Protein 8RBH (pdb70)

InterPro domains:
  IPR000210 BTB/POZ domain [PF00651] (23-129)
  IPR000210 BTB/POZ domain [PS50097] (33-100)
  IPR000210 BTB/POZ domain [SM00225] (33-130)
  IPR006652 Kelch repeat type 1 [PF01344] (280-314)
  IPR006652 Kelch repeat type 1 [PF01344] (319-366)
  IPR006652 Kelch repeat type 1 [SM00612] (282-329)
  IPR006652 Kelch repeat type 1 [SM00612] (330-379)
  IPR006652 Kelch repeat type 1 [SM00612] (380-426)
  IPR006652 Kelch repeat type 1 [SM00612] (427-473)
  IPR006652 Kelch repeat type 1 [SM00612] (474-520)
  IPR006652 Kelch repeat type 1 [SM00612] (521-567)
  IPR011333 SKP1/BTB/POZ domain superfamily [G3DSA:3.30.710.10] (6-131)
  IPR011333 SKP1/BTB/POZ domain superfamily [SSF54695] (12-128)
  IPR011705 BTB/Kelch-associated [PF07707] (135-236)
  IPR011705 BTB/Kelch-associated [SM00875] (135-237)
  IPR015915 Kelch-type beta-propeller [G3DSA:2.120.10.80] (267-567)
  IPR015915 Kelch-type beta-propeller [SSF117281] (280-482)
  IPR017096 BTB-kelch protein [PIRSF037037] (7-567)

Radius of gyration: 25.67 Å; Cα contacts (8 Å, |Δi|>4): 1923; chains: 4; bounding box: 47×48×82 Å

Structure (mmCIF, N/CA/C/O backbone):
data_8RBH
#
_entry.id   8RBH
#
_cell.length_a   45.001
_cell.length_b   78.390
_cell.length_c   73.784
_cell.angle_alpha   90.000
_cell.angle_beta   99.240
_cell.angle_gamma   90.000
#
_symmetry.space_group_name_H-M   'P 1 21 1'
#
loop_
_entity.id
_entity.type
_entity.pdbx_description
1 polymer 'Kelch-like protein 12'
2 polymer Peflin
3 non-polymer 1,2-ETHANEDIOL
4 non-polymer 'SODIUM ION'
5 water water
#
loop_
_atom_site.group_PDB
_atom_site.id
_atom_site.type_symbol
_atom_site.label_atom_id
_atom_site.label_alt_id
_atom_site.label_comp_id
_atom_site.label_asym_id
_atom_site.label_entity_id
_atom_site.label_seq_id
_atom_site.pdbx_PDB_ins_code
_atom_site.Cartn_x
_atom_site.Cartn_y
_atom_site.Cartn_z
_atom_site.occupancy
_atom_site.B_iso_or_equiv
_atom_site.auth_seq_id
_atom_site.auth_comp_id
_atom_site.auth_asym_id
_atom_site.auth_atom_id
_atom_site.pdbx_PDB_model_num
ATOM 1 N N . ASN A 1 14 ? -30.77300 -9.39200 -26.53700 1.000 47.35000 280 ASN A N 1
ATOM 2 C CA . ASN A 1 14 ? -30.51500 -9.64700 -27.95000 1.000 48.28000 280 ASN A CA 1
ATOM 3 C C . ASN A 1 14 ? -29.42100 -8.74200 -28.51000 1.000 43.79000 280 ASN A C 1
ATOM 4 O O . ASN A 1 14 ? -29.70300 -7.65800 -29.02000 1.000 46.11000 280 ASN A O 1
ATOM 9 N N . GLU A 1 15 ? -28.17500 -9.19800 -28.42300 1.000 35.75000 281 GLU A N 1
ATOM 10 C CA . GLU A 1 15 ? -27.00900 -8.37300 -28.69800 1.000 34.34000 281 GLU A CA 1
ATOM 11 C C . GLU A 1 15 ? -26.44400 -8.72900 -30.06700 1.000 34.39000 281 GLU A C 1
ATOM 12 O O . GLU A 1 15 ? -26.28200 -9.90700 -30.39000 1.000 30.12000 281 GLU A O 1
ATOM 18 N N . VAL A 1 16 ? -26.15600 -7.71300 -30.87400 1.000 25.47000 282 VAL A N 1
ATOM 19 C CA . VAL A 1 16 ? -25.54500 -7.90800 -32.17600 1.000 27.83000 282 VAL A CA 1
ATOM 20 C C . VAL A 1 16 ? -24.25500 -7.10600 -32.23800 1.000 26.11000 282 VAL A C 1
ATOM 21 O O . VAL A 1 16 ? -23.98700 -6.22600 -31.42200 1.000 27.71000 282 VAL A O 1
ATOM 25 N N . LEU A 1 17 ? -23.45600 -7.41600 -33.23300 1.000 25.10000 283 LEU A N 1
ATOM 26 C CA . LEU A 1 17 ? -22.12100 -6.86200 -33.34400 1.000 30.22000 283 LEU A CA 1
ATOM 27 C C . LEU A 1 17 ? -22.09700 -5.84200 -34.47500 1.000 19.74000 283 LEU A C 1
ATOM 28 O O . LEU A 1 17 ? -22.63700 -6.10400 -35.55200 1.000 26.47000 283 LEU A O 1
ATOM 33 N N . LEU A 1 18 ? -21.50000 -4.67600 -34.21700 1.000 19.60000 284 LEU A N 1
ATOM 34 C CA . LEU A 1 18 ? -21.37400 -3.60000 -35.20000 1.000 19.40000 284 LEU A CA 1
ATOM 35 C C . LEU A 1 18 ? -19.91500 -3.39300 -35.58100 1.000 21.62000 284 LEU A C 1
ATOM 36 O O . LEU A 1 18 ? -19.04600 -3.30100 -34.70000 1.000 20.38000 284 LEU A O 1
ATOM 41 N N . VAL A 1 19 ? -19.66000 -3.29600 -36.89700 1.000 23.05000 285 VAL A N 1
ATOM 42 C CA . VAL A 1 19 ? -18.33200 -3.09100 -37.47100 1.000 21.65000 285 VAL A CA 1
ATOM 43 C C . VAL A 1 19 ? -18.39200 -1.92800 -38.47200 1.000 22.34000 285 VAL A C 1
ATOM 44 O O . VAL A 1 19 ? -19.22500 -1.92600 -39.38900 1.000 14.23000 285 VAL A O 1
ATOM 48 N N . VAL A 1 20 ? -17.51700 -0.93700 -38.28500 1.000 18.06000 286 VAL A N 1
ATOM 49 C CA . VAL A 1 20 ? -17.68200 0.38800 -38.88800 1.000 16.18000 286 VAL A CA 1
ATOM 50 C C . VAL A 1 20 ? -16.36200 0.83100 -39.48500 1.000 14.55000 286 VAL A C 1
ATOM 51 O O . VAL A 1 20 ? -15.31800 0.73300 -38.83000 1.000 17.63000 286 VAL A O 1
ATOM 55 N N . GLY A 1 21 ? -16.39200 1.31200 -40.73000 1.000 23.29000 287 GLY A N 1
ATOM 56 C CA . GLY A 1 21 ? -15.19600 1.98600 -41.23500 1.000 19.07000 287 GLY A CA 1
ATOM 57 C C . GLY A 1 21 ? -13.99900 1.05400 -41.34600 1.000 20.48000 287 GLY A C 1
ATOM 58 O O . GLY A 1 21 ? -14.13400 -0.15700 -41.49100 1.000 16.52000 287 GLY A O 1
ATOM 59 N N . GLY A 1 22 ? -12.81200 1.62900 -41.26000 1.000 18.43000 288 GLY A N 1
ATOM 60 C CA . GLY A 1 22 ? -11.57800 0.87200 -41.30100 1.000 15.92000 288 GLY A CA 1
ATOM 61 C C . GLY A 1 22 ? -10.94400 0.87800 -42.67600 1.000 17.77000 288 GLY A C 1
ATOM 62 O O . GLY A 1 22 ? -11.33600 1.62100 -43.57300 1.000 19.77000 288 GLY A O 1
ATOM 63 N N . PHE A 1 23 ? -9.94700 0.01600 -42.83200 1.000 20.41000 289 PHE A N 1
ATOM 64 C CA . PHE A 1 23 ? -9.12800 -0.04800 -44.04100 1.000 18.96000 289 PHE A CA 1
ATOM 65 C C . PHE A 1 23 ? -9.54900 -1.26600 -44.86700 1.000 25.07000 289 PHE A C 1
ATOM 66 O O . PHE A 1 23 ? -9.42700 -2.40900 -44.40200 1.000 22.28000 289 PHE A O 1
ATOM 74 N N . GLY A 1 24 ? -10.04500 -1.02000 -46.09600 1.000 17.78000 290 GLY A N 1
ATOM 75 C CA . GLY A 1 24 ? -10.67800 -2.04600 -46.90400 1.000 21.18000 290 GLY A CA 1
ATOM 76 C C . GLY A 1 24 ? -9.75600 -2.66900 -47.95900 1.000 22.75000 290 GLY A C 1
ATOM 77 O O . GLY A 1 24 ? -8.63600 -2.22700 -48.18400 1.000 21.69000 290 GLY A O 1
ATOM 78 N N . SER A 1 25 ? -10.26300 -3.72200 -48.61100 1.000 23.45000 291 SER A N 1
ATOM 79 C CA . SER A 1 25 ? -9.48300 -4.39000 -49.66200 1.000 23.04000 291 SER A CA 1
ATOM 80 C C . SER A 1 25 ? -9.11000 -3.43900 -50.80200 1.000 30.09000 291 SER A C 1
ATOM 81 O O . SER A 1 25 ? -8.06700 -3.61200 -51.43100 1.000 30.86000 291 SER A O 1
ATOM 84 N N . GLN A 1 26 ? -9.94300 -2.43200 -51.08200 1.000 25.79000 292 GLN A N 1
ATOM 85 C CA . GLN A 1 26 ? -9.60600 -1.36500 -52.02000 1.000 27.26000 292 GLN A CA 1
ATOM 86 C C . GLN A 1 26 ? -8.34100 -0.60000 -51.62100 1.000 31.12000 292 GLN A C 1
ATOM 87 O O . GLN A 1 26 ? -7.91700 0.30100 -52.35400 1.000 25.91000 292 GLN A O 1
ATOM 93 N N . GLN A 1 27 ? -7.75300 -0.90200 -50.46400 1.000 26.34000 293 GLN A N 1
ATOM 94 C CA . GLN A 1 27 ? -6.50400 -0.27800 -50.01800 1.000 23.53000 293 GLN A CA 1
ATOM 95 C C . GLN A 1 27 ? -6.70000 1.19900 -49.70100 1.000 27.89000 293 GLN A C 1
ATOM 96 O O . GLN A 1 27 ? -5.82900 2.02400 -49.97300 1.000 31.50000 293 GLN A O 1
ATOM 102 N N . SER A 1 28 ? -7.84700 1.53000 -49.12700 1.000 20.00000 294 SER A N 1
ATOM 103 C CA . SER A 1 28 ? -8.12600 2.88400 -48.67400 1.000 22.41000 294 SER A CA 1
ATOM 104 C C . SER A 1 28 ? -9.14900 2.80300 -47.55700 1.000 19.88000 294 SER A C 1
ATOM 105 O O . SER A 1 28 ? -9.70200 1.72900 -47.28400 1.000 17.34000 294 SER A O 1
ATOM 108 N N . PRO A 1 29 ? -9.40600 3.91400 -46.87100 1.000 21.95000 295 PRO A N 1
ATOM 109 C CA . PRO A 1 29 ? -10.46300 3.92000 -45.85000 1.000 22.83000 295 PRO A CA 1
ATOM 110 C C . PRO A 1 29 ? -11.82600 3.71200 -46.48200 1.000 18.21000 295 PRO A C 1
ATOM 111 O O . PRO A 1 29 ? -12.07500 4.13200 -47.61000 1.000 20.27000 295 PRO A O 1
ATOM 115 N N . ILE A 1 30 ? -12.72600 3.06600 -45.74300 1.000 14.10000 296 ILE A N 1
ATOM 116 C CA . ILE A 1 30 ? -14.06200 2.78400 -46.24800 1.000 16.38000 296 ILE A CA 1
ATOM 117 C C . ILE A 1 30 ? -15.09800 3.35700 -45.28900 1.000 18.81000 296 ILE A C 1
ATOM 118 O O . ILE A 1 30 ? -14.77100 3.82000 -44.19700 1.000 20.76000 296 ILE A O 1
ATOM 123 N N . ASP A 1 31 ? -16.36700 3.35300 -45.73100 1.000 21.96000 297 ASP A N 1
ATOM 124 C CA . ASP A 1 31 ? -17.47500 3.86000 -44.92300 1.000 23.74000 297 ASP A CA 1
ATOM 125 C C . ASP A 1 31 ? -18.52000 2.78700 -44.60400 1.000 19.70000 297 ASP A C 1
ATOM 126 O O . ASP A 1 31 ? -19.62200 3.11500 -44.14700 1.000 19.39000 297 ASP A O 1
ATOM 131 N N . VAL A 1 32 ? -18.17300 1.51200 -44.79200 1.000 18.18000 298 VAL A N 1
ATOM 132 C CA . VAL A 1 32 ? -19.12100 0.41000 -44.65000 1.000 16.98000 298 VAL A CA 1
ATOM 133 C C . VAL A 1 32 ? -19.49800 0.22300 -43.18600 1.000 16.07000 298 VAL A C 1
ATOM 134 O O . VAL A 1 32 ? -18.63700 0.19300 -42.30000 1.000 15.25000 298 VAL A O 1
ATOM 138 N N . VAL A 1 33 ? -20.78700 0.10500 -42.91900 1.000 18.36000 299 VAL A N 1
ATOM 139 C CA . VAL A 1 33 ? -21.26900 -0.28100 -41.59700 1.000 20.98000 299 VAL A CA 1
ATOM 140 C C . VAL A 1 33 ? -21.98500 -1.60700 -41.73500 1.000 18.99000 299 VAL A C 1
ATOM 141 O O . VAL A 1 33 ? -22.91700 -1.72300 -42.54500 1.000 19.15000 299 VAL A O 1
ATOM 145 N N . GLU A 1 34 ? -21.59700 -2.58200 -40.90100 1.000 15.19000 300 GLU A N 1
ATOM 146 C CA . GLU A 1 34 ? -22.20200 -3.90500 -40.93100 1.000 16.26000 300 GLU A CA 1
ATOM 147 C C . GLU A 1 34 ? -22.64800 -4.32600 -39.53700 1.000 19.55000 300 GLU A C 1
ATOM 148 O O . GLU A 1 34 ? -22.01400 -3.99300 -38.53000 1.000 21.01000 300 GLU A O 1
ATOM 154 N N . LYS A 1 35 ? -23.72100 -5.10800 -39.50200 1.000 18.22000 301 LYS A N 1
ATOM 155 C CA . LYS A 1 35 ? -24.20500 -5.74900 -38.28100 1.000 27.07000 301 LYS A CA 1
ATOM 156 C C . LYS A 1 35 ? -24.11900 -7.26400 -38.43800 1.000 25.43000 301 LYS A C 1
ATOM 157 O O . LYS A 1 35 ? -24.48300 -7.80900 -39.47700 1.000 26.15000 301 LYS A O 1
ATOM 163 N N . TYR A 1 36 ? -23.62000 -7.94100 -37.40600 1.000 29.99000 302 TYR A N 1
ATOM 164 C CA . TYR A 1 36 ? -23.53600 -9.39500 -37.37600 1.000 25.67000 302 TYR A CA 1
ATOM 165 C C . TYR A 1 36 ? -24.32500 -9.91000 -36.18600 1.000 27.89000 302 TYR A C 1
ATOM 166 O O . TYR A 1 36 ? -24.01200 -9.56800 -35.03300 1.000 19.32000 302 TYR A O 1
ATOM 175 N N . ASP A 1 37 ? -25.32000 -10.75400 -36.46400 1.000 20.28000 303 ASP A N 1
ATOM 176 C CA . ASP A 1 37 ? -26.13200 -11.34600 -35.41900 1.000 27.59000 303 ASP A CA 1
ATOM 177 C C . ASP A 1 37 ? -25.57800 -12.71700 -35.08900 1.000 28.34000 303 ASP A C 1
ATOM 178 O O . ASP A 1 37 ? -25.68000 -13.62700 -35.91700 1.000 28.48000 303 ASP A O 1
ATOM 183 N N . PRO A 1 38 ? -25.01200 -12.92100 -33.90300 1.000 27.63000 304 PRO A N 1
ATOM 184 C CA . PRO A 1 38 ? -24.36200 -14.21100 -33.61800 1.000 29.30000 304 PRO A CA 1
ATOM 185 C C . PRO A 1 38 ? -25.32500 -15.37300 -33.47400 1.000 26.65000 304 PRO A C 1
ATOM 186 O O . PRO A 1 38 ? -24.92500 -16.50900 -33.73600 1.000 32.06000 304 PRO A O 1
ATOM 190 N N . LYS A 1 39 ? -26.58100 -15.13700 -33.09900 1.000 25.40000 305 LYS A N 1
ATOM 191 C CA . LYS A 1 39 ? -27.54200 -16.23700 -33.02400 1.000 32.31000 305 LYS A CA 1
ATOM 192 C C . LYS A 1 39 ? -27.82100 -16.81100 -34.40900 1.000 32.15000 305 LYS A C 1
ATOM 193 O O . LYS A 1 39 ? -27.60200 -18.00200 -34.66600 1.000 35.97000 305 LYS A O 1
ATOM 195 N N . THR A 1 40 ? -28.29800 -15.97000 -35.32600 1.000 32.25000 306 THR A N 1
ATOM 196 C CA . THR A 1 40 ? -28.63300 -16.44100 -36.65800 1.000 30.65000 306 THR A CA 1
ATOM 197 C C . THR A 1 40 ? -27.43100 -16.47600 -37.58100 1.000 28.10000 306 THR A C 1
ATOM 198 O O . THR A 1 40 ? -27.51600 -17.06900 -38.65700 1.000 33.20000 306 THR A O 1
ATOM 202 N N . GLN A 1 41 ? -26.32600 -15.85200 -37.18900 1.000 29.89000 307 GLN A N 1
ATOM 203 C CA . GLN A 1 41 ? -25.12200 -15.75500 -38.00500 1.000 30.63000 307 GLN A CA 1
ATOM 204 C C . GLN A 1 41 ? -25.35000 -14.96500 -39.29400 1.000 31.30000 307 GLN A C 1
ATOM 205 O O . GLN A 1 41 ? -24.54700 -15.04700 -40.22900 1.000 30.78000 307 GLN A O 1
ATOM 211 N N . GLU A 1 42 ? -26.41700 -14.16600 -39.32900 1.000 32.56000 308 GLU A N 1
ATOM 212 C CA . GLU A 1 42 ? -26.73900 -13.29700 -40.46100 1.000 32.28000 308 GLU A CA 1
ATOM 213 C C . GLU A 1 42 ? -25.95800 -11.97800 -40.42400 1.000 32.38000 308 GLU A C 1
ATOM 214 O O . GLU A 1 42 ? -25.88000 -11.32200 -39.38000 1.000 26.93000 308 GLU A O 1
ATOM 220 N N . TRP A 1 43 ? -25.40200 -11.57500 -41.56800 1.000 23.99000 309 TRP A N 1
ATOM 221 C CA . TRP A 1 43 ? -24.87700 -10.22300 -41.71000 1.000 27.81000 309 TRP A CA 1
ATOM 222 C C . TRP A 1 43 ? -25.88000 -9.30900 -42.41500 1.000 25.44000 309 TRP A C 1
ATOM 223 O O . TRP A 1 43 ? -26.69800 -9.74200 -43.23100 1.000 23.13000 309 TRP A O 1
ATOM 234 N N . SER A 1 44 ? -25.78400 -8.01900 -42.11800 1.000 23.26000 310 SER A N 1
ATOM 235 C CA . SER A 1 44 ? -26.54800 -7.03700 -42.86800 1.000 21.59000 310 SER A CA 1
ATOM 236 C C . SER A 1 44 ? -25.79800 -5.71500 -42.85400 1.000 21.81000 310 SER A C 1
ATOM 237 O O . SER A 1 44 ? -25.00000 -5.44100 -41.96000 1.000 23.70000 310 SER A O 1
ATOM 240 N N . PHE A 1 45 ? -26.04500 -4.90600 -43.87100 1.000 24.07000 311 PHE A N 1
ATOM 241 C CA . PHE A 1 45 ? -25.47000 -3.57100 -43.95100 1.000 19.36000 311 PHE A CA 1
ATOM 242 C C . PHE A 1 45 ? -26.38500 -2.57000 -43.25600 1.000 20.41000 311 PHE A C 1
ATOM 243 O O . PHE A 1 45 ? -27.60900 -2.64700 -43.39000 1.000 24.06000 311 PHE A O 1
ATOM 251 N N . LEU A 1 46 ? -25.79300 -1.62300 -42.52800 1.000 22.70000 312 LEU A N 1
ATOM 252 C CA . LEU A 1 46 ? -26.48600 -0.41900 -42.07900 1.000 22.35000 312 LEU A CA 1
ATOM 253 C C . LEU A 1 46 ? -26.10100 0.76100 -42.95200 1.000 19.12000 312 LEU A C 1
ATOM 254 O O . LEU A 1 46 ? -25.20700 0.66500 -43.79700 1.000 23.27000 312 LEU A O 1
ATOM 259 N N . PRO A 1 47 ? -26.72900 1.92100 -42.74200 1.000 23.01000 313 PRO A N 1
ATOM 260 C CA . PRO A 1 47 ? -26.31400 3.12900 -43.47000 1.000 22.50000 313 PRO A CA 1
ATOM 261 C C . PRO A 1 47 ? -24.82100 3.38900 -43.29200 1.000 18.27000 313 PRO A C 1
ATOM 262 O O . PRO A 1 47 ? -24.28100 3.27600 -42.18900 1.000 21.28000 313 PRO A O 1
ATOM 266 N N . SER A 1 48 ? -24.14200 3.68600 -44.39700 1.000 19.16000 314 SER A N 1
ATOM 267 C CA A SER A 1 48 ? -22.72300 4.01900 -44.36200 0.570 17.49000 314 SER A CA 1
ATOM 268 C CA B SER A 1 48 ? -22.72400 4.00200 -44.33300 0.430 18.96000 314 SER A CA 1
ATOM 269 C C . SER A 1 48 ? -22.49500 5.34900 -43.64900 1.000 19.75000 314 SER A C 1
ATOM 270 O O . SER A 1 48 ? -23.31100 6.26300 -43.73500 1.000 23.86000 314 SER A O 1
ATOM 275 N N . ILE A 1 49 ? -21.34100 5.46600 -42.98500 1.000 15.52000 315 ILE A N 1
ATOM 276 C CA . ILE A 1 49 ? -20.95000 6.72000 -42.36800 1.000 18.49000 315 ILE A CA 1
ATOM 277 C C . ILE A 1 49 ? -20.60000 7.74400 -43.43900 1.000 22.81000 315 ILE A C 1
ATOM 278 O O . ILE A 1 49 ? -20.22100 7.41400 -44.57100 1.000 17.76000 315 ILE A O 1
ATOM 283 N N . THR A 1 50 ? -20.64900 9.01400 -43.04300 1.000 22.84000 316 THR A N 1
ATOM 284 C CA . THR A 1 50 ? -20.58600 10.09800 -44.01500 1.000 25.47000 316 THR A CA 1
ATOM 285 C C . THR A 1 50 ? -19.17400 10.31900 -44.56400 1.000 29.15000 316 THR A C 1
ATOM 286 O O . THR A 1 50 ? -19.01300 10.63400 -45.75100 1.000 28.89000 316 THR A O 1
ATOM 290 N N . ARG A 1 51 ? -18.15100 10.17700 -43.72600 1.000 21.06000 317 ARG A N 1
ATOM 291 C CA . ARG A 1 51 ? -16.75700 10.26800 -44.13000 1.000 25.54000 317 ARG A CA 1
ATOM 292 C C . ARG A 1 51 ? -16.10900 8.89900 -44.00800 1.000 25.39000 317 ARG A C 1
ATOM 293 O O . ARG A 1 51 ? -16.31700 8.19900 -43.01500 1.000 21.90000 317 ARG A O 1
ATOM 301 N N . LYS A 1 52 ? -15.33300 8.50200 -45.01100 1.000 21.07000 318 LYS A N 1
ATOM 302 C CA . LYS A 1 52 ? -14.57900 7.26200 -44.87000 1.000 23.55000 318 LYS A CA 1
ATOM 303 C C . LYS A 1 52 ? -13.49100 7.45800 -43.82000 1.000 20.23000 318 LYS A C 1
ATOM 304 O O . LYS A 1 52 ? -12.82100 8.49000 -43.79700 1.000 19.12000 318 LYS A O 1
ATOM 310 N N . ARG A 1 53 ? -13.35100 6.47500 -42.92000 1.000 20.79000 319 ARG A N 1
ATOM 311 C CA . ARG A 1 53 ? -12.42800 6.57600 -41.79700 1.000 20.77000 319 ARG A CA 1
ATOM 312 C C . ARG A 1 53 ? -11.81600 5.21500 -41.47500 1.000 22.83000 319 ARG A C 1
ATOM 313 O O . ARG A 1 53 ? -12.53000 4.23700 -41.22500 1.000 17.65000 319 ARG A O 1
ATOM 321 N N . ARG A 1 54 ? -10.49900 5.18000 -41.39600 1.000 25.99000 320 ARG A N 1
ATOM 322 C CA . ARG A 1 54 ? -9.75800 4.03500 -40.89800 1.000 17.32000 320 ARG A CA 1
ATOM 323 C C . ARG A 1 54 ? -9.07300 4.45400 -39.60600 1.000 19.29000 320 ARG A C 1
ATOM 324 O O . ARG A 1 54 ? -9.19000 5.60000 -39.16900 1.000 22.08000 320 ARG A O 1
ATOM 332 N N . TYR A 1 55 ? -8.39700 3.51600 -38.95700 1.000 19.82000 321 TYR A N 1
ATOM 333 C CA . TYR A 1 55 ? -7.81100 3.79200 -37.64400 1.000 19.38000 321 TYR A CA 1
ATOM 334 C C . TYR A 1 55 ? -8.85900 4.36800 -36.69000 1.000 20.80000 321 TYR A C 1
ATOM 335 O O . TYR A 1 55 ? -8.57800 5.25300 -35.87200 1.000 19.95000 321 TYR A O 1
ATOM 344 N N . VAL A 1 56 ? -10.08900 3.89600 -36.82500 1.000 18.27000 322 VAL A N 1
ATOM 345 C CA . VAL A 1 56 ? -11.24800 4.57200 -36.25200 1.000 22.34000 322 VAL A CA 1
ATOM 346 C C . VAL A 1 56 ? -11.77500 3.79000 -35.05100 1.000 20.12000 322 VAL A C 1
ATOM 347 O O . VAL A 1 56 ? -11.57800 2.57100 -34.95100 1.000 20.40000 322 VAL A O 1
ATOM 351 N N . ALA A 1 57 ? -12.44200 4.50300 -34.12600 1.000 18.63000 323 ALA A N 1
ATOM 352 C CA . ALA A 1 57 ? -13.03700 3.89800 -32.93800 1.000 20.48000 323 ALA A CA 1
ATOM 353 C C . ALA A 1 57 ? -14.55200 4.03900 -32.98900 1.000 22.04000 323 ALA A C 1
ATOM 354 O O . ALA A 1 57 ? -15.09200 4.93200 -33.65700 1.000 20.87000 323 ALA A O 1
ATOM 356 N N . SER A 1 58 ? -15.23800 3.12900 -32.29300 1.000 22.14000 324 SER A N 1
ATOM 357 C CA . SER A 1 58 ? -16.69300 3.15900 -32.19400 1.000 16.69000 324 SER A CA 1
ATOM 358 C C . SER A 1 58 ? -17.12700 2.69800 -30.80300 1.000 23.29000 324 SER A C 1
ATOM 359 O O . SER A 1 58 ? -16.47500 1.85700 -30.18600 1.000 18.25000 324 SER A O 1
ATOM 362 N N . VAL A 1 59 ? -18.24200 3.25500 -30.30800 1.000 20.45000 325 VAL A N 1
ATOM 363 C CA . VAL A 1 59 ? -18.88900 2.78000 -29.09000 1.000 20.32000 325 VAL A CA 1
ATOM 364 C C . VAL A 1 59 ? -20.39900 2.88000 -29.27400 1.000 21.31000 325 VAL A C 1
ATOM 365 O O . VAL A 1 59 ? -20.90000 3.58100 -30.16000 1.000 24.82000 325 VAL A O 1
ATOM 369 N N . SER A 1 60 ? -21.12800 2.13400 -28.45000 1.000 24.03000 326 SER A N 1
ATOM 370 C CA . SER A 1 60 ? -22.58100 2.22200 -28.39600 1.000 23.78000 326 SER A CA 1
ATOM 371 C C . SER A 1 60 ? -23.00000 2.76600 -27.03300 1.000 23.48000 326 SER A C 1
ATOM 372 O O . SER A 1 60 ? -22.38500 2.45700 -26.00600 1.000 20.34000 326 SER A O 1
ATOM 375 N N . LEU A 1 61 ? -24.03500 3.59000 -27.02700 1.000 21.12000 327 LEU A N 1
ATOM 376 C CA . LEU A 1 61 ? -24.42300 4.25900 -25.78800 1.000 24.82000 327 LEU A CA 1
ATOM 377 C C . LEU A 1 61 ? -25.86400 4.70900 -25.92000 1.000 25.37000 327 LEU A C 1
ATOM 378 O O . LEU A 1 61 ? -26.18200 5.49900 -26.81600 1.000 26.14000 327 LEU A O 1
ATOM 383 N N . HIS A 1 62 ? -26.73600 4.18800 -25.06700 1.000 25.07000 328 HIS A N 1
ATOM 384 C CA . HIS A 1 62 ? -28.14100 4.57200 -25.07400 1.000 24.89000 328 HIS A CA 1
ATOM 385 C C . HIS A 1 62 ? -28.73400 4.40200 -26.47500 1.000 28.76000 328 HIS A C 1
ATOM 386 O O . HIS A 1 62 ? -29.40500 5.29000 -27.02300 1.000 24.89000 328 HIS A O 1
ATOM 393 N N . ASP A 1 63 ? -28.45000 3.23000 -27.06400 1.000 27.52000 329 ASP A N 1
ATOM 394 C CA . ASP A 1 63 ? -28.98300 2.82300 -28.36700 1.000 28.14000 329 ASP A CA 1
ATOM 395 C C . ASP A 1 63 ? -28.62600 3.81700 -29.48200 1.000 26.60000 329 ASP A C 1
ATOM 396 O O . ASP A 1 63 ? -29.35800 4.01100 -30.45500 1.000 25.15000 329 ASP A O 1
ATOM 401 N N . ARG A 1 64 ? -27.47600 4.44200 -29.35600 1.000 23.08000 330 ARG A N 1
ATOM 402 C CA . ARG A 1 64 ? -26.90500 5.24800 -30.41400 1.000 18.80000 330 ARG A CA 1
ATOM 403 C C . ARG A 1 64 ? -25.51100 4.72600 -30.69400 1.000 20.34000 330 ARG A C 1
ATOM 404 O O . ARG A 1 64 ? -24.80300 4.30300 -29.76800 1.000 23.11000 330 ARG A O 1
ATOM 412 N N . ILE A 1 65 ? -25.13700 4.69700 -31.96900 1.000 18.85000 331 ILE A N 1
ATOM 413 C CA . ILE A 1 65 ? -23.79700 4.26800 -32.35700 1.000 19.80000 331 ILE A CA 1
ATOM 414 C C . ILE A 1 65 ? -22.95400 5.50500 -32.59100 1.000 21.32000 331 ILE A C 1
ATOM 415 O O . ILE A 1 65 ? -23.38400 6.43000 -33.29300 1.000 25.86000 331 ILE A O 1
ATOM 420 N N . TYR A 1 66 ? -21.73700 5.51100 -32.05200 1.000 20.77000 332 TYR A N 1
ATOM 421 C CA . TYR A 1 66 ? -20.82300 6.63400 -32.23000 1.000 25.60000 332 TYR A CA 1
ATOM 422 C C . TYR A 1 66 ? -19.57500 6.16600 -32.96600 1.000 21.45000 332 TYR A C 1
ATOM 423 O O . TYR A 1 66 ? -18.97700 5.13700 -32.61100 1.000 22.42000 332 TYR A O 1
ATOM 432 N N . VAL A 1 67 ? -19.20700 6.91500 -33.99900 1.000 21.16000 333 VAL A N 1
ATOM 433 C CA . VAL A 1 67 ? -17.98200 6.69900 -34.75600 1.000 16.59000 333 VAL A CA 1
ATOM 434 C C . VAL A 1 67 ? -17.07300 7.88500 -34.47300 1.000 16.59000 333 VAL A C 1
ATOM 435 O O . VAL A 1 67 ? -17.47000 9.04200 -34.67700 1.000 22.15000 333 VAL A O 1
ATOM 439 N N . ILE A 1 68 ? -15.85700 7.60000 -34.01000 1.000 15.65000 334 ILE A N 1
ATOM 440 C CA . ILE A 1 68 ? -15.01500 8.56500 -33.30700 1.000 17.89000 334 ILE A CA 1
ATOM 441 C C . ILE A 1 68 ? -13.64700 8.67500 -33.97500 1.000 15.89000 334 ILE A C 1
ATOM 442 O O . ILE A 1 68 ? -12.90700 7.68800 -34.06500 1.000 17.46000 334 ILE A O 1
ATOM 447 N N . GLY A 1 69 ? -13.30700 9.88000 -34.41900 1.000 19.39000 335 GLY A N 1
ATOM 448 C CA . GLY A 1 69 ? -11.97500 10.15900 -34.92200 1.000 18.85000 335 GLY A CA 1
ATOM 449 C C . GLY A 1 69 ? -11.62700 9.33800 -36.14300 1.000 16.73000 335 GLY A C 1
ATOM 450 O O . GLY A 1 69 ? -12.45300 9.09900 -37.02600 1.000 19.25000 335 GLY A O 1
ATOM 451 N N . GLY A 1 70 ? -10.38000 8.89100 -36.19100 1.000 17.73000 336 GLY A N 1
ATOM 452 C CA . GLY A 1 70 ? -9.89100 8.09400 -37.29900 1.000 19.94000 336 GLY A CA 1
ATOM 453 C C . GLY A 1 70 ? -9.09500 8.91600 -38.28600 1.000 20.58000 336 GLY A C 1
ATOM 454 O O . GLY A 1 70 ? -8.58800 10.00300 -37.98900 1.000 21.81000 336 GLY A O 1
ATOM 455 N N . TYR A 1 71 ? -9.00900 8.38600 -39.50400 1.000 20.59000 337 TYR A N 1
ATOM 456 C CA . TYR A 1 71 ? -8.10300 8.92300 -40.51300 1.000 24.87000 337 TYR A CA 1
ATOM 457 C C . TYR A 1 71 ? -8.76100 8.74700 -41.86900 1.000 23.68000 337 TYR A C 1
ATOM 458 O O . TYR A 1 71 ? -9.09700 7.62200 -42.24900 1.000 24.02000 337 TYR A O 1
ATOM 467 N N . ASP A 1 72 ? -8.97200 9.83800 -42.59800 1.000 24.20000 338 ASP A N 1
ATOM 468 C CA . ASP A 1 72 ? -9.69500 9.68800 -43.85400 1.000 23.41000 338 ASP A CA 1
ATOM 469 C C . ASP A 1 72 ? -8.79200 9.52900 -45.06900 1.000 24.50000 338 ASP A C 1
ATOM 470 O O . ASP A 1 72 ? -9.28800 9.59200 -46.19400 1.000 25.05000 338 ASP A O 1
ATOM 475 N N . GLY A 1 73 ? -7.50400 9.26900 -44.88100 1.000 22.21000 339 GLY A N 1
ATOM 476 C CA . GLY A 1 73 ? -6.57100 9.24200 -45.98200 1.000 27.89000 339 GLY A CA 1
ATOM 477 C C . GLY A 1 73 ? -5.87800 10.55400 -46.23800 1.000 30.86000 339 GLY A C 1
ATOM 478 O O . GLY A 1 73 ? -4.92900 10.59700 -47.03000 1.000 29.99000 339 GLY A O 1
ATOM 479 N N . ARG A 1 74 ? -6.33800 11.62600 -45.61000 1.000 26.08000 340 ARG A N 1
ATOM 480 C CA . ARG A 1 74 ? -5.67100 12.91900 -45.62100 1.000 28.01000 340 ARG A CA 1
ATOM 481 C C . ARG A 1 74 ? -5.29600 13.36300 -44.21900 1.000 29.02000 340 ARG A C 1
ATOM 482 O O . ARG A 1 74 ? -4.12000 13.62800 -43.94200 1.000 32.49000 340 ARG A O 1
ATOM 484 N N . SER A 1 75 ? -6.25800 13.39700 -43.31000 1.000 29.19000 341 SER A N 1
ATOM 485 C CA . SER A 1 75 ? -6.04200 13.94300 -41.98100 1.000 30.51000 341 SER A CA 1
ATOM 486 C C . SER A 1 75 ? -6.45100 12.93100 -40.92900 1.000 21.58000 341 SER A C 1
ATOM 487 O O . SER A 1 75 ? -7.35200 12.12100 -41.15500 1.000 21.83000 341 SER A O 1
ATOM 490 N N . ARG A 1 76 ? -5.81300 13.01000 -39.76300 1.000 27.44000 342 ARG A N 1
ATOM 491 C CA . ARG A 1 76 ? -6.44600 12.49600 -38.55500 1.000 23.74000 342 ARG A CA 1
ATOM 492 C C . ARG A 1 76 ? -7.63200 13.38200 -38.20500 1.000 27.03000 342 ARG A C 1
ATOM 493 O O . ARG A 1 76 ? -7.62800 14.59200 -38.46100 1.000 26.59000 342 ARG A O 1
ATOM 501 N N . LEU A 1 77 ? -8.65300 12.77400 -37.61500 1.000 20.96000 343 LEU A N 1
ATOM 502 C CA . LEU A 1 77 ? -9.93900 13.42100 -37.41500 1.000 22.05000 343 LEU A CA 1
ATOM 503 C C . LEU A 1 77 ? -10.21800 13.59600 -35.93600 1.000 22.99000 343 LEU A C 1
ATOM 504 O O . LEU A 1 77 ? -9.94500 12.69300 -35.13800 1.000 19.18000 343 LEU A O 1
ATOM 509 N N . SER A 1 78 ? -10.79900 14.75000 -35.58400 1.000 19.94000 344 SER A N 1
ATOM 510 C CA . SER A 1 78 ? -11.47300 14.89100 -34.29300 1.000 22.53000 344 SER A CA 1
ATOM 511 C C . SER A 1 78 ? -12.99000 14.78700 -34.39600 1.000 20.47000 344 SER A C 1
ATOM 512 O O . SER A 1 78 ? -13.66700 14.72900 -33.36000 1.000 22.58000 344 SER A O 1
ATOM 515 N N . SER A 1 79 ? -13.54800 14.77600 -35.60300 1.000 19.12000 345 SER A N 1
ATOM 516 C CA . SER A 1 79 ? -14.99900 14.74600 -35.73700 1.000 21.32000 345 SER A CA 1
ATOM 517 C C . SER A 1 79 ? -15.58500 13.42200 -35.23600 1.000 18.04000 345 SER A C 1
ATOM 518 O O . SER A 1 79 ? -14.89100 12.40800 -35.12300 1.000 16.51000 345 SER A O 1
ATOM 521 N N . VAL A 1 80 ? -16.89800 13.44600 -34.97800 1.000 20.05000 346 VAL A N 1
ATOM 522 C CA . VAL A 1 80 ? -17.65700 12.32400 -34.41800 1.000 25.86000 346 VAL A CA 1
ATOM 523 C C . VAL A 1 80 ? -18.99900 12.20600 -35.13500 1.000 19.59000 346 VAL A C 1
ATOM 524 O O . VAL A 1 80 ? -19.71000 13.20000 -35.31700 1.000 22.00000 346 VAL A O 1
ATOM 528 N N . GLU A 1 81 ? -19.35300 10.99200 -35.54100 1.000 21.79000 347 GLU A N 1
ATOM 529 C CA . GLU A 1 81 ? -20.66100 10.75800 -36.13100 1.000 22.12000 347 GLU A CA 1
ATOM 530 C C . GLU A 1 81 ? -21.45700 9.84600 -35.23000 1.000 21.34000 347 GLU A C 1
ATOM 531 O O . GLU A 1 81 ? -20.91300 9.04200 -34.47200 1.000 24.06000 347 GLU A O 1
ATOM 537 N N . CYS A 1 82 ? -22.75900 9.96800 -35.35000 1.000 21.77000 348 CYS A N 1
ATOM 538 C CA . CYS A 1 82 ? -23.67100 9.29900 -34.45500 1.000 22.17000 348 CYS A CA 1
ATOM 539 C C . CYS A 1 82 ? -24.84100 8.81100 -35.26900 1.000 18.97000 348 CYS A C 1
ATOM 540 O O . CYS A 1 82 ? -25.28800 9.49100 -36.19900 1.000 21.60000 348 CYS A O 1
ATOM 543 N N . LEU A 1 83 ? -25.29700 7.61300 -34.93300 1.000 21.25000 349 LEU A N 1
ATOM 544 C CA . LEU A 1 83 ? -26.44700 6.99300 -35.57000 1.000 22.81000 349 LEU A CA 1
ATOM 545 C C . LEU A 1 83 ? -27.40900 6.54900 -34.48000 1.000 21.93000 349 LEU A C 1
ATOM 546 O O . LEU A 1 83 ? -27.03400 5.75000 -33.61500 1.000 20.99000 349 LEU A O 1
ATOM 551 N N . ASP A 1 84 ? -28.65000 7.03000 -34.53800 1.000 24.93000 350 ASP A N 1
ATOM 552 C CA . ASP A 1 84 ? -29.68500 6.49000 -33.66900 1.000 24.27000 350 ASP A CA 1
ATOM 553 C C . ASP A 1 84 ? -30.08000 5.10600 -34.17600 1.000 26.45000 350 ASP A C 1
ATOM 554 O O . ASP A 1 84 ? -30.48200 4.95500 -35.33200 1.000 32.69000 350 ASP A O 1
ATOM 559 N N . TYR A 1 85 ? -29.93400 4.08600 -33.33200 1.000 23.83000 351 TYR A N 1
ATOM 560 C CA . TYR A 1 85 ? -30.26100 2.71300 -33.72600 1.000 25.72000 351 TYR A CA 1
ATOM 561 C C . TYR A 1 85 ? -31.72900 2.45500 -33.44100 1.000 29.74000 351 TYR A C 1
ATOM 562 O O . TYR A 1 85 ? -32.10300 1.82600 -32.45300 1.000 31.14000 351 TYR A O 1
ATOM 571 N N . THR A 1 86 ? -32.57000 2.95800 -34.33100 1.000 30.51000 352 THR A N 1
ATOM 572 C CA . THR A 1 86 ? -34.00900 2.86100 -34.16800 1.000 35.59000 352 THR A CA 1
ATOM 573 C C . THR A 1 86 ? -34.51700 1.56100 -34.77800 1.000 39.02000 352 THR A C 1
ATOM 574 O O . THR A 1 86 ? -33.79200 0.83400 -35.45300 1.000 42.49000 352 THR A O 1
ATOM 578 N N . ALA A 1 87 ? -35.77200 1.24300 -34.49800 1.000 45.03000 353 ALA A N 1
ATOM 579 C CA . ALA A 1 87 ? -36.33100 -0.02400 -34.94500 1.000 49.80000 353 ALA A CA 1
ATOM 580 C C . ALA A 1 87 ? -37.00300 0.07800 -36.30600 1.000 48.81000 353 ALA A C 1
ATOM 581 O O . ALA A 1 87 ? -37.44400 -0.94300 -36.84100 1.000 49.75000 353 ALA A O 1
ATOM 583 N N . ASP A 1 88 ? -37.08500 1.27800 -36.87600 1.000 52.24000 354 ASP A N 1
ATOM 584 C CA . ASP A 1 88 ? -37.73100 1.49700 -38.16300 1.000 50.32000 354 ASP A CA 1
ATOM 585 C C . ASP A 1 88 ? -36.74100 1.58800 -39.32100 1.000 51.15000 354 ASP A C 1
ATOM 586 O O . ASP A 1 88 ? -37.15000 1.88700 -40.44800 1.000 59.95000 354 ASP A O 1
ATOM 591 N N . GLU A 1 89 ? -35.45700 1.33700 -39.07700 1.000 50.26000 355 GLU A N 1
ATOM 592 C CA . GLU A 1 89 ? -34.47400 1.29000 -40.15500 1.000 51.49000 355 GLU A CA 1
ATOM 593 C C . GLU A 1 89 ? -34.40700 2.58700 -40.95400 1.000 57.93000 355 GLU A C 1
ATOM 594 O O . GLU A 1 89 ? -35.04400 3.59200 -40.60800 1.000 49.26000 355 GLU A O 1
ATOM 596 N N . ASP A 1 90 ? -33.63000 2.55500 -42.03200 1.000 59.56000 356 ASP A N 1
ATOM 597 C CA . ASP A 1 90 ? -33.38200 3.71900 -42.87400 1.000 57.14000 356 ASP A CA 1
ATOM 598 C C . ASP A 1 90 ? -33.11900 4.95600 -42.01800 1.000 57.63000 356 ASP A C 1
ATOM 599 O O . ASP A 1 90 ? -33.87700 5.92500 -42.01700 1.000 61.32000 356 ASP A O 1
ATOM 601 N N . GLY A 1 91 ? -32.02000 4.89700 -41.26300 1.000 56.18000 357 GLY A N 1
ATOM 602 C CA . GLY A 1 91 ? -31.59400 6.00100 -40.43200 1.000 42.00000 357 GLY A CA 1
ATOM 603 C C . GLY A 1 91 ? -30.46800 6.79000 -41.08000 1.000 40.85000 357 GLY A C 1
ATOM 604 O O . GLY A 1 91 ? -29.94800 6.44700 -42.13900 1.000 51.65000 357 GLY A O 1
ATOM 605 N N . VAL A 1 92 ? -30.08400 7.87400 -40.41800 1.000 41.30000 358 VAL A N 1
ATOM 606 C CA . VAL A 1 92 ? -29.06600 8.77100 -40.95100 1.000 36.74000 358 VAL A CA 1
ATOM 607 C C . VAL A 1 92 ? -28.03900 9.06900 -39.86900 1.000 30.14000 358 VAL A C 1
ATOM 608 O O . VAL A 1 92 ? -28.39800 9.36600 -38.72200 1.000 33.61000 358 VAL A O 1
ATOM 612 N N . TRP A 1 93 ? -26.76800 8.96400 -40.23000 1.000 25.57000 359 TRP A N 1
ATOM 613 C CA . TRP A 1 93 ? -25.71100 9.49600 -39.39000 1.000 22.99000 359 TRP A CA 1
ATOM 614 C C . TRP A 1 93 ? -25.81400 11.01200 -39.32300 1.000 25.56000 359 TRP A C 1
ATOM 615 O O . TRP A 1 93 ? -26.16600 11.67200 -40.30500 1.000 33.54000 359 TRP A O 1
ATOM 626 N N . TYR A 1 94 ? -25.53400 11.56400 -38.14800 1.000 22.81000 360 TYR A N 1
ATOM 627 C CA . TYR A 1 94 ? -25.45800 13.00000 -37.95800 1.000 22.82000 360 TYR A CA 1
ATOM 628 C C . TYR A 1 94 ? -24.20400 13.32900 -37.17000 1.000 19.03000 360 TYR A C 1
ATOM 629 O O . TYR A 1 94 ? -23.70300 12.51500 -36.40200 1.000 22.87000 360 TYR A O 1
ATOM 638 N N . SER A 1 95 ? -23.68700 14.52400 -37.37900 1.000 22.10000 361 SER A N 1
ATOM 639 C CA A SER A 1 95 ? -22.45500 14.95200 -36.73900 0.070 23.76000 361 SER A CA 1
ATOM 640 C CA B SER A 1 95 ? -22.45300 14.95000 -36.74300 0.930 22.68000 361 SER A CA 1
ATOM 641 C C . SER A 1 95 ? -22.76800 15.52900 -35.36800 1.000 19.93000 361 SER A C 1
ATOM 642 O O . SER A 1 95 ? -23.76500 16.23900 -35.19300 1.000 24.55000 361 SER A O 1
ATOM 647 N N . VAL A 1 96 ? -21.91900 15.21300 -34.38900 1.000 22.64000 362 VAL A N 1
ATOM 648 C CA . VAL A 1 96 ? -22.10500 15.72700 -33.03300 1.000 19.51000 362 VAL A CA 1
ATOM 649 C C . VAL A 1 96 ? -20.83100 16.46200 -32.63700 1.000 22.71000 362 VAL A C 1
ATOM 650 O O . VAL A 1 96 ? -19.95800 16.70500 -33.47700 1.000 24.37000 362 VAL A O 1
ATOM 654 N N . ALA A 1 97 ? -20.73900 16.85900 -31.37500 1.000 22.82000 363 ALA A N 1
ATOM 655 C CA . ALA A 1 97 ? -19.59900 17.63500 -30.91600 1.000 26.34000 363 ALA A CA 1
ATOM 656 C C . ALA A 1 97 ? -18.29700 16.89400 -31.21300 1.000 23.92000 363 ALA A C 1
ATOM 657 O O . ALA A 1 97 ? -18.20200 15.68900 -30.96600 1.000 21.02000 363 ALA A O 1
ATOM 659 N N . PRO A 1 98 ? -17.27700 17.57700 -31.72600 1.000 24.40000 364 PRO A N 1
ATOM 660 C CA . PRO A 1 98 ? -16.01200 16.90400 -32.03600 1.000 25.89000 364 PRO A CA 1
ATOM 661 C C . PRO A 1 98 ? -15.11300 16.81500 -30.81000 1.000 25.13000 364 PRO A C 1
ATOM 662 O O . PRO A 1 98 ? -15.24600 17.56900 -29.84700 1.000 19.39000 364 PRO A O 1
ATOM 666 N N . MET A 1 99 ? -14.16100 15.89300 -30.87200 1.000 23.41000 365 MET A N 1
ATOM 667 C CA . MET A 1 99 ? -13.22200 15.77500 -29.77300 1.000 24.65000 365 MET A CA 1
ATOM 668 C C . MET A 1 99 ? -12.35100 17.02400 -29.69900 1.000 22.53000 365 MET A C 1
ATOM 669 O O . MET A 1 99 ? -12.23100 17.78500 -30.65200 1.000 24.10000 365 MET A O 1
ATOM 674 N N . ASN A 1 100 ? -11.70000 17.19700 -28.55200 1.000 24.93000 366 ASN A N 1
ATOM 675 C CA . ASN A 1 100 ? -10.77900 18.30400 -28.35300 1.000 27.50000 366 ASN A CA 1
ATOM 676 C C . ASN A 1 100 ? -9.50700 18.14800 -29.16400 1.000 30.36000 366 ASN A C 1
ATOM 677 O O . ASN A 1 100 ? -8.77800 19.12600 -29.36300 1.000 31.20000 366 ASN A O 1
ATOM 682 N N . VAL A 1 101 ? -9.23300 16.94400 -29.64000 1.000 28.43000 367 VAL A N 1
ATOM 683 C CA . VAL A 1 101 ? -7.94300 16.58400 -30.20300 1.000 24.21000 367 VAL A CA 1
ATOM 684 C C . VAL A 1 101 ? -8.17900 15.53700 -31.28200 1.000 28.37000 367 VAL A C 1
ATOM 685 O O . VAL A 1 101 ? -9.00700 14.64500 -31.10100 1.000 29.35000 367 VAL A O 1
ATOM 689 N N . ARG A 1 102 ? -7.48000 15.66100 -32.41700 1.000 25.67000 368 ARG A N 1
ATOM 690 C CA . ARG A 1 102 ? -7.58300 14.65100 -33.47200 1.000 25.11000 368 ARG A CA 1
ATOM 691 C C . ARG A 1 102 ? -6.92300 13.35400 -33.02200 1.000 22.13000 368 ARG A C 1
ATOM 692 O O . ARG A 1 102 ? -5.78200 13.35200 -32.54300 1.000 18.63000 368 ARG A O 1
ATOM 700 N N . ARG A 1 103 ? -7.62000 12.23900 -33.19600 1.000 19.58000 369 ARG A N 1
ATOM 701 C CA . ARG A 1 103 ? -7.06200 10.96900 -32.74900 1.000 21.20000 369 ARG A CA 1
ATOM 702 C C . ARG A 1 103 ? -7.33200 9.89700 -33.78800 1.000 18.13000 369 ARG A C 1
ATOM 703 O O . ARG A 1 103 ? -8.47800 9.47600 -33.95400 1.000 21.29000 369 ARG A O 1
ATOM 711 N N . GLY A 1 104 ? -6.28700 9.44300 -34.46100 1.000 23.78000 370 GLY A N 1
ATOM 712 C CA . GLY A 1 104 ? -6.32400 8.15000 -35.09300 1.000 24.14000 370 GLY A CA 1
ATOM 713 C C . GLY A 1 104 ? -5.73800 7.11800 -34.14500 1.000 21.10000 370 GLY A C 1
ATOM 714 O O . GLY A 1 104 ? -4.82800 7.40900 -33.36900 1.000 24.05000 370 GLY A O 1
ATOM 715 N N . LEU A 1 105 ? -6.29800 5.90600 -34.18700 1.000 26.30000 371 LEU A N 1
ATOM 716 C CA . LEU A 1 105 ? -5.81600 4.79000 -33.36800 1.000 22.52000 371 LEU A CA 1
ATOM 717 C C . LEU A 1 105 ? -5.90800 5.08200 -31.86900 1.000 19.69000 371 LEU A C 1
ATOM 718 O O . LEU A 1 105 ? -4.97900 4.79100 -31.11000 1.000 25.55000 371 LEU A O 1
ATOM 723 N N . ALA A 1 106 ? -7.03000 5.64800 -31.44300 1.000 18.22000 372 ALA A N 1
ATOM 724 C CA . ALA A 1 106 ? -7.36600 5.82400 -30.03900 1.000 19.73000 372 ALA A CA 1
ATOM 725 C C . ALA A 1 106 ? -8.12000 4.59900 -29.53800 1.000 19.49000 372 ALA A C 1
ATOM 726 O O . ALA A 1 106 ? -8.64300 3.80700 -30.32500 1.000 21.71000 372 ALA A O 1
ATOM 728 N N . GLY A 1 107 ? -8.17800 4.46000 -28.21600 1.000 22.12000 373 GLY A N 1
ATOM 729 C CA . GLY A 1 107 ? -9.08400 3.52200 -27.56300 1.000 22.96000 373 GLY A CA 1
ATOM 730 C C . GLY A 1 107 ? -10.27800 4.27200 -26.99400 1.000 23.48000 373 GLY A C 1
ATOM 731 O O . GLY A 1 107 ? -10.15100 5.41100 -26.54800 1.000 21.18000 373 GLY A O 1
ATOM 732 N N . ALA A 1 108 ? -11.44400 3.63600 -27.04300 1.000 18.41000 374 ALA A N 1
ATOM 733 C CA . ALA A 1 108 ? -12.68100 4.24200 -26.57600 1.000 24.48000 374 ALA A CA 1
ATOM 734 C C . ALA A 1 108 ? -13.50200 3.21000 -25.82000 1.000 28.95000 374 ALA A C 1
ATOM 735 O O . ALA A 1 108 ? -13.43300 2.01500 -26.10100 1.000 23.08000 374 ALA A O 1
ATOM 737 N N . THR A 1 109 ? -14.28300 3.68300 -24.85600 1.000 21.57000 375 THR A N 1
ATOM 738 C CA . THR A 1 109 ? -15.21300 2.82000 -24.14800 1.000 20.32000 375 THR A CA 1
ATOM 739 C C . THR A 1 109 ? -16.30800 3.70700 -23.56800 1.000 29.69000 375 THR A C 1
ATOM 740 O O . THR A 1 109 ? -16.34900 4.91900 -23.81300 1.000 24.08000 375 THR A O 1
ATOM 744 N N . THR A 1 110 ? -17.22700 3.09000 -22.83200 1.000 26.41000 376 THR A N 1
ATOM 745 C CA . THR A 1 110 ? -18.28000 3.83000 -22.15500 1.000 22.16000 376 THR A CA 1
ATOM 746 C C . THR A 1 110 ? -18.33200 3.44800 -20.68400 1.000 23.61000 376 THR A C 1
ATOM 747 O O . THR A 1 110 ? -18.05600 2.31200 -20.29500 1.000 26.21000 376 THR A O 1
ATOM 751 N N . LEU A 1 111 ? -18.71000 4.42200 -19.87200 1.000 26.82000 377 LEU A N 1
ATOM 752 C CA . LEU A 1 111 ? -18.89700 4.24800 -18.43400 1.000 29.23000 377 LEU A CA 1
ATOM 753 C C . LEU A 1 111 ? -20.07100 5.13200 -18.04600 1.000 29.81000 377 LEU A C 1
ATOM 754 O O . LEU A 1 111 ? -19.97400 6.36500 -18.14000 1.000 28.66000 377 LEU A O 1
ATOM 759 N N . GLY A 1 112 ? -21.18200 4.51000 -17.65800 1.000 30.79000 378 GLY A N 1
ATOM 760 C CA . GLY A 1 112 ? -22.37000 5.28500 -17.31200 1.000 32.70000 378 GLY A CA 1
ATOM 761 C C . GLY A 1 112 ? -22.96300 5.95400 -18.54400 1.000 32.63000 378 GLY A C 1
ATOM 762 O O . GLY A 1 112 ? -23.16000 5.32200 -19.58600 1.000 34.27000 378 GLY A O 1
ATOM 763 N N . ASP A 1 113 ? -23.25100 7.25000 -18.43100 1.000 28.74000 379 ASP A N 1
ATOM 764 C CA . ASP A 1 113 ? -23.85000 8.02900 -19.50300 1.000 33.01000 379 ASP A CA 1
ATOM 765 C C . ASP A 1 113 ? -22.81300 8.63300 -20.46700 1.000 28.46000 379 ASP A C 1
ATOM 766 O O . ASP A 1 113 ? -23.15600 9.53400 -21.23600 1.000 29.23000 379 ASP A O 1
ATOM 771 N N . MET A 1 114 ? -21.56900 8.16000 -20.45700 1.000 28.47000 380 MET A N 1
ATOM 772 C CA . MET A 1 114 ? -20.48100 8.91500 -21.05600 1.000 27.50000 380 MET A CA 1
ATOM 773 C C . MET A 1 114 ? -19.51700 8.03000 -21.84500 1.000 22.48000 380 MET A C 1
ATOM 774 O O . MET A 1 114 ? -19.21300 6.90500 -21.45100 1.000 19.81000 380 MET A O 1
ATOM 779 N N . ILE A 1 115 ? -18.99400 8.58600 -22.93500 1.000 18.99000 381 ILE A N 1
ATOM 780 C CA . ILE A 1 115 ? -17.93100 7.97400 -23.72400 1.000 20.55000 381 ILE A CA 1
ATOM 781 C C . ILE A 1 115 ? -16.60300 8.45300 -23.17500 1.000 19.21000 381 ILE A C 1
ATOM 782 O O . ILE A 1 115 ? -16.44900 9.63400 -22.86600 1.000 23.43000 381 ILE A O 1
ATOM 787 N N . TYR A 1 116 ? -15.63600 7.55900 -23.07900 1.000 16.62000 382 TYR A N 1
ATOM 788 C CA . TYR A 1 116 ? -14.25800 7.92300 -22.78300 1.000 20.01000 382 TYR A CA 1
ATOM 789 C C . TYR A 1 116 ? -13.36500 7.52800 -23.95600 1.000 23.49000 382 TYR A C 1
ATOM 790 O O . TYR A 1 116 ? -13.49400 6.43000 -24.50800 1.000 20.44000 382 TYR A O 1
ATOM 799 N N . VAL A 1 117 ? -12.47000 8.43400 -24.34600 1.000 21.03000 383 VAL A N 1
ATOM 800 C CA . VAL A 1 117 ? -11.54800 8.20700 -25.45300 1.000 22.01000 383 VAL A CA 1
ATOM 801 C C . VAL A 1 117 ? -10.15400 8.64400 -25.03100 1.000 23.90000 383 VAL A C 1
ATOM 802 O O . VAL A 1 117 ? -9.95700 9.78800 -24.61000 1.000 26.08000 383 VAL A O 1
ATOM 806 N N . SER A 1 118 ? -9.18300 7.75600 -25.19600 1.000 20.51000 384 SER A N 1
ATOM 807 C CA . SER A 1 118 ? -7.82700 7.94700 -24.71100 1.000 19.19000 384 SER A CA 1
ATOM 808 C C . SER A 1 118 ? -6.81600 7.66800 -25.81500 1.000 22.89000 384 SER A C 1
ATOM 809 O O . SER A 1 118 ? -7.02100 6.78400 -26.65800 1.000 22.37000 384 SER A O 1
ATOM 812 N N . GLY A 1 119 ? -5.70600 8.41500 -25.78100 1.000 21.28000 385 GLY A N 1
ATOM 813 C CA . GLY A 1 119 ? -4.55600 8.16400 -26.63900 1.000 24.40000 385 GLY A CA 1
ATOM 814 C C . GLY A 1 119 ? -4.81300 8.53300 -28.09000 1.000 22.77000 385 GLY A C 1
ATOM 815 O O . GLY A 1 119 ? -5.63700 9.39900 -28.41700 1.000 25.49000 385 GLY A O 1
ATOM 816 N N . GLY A 1 120 ? -4.11100 7.85000 -28.97800 1.000 23.06000 386 GLY A N 1
ATOM 817 C CA . GLY A 1 120 ? -4.23900 8.11800 -30.40100 1.000 21.79000 386 GLY A CA 1
ATOM 818 C C . GLY A 1 120 ? -3.12000 8.98000 -30.94500 1.000 22.88000 386 GLY A C 1
ATOM 819 O O . GLY A 1 120 ? -2.13300 9.28100 -30.27800 1.000 24.36000 386 GLY A O 1
ATOM 820 N N . PHE A 1 121 ? -3.30200 9.39200 -32.19900 1.000 23.89000 387 PHE A N 1
ATOM 821 C CA . PHE A 1 121 ? -2.28400 10.08600 -32.97900 1.000 25.42000 387 PHE A CA 1
ATOM 822 C C . PHE A 1 121 ? -2.96600 11.19700 -33.75500 1.000 24.57000 387 PHE A C 1
ATOM 823 O O . PHE A 1 121 ? -4.02300 10.96100 -34.34300 1.000 23.44000 387 PHE A O 1
ATOM 831 N N . ASP A 1 122 ? -2.39400 12.40200 -33.74400 1.000 21.99000 388 ASP A N 1
ATOM 832 C CA . ASP A 1 122 ? -3.00500 13.52300 -34.45500 1.000 28.50000 388 ASP A CA 1
ATOM 833 C C . ASP A 1 122 ? -2.31100 13.84100 -35.78000 1.000 34.26000 388 ASP A C 1
ATOM 834 O O . ASP A 1 122 ? -2.68300 14.81200 -36.45100 1.000 33.98000 388 ASP A O 1
ATOM 839 N N . GLY A 1 123 ? -1.35100 13.01600 -36.19300 1.000 29.13000 389 GLY A N 1
ATOM 840 C CA . GLY A 1 123 ? -0.49600 13.31000 -37.32000 1.000 37.40000 389 GLY A CA 1
ATOM 841 C C . GLY A 1 123 ? 0.86200 13.86600 -36.94300 1.000 34.05000 389 GLY A C 1
ATOM 842 O O . GLY A 1 123 ? 1.78000 13.82000 -37.76200 1.000 34.06000 389 GLY A O 1
ATOM 843 N N . SER A 1 124 ? 1.00600 14.38900 -35.72800 1.000 34.42000 390 SER A N 1
ATOM 844 C CA . SER A 1 124 ? 2.25600 14.93800 -35.21300 1.000 31.68000 390 SER A CA 1
ATOM 845 C C . SER A 1 124 ? 2.74600 14.17900 -33.99000 1.000 33.33000 390 SER A C 1
ATOM 846 O O . SER A 1 124 ? 3.90900 13.76100 -33.92900 1.000 27.71000 390 SER A O 1
ATOM 849 N N . ARG A 1 125 ? 1.87800 13.99800 -33.00600 1.000 30.24000 391 ARG A N 1
ATOM 850 C CA . ARG A 1 125 ? 2.24900 13.43800 -31.72400 1.000 33.54000 391 ARG A CA 1
ATOM 851 C C . ARG A 1 125 ? 1.24200 12.37000 -31.33400 1.000 29.27000 391 ARG A C 1
ATOM 852 O O . ARG A 1 125 ? 0.08200 12.40200 -31.76200 1.000 28.55000 391 ARG A O 1
ATOM 854 N N . ARG A 1 126 ? 1.70200 11.42000 -30.52600 1.000 27.52000 392 ARG A N 1
ATOM 855 C CA . ARG A 1 126 ? 0.79400 10.53100 -29.82200 1.000 30.08000 392 ARG A CA 1
ATOM 856 C C . ARG A 1 126 ? 0.31500 11.23200 -28.55700 1.000 28.10000 392 ARG A C 1
ATOM 857 O O . ARG A 1 126 ? 1.03200 12.04400 -27.98200 1.000 27.59000 392 ARG A O 1
ATOM 865 N N . HIS A 1 127 ? -0.91100 10.92500 -28.13800 1.000 28.92000 393 HIS A N 1
ATOM 866 C CA . HIS A 1 127 ? -1.55800 11.62100 -27.03100 1.000 27.78000 393 HIS A CA 1
ATOM 867 C C . HIS A 1 127 ? -1.35400 10.88800 -25.71300 1.000 32.28000 393 HIS A C 1
ATOM 868 O O . HIS A 1 127 ? -1.49700 9.65900 -25.64100 1.000 27.24000 393 HIS A O 1
ATOM 875 N N . THR A 1 128 ? -1.06300 11.65700 -24.65900 1.000 32.22000 394 THR A N 1
ATOM 876 C CA . THR A 1 128 ? -1.24400 11.18900 -23.28700 1.000 32.27000 394 THR A CA 1
ATOM 877 C C . THR A 1 128 ? -2.64600 11.43900 -22.76800 1.000 23.71000 394 THR A C 1
ATOM 878 O O . THR A 1 128 ? -3.01100 10.89300 -21.72800 1.000 29.42000 394 THR A O 1
ATOM 882 N N . SER A 1 129 ? -3.42100 12.26500 -23.44700 1.000 26.22000 395 SER A N 1
ATOM 883 C CA . SER A 1 129 ? -4.64100 12.81300 -22.89500 1.000 24.97000 395 SER A CA 1
ATOM 884 C C . SER A 1 129 ? -5.80700 11.86900 -23.12100 1.000 26.00000 395 SER A C 1
ATOM 885 O O . SER A 1 129 ? -5.86600 11.13900 -24.11500 1.000 26.00000 395 SER A O 1
ATOM 888 N N . MET A 1 130 ? -6.73900 11.87700 -22.17300 1.000 26.50000 396 MET A N 1
ATOM 889 C CA . MET A 1 130 ? -8.01900 11.26400 -22.42900 1.000 27.53000 396 MET A CA 1
ATOM 890 C C . MET A 1 130 ? -9.11000 12.27600 -22.13200 1.000 26.63000 396 MET A C 1
ATOM 891 O O . MET A 1 130 ? -8.89400 13.29900 -21.47000 1.000 27.88000 396 MET A O 1
ATOM 896 N N . GLU A 1 131 ? -10.25300 12.04500 -22.75500 1.000 25.53000 397 GLU A N 1
ATOM 897 C CA . GLU A 1 131 ? -11.34600 12.99400 -22.71200 1.000 25.93000 397 GLU A CA 1
ATOM 898 C C . GLU A 1 131 ? -12.63500 12.20000 -22.76100 1.000 25.72000 397 GLU A C 1
ATOM 899 O O . GLU A 1 131 ? -12.64300 11.02500 -23.13300 1.000 27.28000 397 GLU A O 1
ATOM 905 N N . ARG A 1 132 ? -13.72900 12.84400 -22.38800 1.000 22.40000 398 ARG A N 1
ATOM 906 C CA . ARG A 1 132 ? -14.98200 12.12700 -22.24900 1.000 22.60000 398 ARG A CA 1
ATOM 907 C C . ARG A 1 132 ? -16.10900 12.98800 -22.78400 1.000 24.31000 398 ARG A C 1
ATOM 908 O O . ARG A 1 132 ? -16.00400 14.21700 -22.84600 1.000 23.76000 398 ARG A O 1
ATOM 916 N N . TYR A 1 133 ? -17.19600 12.31800 -23.16500 1.000 20.81000 399 TYR A N 1
ATOM 917 C CA . TYR A 1 133 ? -18.30900 12.94600 -23.86400 1.000 27.22000 399 TYR A CA 1
ATOM 918 C C . TYR A 1 133 ? -19.60600 12.58300 -23.16200 1.000 24.69000 399 TYR A C 1
ATOM 919 O O . TYR A 1 133 ? -19.83500 11.41300 -22.84300 1.000 26.31000 399 TYR A O 1
ATOM 928 N N . ASP A 1 134 ? -20.45700 13.57800 -22.94400 1.000 25.94000 400 ASP A N 1
ATOM 929 C CA . ASP A 1 134 ? -21.79000 13.35300 -22.41200 1.000 28.86000 400 ASP A CA 1
ATOM 930 C C . ASP A 1 134 ? -22.80900 13.72600 -23.47200 1.000 26.03000 400 ASP A C 1
ATOM 931 O O . ASP A 1 134 ? -22.87100 14.89100 -23.89100 1.000 30.19000 400 ASP A O 1
ATOM 936 N N . PRO A 1 135 ? -23.63200 12.78200 -23.92100 1.000 26.03000 401 PRO A N 1
ATOM 937 C CA . PRO A 1 135 ? -24.55900 13.07900 -25.02200 1.000 33.64000 401 PRO A CA 1
ATOM 938 C C . PRO A 1 135 ? -25.68200 14.01700 -24.63000 1.000 32.27000 401 PRO A C 1
ATOM 939 O O . PRO A 1 135 ? -26.31600 14.59100 -25.52300 1.000 30.69000 401 PRO A O 1
ATOM 943 N N . ASN A 1 136 ? -25.96000 14.17500 -23.33200 1.000 35.56000 402 ASN A N 1
ATOM 944 C CA . ASN A 1 136 ? -27.01600 15.08900 -22.89200 1.000 30.73000 402 ASN A CA 1
ATOM 945 C C . ASN A 1 136 ? -26.60600 16.54900 -23.00000 1.000 34.45000 402 ASN A C 1
ATOM 946 O O . ASN A 1 136 ? -27.47000 17.42000 -23.14000 1.000 38.30000 402 ASN A O 1
ATOM 951 N N . ILE A 1 137 ? -25.31200 16.83700 -22.93600 1.000 28.50000 403 ILE A N 1
ATOM 952 C CA . ILE A 1 137 ? -24.81300 18.18700 -23.13600 1.000 31.89000 403 ILE A CA 1
ATOM 953 C C . ILE A 1 137 ? -24.09400 18.33100 -24.45900 1.000 29.15000 403 ILE A C 1
ATOM 954 O O . ILE A 1 137 ? -23.77700 19.46500 -24.85500 1.000 30.84000 403 ILE A O 1
ATOM 959 N N . ASP A 1 138 ? -23.81600 17.22400 -25.14600 1.000 30.59000 404 ASP A N 1
ATOM 960 C CA . ASP A 1 138 ? -23.13700 17.22400 -26.43600 1.000 22.65000 404 ASP A CA 1
ATOM 961 C C . ASP A 1 138 ? -21.88500 18.07900 -26.36700 1.000 21.36000 404 ASP A C 1
ATOM 962 O O . ASP A 1 138 ? -21.77400 19.11600 -27.01400 1.000 27.80000 404 ASP A O 1
ATOM 967 N N . GLN A 1 139 ? -20.94300 17.63300 -25.53500 1.000 22.42000 405 GLN A N 1
ATOM 968 C CA . GLN A 1 139 ? -19.68000 18.34300 -25.36000 1.000 28.99000 405 GLN A CA 1
ATOM 969 C C . GLN A 1 139 ? -18.62300 17.36900 -24.86100 1.000 29.15000 405 GLN A C 1
ATOM 970 O O . GLN A 1 139 ? -18.93000 16.46800 -24.07100 1.000 29.69000 405 GLN A O 1
ATOM 972 N N . TRP A 1 140 ? -17.38300 17.56000 -25.32900 1.000 25.65000 406 TRP A N 1
ATOM 973 C CA . TRP A 1 140 ? -16.23300 16.78900 -24.87300 1.000 25.32000 406 TRP A CA 1
ATOM 974 C C . TRP A 1 140 ? -15.41200 17.60100 -23.88500 1.000 28.19000 406 TRP A C 1
ATOM 975 O O . TRP A 1 140 ? -15.21800 18.80400 -24.06900 1.000 37.98000 406 TRP A O 1
ATOM 986 N N . SER A 1 141 ? -14.88700 16.93500 -22.86300 1.000 27.52000 407 SER A N 1
ATOM 987 C CA . SER A 1 141 ? -14.03200 17.60500 -21.90500 1.000 28.86000 407 SER A CA 1
ATOM 988 C C . SER A 1 141 ? -12.82900 16.72500 -21.60400 1.000 23.43000 407 SER A C 1
ATOM 989 O O . SER A 1 141 ? -12.91700 15.49700 -21.63600 1.000 23.22000 407 SER A O 1
ATOM 992 N N . MET A 1 142 ? -11.71800 17.35900 -21.26500 1.000 29.09000 408 MET A N 1
ATOM 993 C CA . MET A 1 142 ? -10.47700 16.64100 -21.03400 1.000 27.46000 408 MET A CA 1
ATOM 994 C C . MET A 1 142 ? -10.36300 16.16400 -19.59500 1.000 30.49000 408 MET A C 1
ATOM 995 O O . MET A 1 142 ? -10.87700 16.79900 -18.66700 1.000 33.95000 408 MET A O 1
ATOM 1000 N N . LEU A 1 143 ? -9.65900 15.03500 -19.42100 1.000 22.92000 409 LEU A N 1
ATOM 1001 C CA . LEU A 1 143 ? -9.33900 14.45400 -18.12200 1.000 25.77000 409 LEU A CA 1
ATOM 1002 C C . LEU A 1 143 ? -7.82700 14.34100 -17.95000 1.000 29.37000 409 LEU A C 1
ATOM 1003 O O . LEU A 1 143 ? -7.06200 14.96300 -18.69500 1.000 37.73000 409 LEU A O 1
ATOM 1008 N N . GLY A 1 144 ? -7.38200 13.54100 -16.98900 1.000 30.31000 410 GLY A N 1
ATOM 1009 C CA . GLY A 1 144 ? -5.95300 13.41900 -16.74800 1.000 34.84000 410 GLY A CA 1
ATOM 1010 C C . GLY A 1 144 ? -5.19700 12.86600 -17.94500 1.000 38.25000 410 GLY A C 1
ATOM 1011 O O . GLY A 1 144 ? -5.71600 12.07400 -18.73400 1.000 34.84000 410 GLY A O 1
ATOM 1012 N N . ASP A 1 145 ? -3.94200 13.29700 -18.07600 1.000 30.17000 411 ASP A N 1
ATOM 1013 C CA . ASP A 1 145 ? -3.02600 12.74900 -19.06600 1.000 29.82000 411 ASP A CA 1
ATOM 1014 C C . ASP A 1 145 ? -2.44400 11.44000 -18.55900 1.000 29.18000 411 ASP A C 1
ATOM 1015 O O . ASP A 1 145 ? -2.10200 11.31900 -17.38200 1.000 28.45000 411 ASP A O 1
ATOM 1020 N N . MET A 1 146 ? -2.31600 10.46500 -19.45300 1.000 27.18000 412 MET A N 1
ATOM 1021 C CA . MET A 1 146 ? -1.61000 9.23900 -19.12500 1.000 25.28000 412 MET A CA 1
ATOM 1022 C C . MET A 1 146 ? -0.11600 9.52100 -18.94800 1.000 29.00000 412 MET A C 1
ATOM 1023 O O . MET A 1 146 ? 0.42100 10.55200 -19.38100 1.000 29.48000 412 MET A O 1
ATOM 1028 N N . GLN A 1 147 ? 0.57000 8.56400 -18.33800 1.000 24.58000 413 GLN A N 1
ATOM 1029 C CA . GLN A 1 147 ? 2.00200 8.72400 -18.13400 1.000 29.25000 413 GLN A CA 1
ATOM 1030 C C . GLN A 1 147 ? 2.78300 8.55100 -19.43400 1.000 28.45000 413 GLN A C 1
ATOM 1031 O O . GLN A 1 147 ? 3.78100 9.24100 -19.65000 1.000 33.35000 413 GLN A O 1
ATOM 1037 N N . THR A 1 148 ? 2.34700 7.64900 -20.31400 1.000 29.07000 414 THR A N 1
ATOM 1038 C CA . THR A 1 148 ? 2.97200 7.44100 -21.61900 1.000 25.50000 414 THR A CA 1
ATOM 1039 C C . THR A 1 148 ? 1.96900 7.73200 -22.72400 1.000 27.70000 414 THR A C 1
ATOM 1040 O O . THR A 1 148 ? 0.84400 7.22200 -22.69400 1.000 29.19000 414 THR A O 1
ATOM 1044 N N . ALA A 1 149 ? 2.38500 8.51300 -23.71800 1.000 30.69000 415 ALA A N 1
ATOM 1045 C CA . ALA A 1 149 ? 1.56400 8.68900 -24.90700 1.000 28.37000 415 ALA A CA 1
ATOM 1046 C C . ALA A 1 149 ? 1.43700 7.36500 -25.65500 1.000 26.01000 415 ALA A C 1
ATOM 1047 O O . ALA A 1 149 ? 2.38700 6.57700 -25.72000 1.000 28.74000 415 ALA A O 1
ATOM 1049 N N . ARG A 1 150 ? 0.24200 7.09400 -26.18700 1.000 25.85000 416 ARG A N 1
ATOM 1050 C CA . ARG A 1 150 ? -0.04200 5.77200 -26.74100 1.000 27.07000 416 ARG A CA 1
ATOM 1051 C C . ARG A 1 150 ? -0.99300 5.88900 -27.91700 1.000 24.58000 416 ARG A C 1
ATOM 1052 O O . ARG A 1 150 ? -2.01700 6.57200 -27.82000 1.000 25.13000 416 ARG A O 1
ATOM 1060 N N . GLU A 1 151 ? -0.66300 5.20900 -29.00800 1.000 22.30000 417 GLU A N 1
ATOM 1061 C CA . GLU A 1 151 ? -1.62900 4.91600 -30.05000 1.000 21.67000 417 GLU A CA 1
ATOM 1062 C C . GLU A 1 151 ? -1.79800 3.40300 -30.10400 1.000 18.79000 417 GLU A C 1
ATOM 1063 O O . GLU A 1 151 ? -0.97600 2.64600 -29.59100 1.000 19.77000 417 GLU A O 1
ATOM 1069 N N . GLY A 1 152 ? -2.88400 2.96200 -30.71500 1.000 19.80000 418 GLY A N 1
ATOM 1070 C CA . GLY A 1 152 ? -3.10500 1.54000 -30.82000 1.000 24.21000 418 GLY A CA 1
ATOM 1071 C C . GLY A 1 152 ? -3.35100 0.84900 -29.50200 1.000 29.76000 418 GLY A C 1
ATOM 1072 O O . GLY A 1 152 ? -3.14300 -0.36700 -29.40700 1.000 25.24000 418 GLY A O 1
ATOM 1073 N N . ALA A 1 153 ? -3.79600 1.59700 -28.48600 1.000 29.75000 419 ALA A N 1
ATOM 1074 C CA . ALA A 1 153 ? -4.01500 1.09700 -27.13300 1.000 26.15000 419 ALA A CA 1
ATOM 1075 C C . ALA A 1 153 ? -5.51000 1.05400 -26.85200 1.000 23.87000 419 ALA A C 1
ATOM 1076 O O . ALA A 1 153 ? -6.16900 2.09500 -26.86700 1.000 28.63000 419 ALA A O 1
ATOM 1078 N N . GLY A 1 154 ? -6.04000 -0.14100 -26.59300 1.000 28.52000 420 GLY A N 1
ATOM 1079 C CA . GLY A 1 154 ? -7.44700 -0.27600 -26.26500 1.000 26.35000 420 GLY A CA 1
ATOM 1080 C C . GLY A 1 154 ? -7.77800 0.26100 -24.88100 1.000 23.68000 420 GLY A C 1
ATOM 1081 O O . GLY A 1 154 ? -6.90700 0.44000 -24.02600 1.000 23.29000 420 GLY A O 1
ATOM 1082 N N . LEU A 1 155 ? -9.06300 0.56700 -24.66800 1.000 18.70000 421 LEU A N 1
ATOM 1083 C CA . LEU A 1 155 ? -9.53500 1.14100 -23.40100 1.000 24.09000 421 LEU A CA 1
ATOM 1084 C C . LEU A 1 155 ? -10.68000 0.29300 -22.86300 1.000 23.51000 421 LEU A C 1
ATOM 1085 O O . LEU A 1 155 ? -11.64300 0.02900 -23.58500 1.000 22.99000 421 LEU A O 1
ATOM 1090 N N . VAL A 1 156 ? -10.58300 -0.14600 -21.60600 1.000 24.55000 422 VAL A N 1
ATOM 1091 C CA . VAL A 1 156 ? -11.62500 -0.96100 -20.98600 1.000 24.32000 422 VAL A CA 1
ATOM 1092 C C . VAL A 1 156 ? -11.93500 -0.41500 -19.60000 1.000 22.10000 422 VAL A C 1
ATOM 1093 O O . VAL A 1 156 ? -11.02300 -0.09900 -18.83600 1.000 26.71000 422 VAL A O 1
ATOM 1097 N N . VAL A 1 157 ? -13.21500 -0.32200 -19.25900 1.000 27.17000 423 VAL A N 1
ATOM 1098 C CA . VAL A 1 157 ? -13.60100 0.09000 -17.91500 1.000 29.16000 423 VAL A CA 1
ATOM 1099 C C . VAL A 1 157 ? -14.00900 -1.16400 -17.13600 1.000 32.09000 423 VAL A C 1
ATOM 1100 O O . VAL A 1 157 ? -14.75700 -2.01800 -17.64000 1.000 29.11000 423 VAL A O 1
ATOM 1104 N N . ALA A 1 158 ? -13.46300 -1.31200 -15.93100 1.000 29.06000 424 ALA A N 1
ATOM 1105 C CA . ALA A 1 158 ? -13.76800 -2.45600 -15.07800 1.000 29.27000 424 ALA A CA 1
ATOM 1106 C C . ALA A 1 158 ? -13.93900 -1.96500 -13.65300 1.000 35.49000 424 ALA A C 1
ATOM 1107 O O . ALA A 1 158 ? -12.99900 -1.41500 -13.06700 1.000 31.30000 424 ALA A O 1
ATOM 1109 N N . SER A 1 159 ? -15.13000 -2.16400 -13.09600 1.000 33.38000 425 SER A N 1
ATOM 1110 C CA . SER A 1 159 ? -15.39000 -1.78400 -11.71500 1.000 32.47000 425 SER A CA 1
ATOM 1111 C C . SER A 1 159 ? -15.03500 -0.31700 -11.49000 1.000 30.82000 425 SER A C 1
ATOM 1112 O O . SER A 1 159 ? -14.33300 0.04000 -10.54600 1.000 32.01000 425 SER A O 1
ATOM 1115 N N . GLY A 1 160 ? -15.50200 0.53600 -12.40100 1.000 35.57000 426 GLY A N 1
ATOM 1116 C CA . GLY A 1 160 ? -15.31200 1.96600 -12.28500 1.000 35.09000 426 GLY A CA 1
ATOM 1117 C C . GLY A 1 160 ? -13.93000 2.48200 -12.60100 1.000 32.20000 426 GLY A C 1
ATOM 1118 O O . GLY A 1 160 ? -13.74300 3.70400 -12.64200 1.000 34.40000 426 GLY A O 1
ATOM 1119 N N . VAL A 1 161 ? -12.95400 1.61400 -12.83200 1.000 30.26000 427 VAL A N 1
ATOM 1120 C CA . VAL A 1 161 ? -11.58500 2.01800 -13.13700 1.000 27.16000 427 VAL A CA 1
ATOM 1121 C C . VAL A 1 161 ? -11.33700 1.78000 -14.61900 1.000 29.57000 427 VAL A C 1
ATOM 1122 O O . VAL A 1 161 ? -11.82800 0.80100 -15.18700 1.000 27.17000 427 VAL A O 1
ATOM 1126 N N . ILE A 1 162 ? -10.60300 2.68700 -15.25300 1.000 23.95000 428 ILE A N 1
ATOM 1127 C CA . ILE A 1 162 ? -10.34800 2.61500 -16.68800 1.000 28.06000 428 ILE A CA 1
ATOM 1128 C C . ILE A 1 162 ? -8.90900 2.18700 -16.92600 1.000 24.79000 428 ILE A C 1
ATOM 1129 O O . ILE A 1 162 ? -7.97800 2.67500 -16.27100 1.000 25.30000 428 ILE A O 1
ATOM 1134 N N . TYR A 1 163 ? -8.73000 1.28700 -17.88600 1.000 26.99000 429 TYR A N 1
ATOM 1135 C CA . TYR A 1 163 ? -7.42600 0.73900 -18.22300 1.000 21.86000 429 TYR A CA 1
ATOM 1136 C C . TYR A 1 163 ? -7.09400 1.05800 -19.67500 1.000 24.11000 429 TYR A C 1
ATOM 1137 O O . TYR A 1 163 ? -7.94700 0.96100 -20.56000 1.000 21.06000 429 TYR A O 1
ATOM 1146 N N . CYS A 1 164 ? -5.85400 1.43800 -19.91300 1.000 21.96000 430 CYS A N 1
ATOM 1147 C CA . CYS A 1 164 ? -5.35900 1.68600 -21.25600 1.000 22.13000 430 CYS A CA 1
ATOM 1148 C C . CYS A 1 164 ? -4.10000 0.85600 -21.41900 1.000 22.44000 430 CYS A C 1
ATOM 1149 O O . CYS A 1 164 ? -3.13400 1.04700 -20.67700 1.000 26.52000 430 CYS A O 1
ATOM 1152 N N . LEU A 1 165 ? -4.11200 -0.04900 -22.39200 1.000 20.88000 431 LEU A N 1
ATOM 1153 C CA . LEU A 1 165 ? -3.23400 -1.20800 -22.41500 1.000 23.53000 431 LEU A CA 1
ATOM 1154 C C . LEU A 1 165 ? -2.32700 -1.16000 -23.63900 1.000 22.31000 431 LEU A C 1
ATOM 1155 O O . LEU A 1 165 ? -2.81500 -1.11200 -24.77500 1.000 23.95000 431 LEU A O 1
ATOM 1160 N N . GLY A 1 166 ? -1.01000 -1.10900 -23.39700 1.000 25.90000 432 GLY A N 1
ATOM 1161 C CA . GLY A 1 166 ? -0.02000 -1.24000 -24.46800 1.000 22.05000 432 GLY A CA 1
ATOM 1162 C C . GLY A 1 166 ? -0.02000 -0.08700 -25.45600 1.000 24.63000 432 GLY A C 1
ATOM 1163 O O . GLY A 1 166 ? -0.17200 1.08700 -25.10000 1.000 25.38000 432 GLY A O 1
ATOM 1164 N N . GLY A 1 167 ? 0.14900 -0.42800 -26.72900 1.000 20.73000 433 GLY A N 1
ATOM 1165 C CA . GLY A 1 167 ? 0.13300 0.56900 -27.77600 1.000 22.40000 433 GLY A CA 1
ATOM 1166 C C . GLY A 1 167 ? 1.51300 0.89400 -28.30200 1.000 23.97000 433 GLY A C 1
ATOM 1167 O O . GLY A 1 167 ? 2.43300 0.06300 -28.25200 1.000 26.10000 433 GLY A O 1
ATOM 1168 N N . TYR A 1 168 ? 1.65800 2.11200 -28.80500 1.000 23.74000 434 TYR A N 1
ATOM 1169 C CA . TYR A 1 168 ? 2.86600 2.55100 -29.49200 1.000 24.60000 434 TYR A CA 1
ATOM 1170 C C . TYR A 1 168 ? 3.07500 4.02100 -29.16300 1.000 24.80000 434 TYR A C 1
ATOM 1171 O O . TYR A 1 168 ? 2.20000 4.84800 -29.42800 1.000 21.37000 434 TYR A O 1
ATOM 1180 N N . ASP A 1 169 ? 4.21800 4.35500 -28.58100 1.000 23.21000 435 ASP A N 1
ATOM 1181 C CA . ASP A 1 169 ? 4.45800 5.73400 -28.21400 1.000 25.66000 435 ASP A CA 1
ATOM 1182 C C . ASP A 1 169 ? 5.13100 6.52200 -29.33300 1.000 30.86000 435 ASP A C 1
ATOM 1183 O O . ASP A 1 169 ? 5.43300 7.70000 -29.14100 1.000 26.90000 435 ASP A O 1
ATOM 1188 N N . GLY A 1 170 ? 5.32900 5.91100 -30.50500 1.000 32.91000 436 GLY A N 1
ATOM 1189 C CA . GLY A 1 170 ? 6.04700 6.52900 -31.59300 1.000 29.14000 436 GLY A CA 1
ATOM 1190 C C . GLY A 1 170 ? 7.47600 6.05900 -31.70300 1.000 31.70000 436 GLY A C 1
ATOM 1191 O O . GLY A 1 170 ? 8.13900 6.34900 -32.70900 1.000 32.60000 436 GLY A O 1
ATOM 1192 N N . LEU A 1 171 ? 7.96000 5.33900 -30.69700 1.000 23.52000 437 LEU A N 1
ATOM 1193 C CA . LEU A 1 171 ? 9.30500 4.78300 -30.69600 1.000 26.05000 437 LEU A CA 1
ATOM 1194 C C . LEU A 1 171 ? 9.25900 3.28800 -30.40300 1.000 32.70000 437 LEU A C 1
ATOM 1195 O O . LEU A 1 171 ? 9.83700 2.48600 -31.15200 1.000 31.18000 437 LEU A O 1
ATOM 1200 N N . ASN A 1 172 ? 8.56900 2.90600 -29.32000 1.000 24.18000 438 ASN A N 1
ATOM 1201 C CA . ASN A 1 172 ? 8.48300 1.52000 -28.87100 1.000 28.66000 438 ASN A CA 1
ATOM 1202 C C . ASN A 1 172 ? 7.04200 1.01100 -28.85500 1.000 27.68000 438 ASN A C 1
ATOM 1203 O O . ASN A 1 172 ? 6.11100 1.74300 -28.50700 1.000 23.95000 438 ASN A O 1
ATOM 1208 N N . ILE A 1 173 ? 6.86300 -0.25400 -29.22900 1.000 28.50000 439 ILE A N 1
ATOM 1209 C CA . ILE A 1 173 ? 5.64200 -0.95500 -28.86500 1.000 32.39000 439 ILE A CA 1
ATOM 1210 C C . ILE A 1 173 ? 5.66100 -1.20200 -27.36300 1.000 26.01000 439 ILE A C 1
ATOM 1211 O O . ILE A 1 173 ? 6.72000 -1.43700 -26.76400 1.000 24.80000 439 ILE A O 1
ATOM 1216 N N . LEU A 1 174 ? 4.50300 -1.10700 -26.73000 1.000 28.83000 440 LEU A N 1
ATOM 1217 C CA . LEU A 1 174 ? 4.44300 -1.04900 -25.27100 1.000 24.75000 440 LEU A CA 1
ATOM 1218 C C . LEU A 1 174 ? 3.81100 -2.30200 -24.68800 1.000 24.81000 440 LEU A C 1
ATOM 1219 O O . LEU A 1 174 ? 2.78200 -2.77000 -25.18100 1.000 23.07000 440 LEU A O 1
ATOM 1224 N N . ASN A 1 175 ? 4.40100 -2.82600 -23.61400 1.000 24.77000 441 ASN A N 1
ATOM 1225 C CA . ASN A 1 175 ? 3.68600 -3.79500 -22.78500 1.000 26.05000 441 ASN A CA 1
ATOM 1226 C C . ASN A 1 175 ? 3.11200 -3.15700 -21.53300 1.000 25.76000 441 ASN A C 1
ATOM 1227 O O . ASN A 1 175 ? 2.36400 -3.81100 -20.79700 1.000 26.01000 441 ASN A O 1
ATOM 1232 N N . SER A 1 176 ? 3.41300 -1.88600 -21.29100 1.000 31.16000 442 SER A N 1
ATOM 1233 C CA . SER A 1 176 ? 2.93900 -1.23200 -20.08200 1.000 29.51000 442 SER A CA 1
ATOM 1234 C C . SER A 1 176 ? 1.42200 -1.03800 -20.14000 1.000 22.72000 442 SER A C 1
ATOM 1235 O O . SER A 1 176 ? 0.83300 -0.89800 -21.21400 1.000 27.05000 442 SER A O 1
ATOM 1238 N N . VAL A 1 177 ? 0.79300 -1.01600 -18.96600 1.000 21.65000 443 VAL A N 1
ATOM 1239 C CA . VAL A 1 177 ? -0.65100 -0.84900 -18.82900 1.000 19.17000 443 VAL A CA 1
ATOM 1240 C C . VAL A 1 177 ? -0.92200 0.22200 -17.77600 1.000 26.24000 443 VAL A C 1
ATOM 1241 O O . VAL A 1 177 ? -0.27100 0.25600 -16.72800 1.000 23.46000 443 VAL A O 1
ATOM 1245 N N . GLU A 1 178 ? -1.85400 1.11400 -18.05700 1.000 24.15000 444 GLU A N 1
ATOM 1246 C CA . GLU A 1 178 ? -2.14800 2.21000 -17.14700 1.000 24.96000 444 GLU A CA 1
ATOM 1247 C C . GLU A 1 178 ? -3.58900 2.13100 -16.68300 1.000 25.22000 444 GLU A C 1
ATOM 1248 O O . GLU A 1 178 ? -4.47700 1.68400 -17.42300 1.000 23.88000 444 GLU A O 1
ATOM 1254 N N . LYS A 1 179 ? -3.81800 2.52400 -15.42800 1.000 25.80000 445 LYS A N 1
ATOM 1255 C CA . LYS A 1 179 ? -5.16600 2.56200 -14.89200 1.000 24.15000 445 LYS A CA 1
ATOM 1256 C C . LYS A 1 179 ? -5.49400 3.96600 -14.39600 1.000 26.13000 445 LYS A C 1
ATOM 1257 O O . LYS A 1 179 ? -4.62100 4.71700 -13.96400 1.000 20.29000 445 LYS A O 1
ATOM 1263 N N . TYR A 1 180 ? -6.76300 4.31800 -14.51400 1.000 20.44000 446 TYR A N 1
ATOM 1264 C CA . TYR A 1 180 ? -7.25700 5.65500 -14.25800 1.000 24.28000 446 TYR A CA 1
ATOM 1265 C C . TYR A 1 180 ? -8.13800 5.59600 -13.01400 1.000 25.07000 446 TYR A C 1
ATOM 1266 O O . TYR A 1 180 ? -9.13800 4.87100 -13.00100 1.000 26.31000 446 TYR A O 1
ATOM 1275 N N . ASP A 1 181 ? -7.74600 6.30700 -11.96200 1.000 22.66000 447 ASP A N 1
ATOM 1276 C CA . ASP A 1 181 ? -8.43300 6.18900 -10.67000 1.000 20.48000 447 ASP A CA 1
ATOM 1277 C C . ASP A 1 181 ? -9.38700 7.35600 -10.49900 1.000 24.90000 447 ASP A C 1
ATOM 1278 O O . ASP A 1 181 ? -8.93400 8.51400 -10.42400 1.000 23.19000 447 ASP A O 1
ATOM 1283 N N . PRO A 1 182 ? -10.70100 7.11800 -10.46600 1.000 26.54000 448 PRO A N 1
ATOM 1284 C CA . PRO A 1 182 ? -11.64600 8.23900 -10.37000 1.000 28.82000 448 PRO A CA 1
ATOM 1285 C C . PRO A 1 182 ? -11.55000 8.98900 -9.06000 1.000 30.73000 448 PRO A C 1
ATOM 1286 O O . PRO A 1 182 ? -12.00600 10.13200 -8.98600 1.000 35.10000 448 PRO A O 1
ATOM 1290 N N . HIS A 1 183 ? -10.97400 8.38800 -8.02600 1.000 29.87000 449 HIS A N 1
ATOM 1291 C CA . HIS A 1 183 ? -10.80000 9.09800 -6.77100 1.000 24.08000 449 HIS A CA 1
ATOM 1292 C C . HIS A 1 183 ? -9.77500 10.20700 -6.90800 1.000 33.59000 449 HIS A C 1
ATOM 1293 O O . HIS A 1 183 ? -9.90100 11.25800 -6.26800 1.000 30.03000 449 HIS A O 1
ATOM 1300 N N . THR A 1 184 ? -8.77200 9.99200 -7.75100 1.000 27.42000 450 THR A N 1
ATOM 1301 C CA . THR A 1 184 ? -7.64000 10.87600 -7.87400 1.000 28.75000 450 THR A CA 1
ATOM 1302 C C . THR A 1 184 ? -7.57700 11.56000 -9.22500 1.000 25.65000 450 THR A C 1
ATOM 1303 O O . THR A 1 184 ? -6.90700 12.58900 -9.34800 1.000 32.54000 450 THR A O 1
ATOM 1307 N N . GLY A 1 185 ? -8.27100 11.02800 -10.22900 1.000 28.75000 451 GLY A N 1
ATOM 1308 C CA . GLY A 1 185 ? -8.16700 11.56100 -11.57100 1.000 28.13000 451 GLY A CA 1
ATOM 1309 C C . GLY A 1 185 ? -6.80300 11.41700 -12.20200 1.000 29.94000 451 GLY A C 1
ATOM 1310 O O . GLY A 1 185 ? -6.51500 12.11200 -13.18200 1.000 28.00000 451 GLY A O 1
ATOM 1311 N N . HIS A 1 186 ? -5.94900 10.56300 -11.65200 1.000 23.66000 452 HIS A N 1
ATOM 1312 C CA . HIS A 1 186 ? -4.60500 10.30000 -12.14500 1.000 25.17000 452 HIS A CA 1
ATOM 1313 C C . HIS A 1 186 ? -4.45500 8.86200 -12.63000 1.000 20.80000 452 HIS A C 1
ATOM 1314 O O . HIS A 1 186 ? -5.13400 7.94100 -12.16400 1.000 27.18000 452 HIS A O 1
ATOM 1321 N N . TRP A 1 187 ? -3.50900 8.68400 -13.53800 1.000 30.08000 453 TRP A N 1
ATOM 1322 C CA . TRP A 1 187 ? -3.15400 7.38600 -14.09300 1.000 23.23000 453 TRP A CA 1
ATOM 1323 C C . TRP A 1 187 ? -1.96300 6.82700 -13.33400 1.000 27.30000 453 TRP A C 1
ATOM 1324 O O . TRP A 1 187 ? -1.03600 7.56200 -12.98800 1.000 28.63000 453 TRP A O 1
ATOM 1335 N N . THR A 1 188 ? -1.96000 5.52400 -13.11300 1.000 26.37000 454 THR A N 1
ATOM 1336 C CA . THR A 1 188 ? -0.75000 4.87800 -12.64900 1.000 24.33000 454 THR A CA 1
ATOM 1337 C C . THR 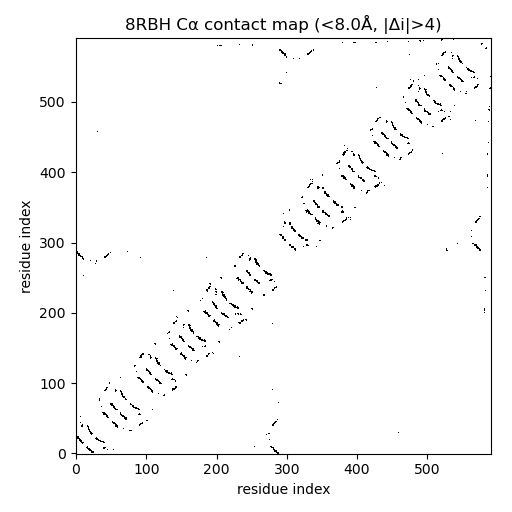A 1 188 ? -0.61000 3.54800 -13.35800 1.000 31.58000 454 THR A C 1
ATOM 1338 O O . THR A 1 188 ? -1.55200 3.04400 -13.98100 1.000 28.81000 454 THR A O 1
ATOM 1342 N N . ASN A 1 189 ? 0.58700 2.98300 -13.26300 1.000 31.41000 455 ASN A N 1
ATOM 1343 C CA . ASN A 1 189 ? 0.84500 1.72600 -13.93400 1.000 30.07000 455 ASN A CA 1
ATOM 1344 C C . ASN A 1 189 ? 0.32500 0.55600 -13.12000 1.000 34.52000 455 ASN A C 1
ATOM 1345 O O . ASN A 1 189 ? 0.22100 0.61300 -11.88800 1.000 36.55000 455 ASN A O 1
ATOM 1350 N N . VAL A 1 190 ? -0.06400 -0.48900 -13.83700 1.000 27.76000 456 VAL A N 1
ATOM 1351 C CA . VAL A 1 190 ? -0.31300 -1.78300 -13.23200 1.000 32.79000 456 VAL A CA 1
ATOM 1352 C C . VAL A 1 190 ? 0.70300 -2.73900 -13.83700 1.000 23.50000 456 VAL A C 1
ATOM 1353 O O . VAL A 1 190 ? 1.57000 -2.33000 -14.61900 1.000 24.83000 456 VAL A O 1
ATOM 1357 N N . THR A 1 191 ? 0.65000 -3.99100 -13.42900 1.000 25.12000 457 THR A N 1
ATOM 1358 C CA . THR A 1 191 ? 1.54600 -4.99200 -13.98600 1.000 28.01000 457 THR A CA 1
ATOM 1359 C C . THR A 1 191 ? 1.44900 -5.00200 -15.51700 1.000 24.98000 457 THR A C 1
ATOM 1360 O O . THR A 1 191 ? 0.33200 -5.03300 -16.06500 1.000 23.52000 457 THR A O 1
ATOM 1364 N N . PRO A 1 192 ? 2.57400 -4.97900 -16.23200 1.000 23.88000 458 PRO A N 1
ATOM 1365 C CA . PRO A 1 192 ? 2.53100 -4.92000 -17.70300 1.000 25.54000 458 PRO A CA 1
ATOM 1366 C C . PRO A 1 192 ? 2.18600 -6.27700 -18.30500 1.000 25.12000 458 PRO A C 1
ATOM 1367 O O . PRO A 1 192 ? 2.19800 -7.30300 -17.64100 1.000 23.28000 458 PRO A O 1
ATOM 1371 N N . MET A 1 193 ? 1.88800 -6.27300 -19.60000 1.000 30.51000 459 MET A N 1
ATOM 1372 C CA . MET A 1 193 ? 1.63300 -7.55300 -20.24000 1.000 22.90000 459 MET A CA 1
ATOM 1373 C C . MET A 1 193 ? 2.94600 -8.30600 -20.48500 1.000 26.12000 459 MET A C 1
ATOM 1374 O O . MET A 1 193 ? 4.04800 -7.74700 -20.40800 1.000 20.75000 459 MET A O 1
ATOM 1379 N N . ALA A 1 194 ? 2.81800 -9.59700 -20.80900 1.000 23.09000 460 ALA A N 1
ATOM 1380 C CA . ALA A 1 194 ? 4.00500 -10.38900 -21.11700 1.000 21.77000 460 ALA A CA 1
ATOM 1381 C C . ALA A 1 194 ? 4.57000 -10.01900 -22.47800 1.000 21.59000 460 ALA A C 1
ATOM 1382 O O . ALA A 1 194 ? 5.79200 -9.92000 -22.63600 1.000 20.93000 460 ALA A O 1
ATOM 1384 N N . THR A 1 195 ? 3.70900 -9.78100 -23.46000 1.000 22.12000 461 THR A N 1
ATOM 1385 C CA . THR A 1 195 ? 4.13300 -9.34300 -24.78900 1.000 23.16000 461 THR A CA 1
ATOM 1386 C C . THR A 1 195 ? 3.77000 -7.88400 -24.99700 1.000 28.39000 461 THR A C 1
ATOM 1387 O O . THR A 1 195 ? 2.72100 -7.42400 -24.53300 1.000 26.85000 461 THR A O 1
ATOM 1391 N N . LYS A 1 196 ? 4.62500 -7.15200 -25.70000 1.000 24.87000 462 LYS A N 1
ATOM 1392 C CA . LYS A 1 196 ? 4.23100 -5.80700 -26.08400 1.000 20.35000 462 LYS A CA 1
ATOM 1393 C C . LYS A 1 196 ? 3.38800 -5.88000 -27.34500 1.000 18.87000 462 LYS A C 1
ATOM 1394 O O . LYS A 1 196 ? 3.69100 -6.62600 -28.28100 1.000 21.81000 462 LYS A O 1
ATOM 1400 N N . ARG A 1 197 ? 2.29700 -5.13300 -27.35300 1.000 21.00000 463 ARG A N 1
ATOM 1401 C CA . ARG A 1 197 ? 1.37000 -5.19000 -28.46900 1.000 23.81000 463 ARG A CA 1
ATOM 1402 C C . ARG A 1 197 ? 0.85800 -3.80400 -28.79500 1.000 24.08000 463 ARG A C 1
ATOM 1403 O O . ARG A 1 197 ? 0.52300 -3.02300 -27.90200 1.000 23.69000 463 ARG A O 1
ATOM 1411 N N . SER A 1 198 ? 0.77100 -3.51600 -30.07600 1.000 16.34000 464 SER A N 1
ATOM 1412 C CA . SER A 1 198 ? -0.03100 -2.40200 -30.53900 1.000 23.39000 464 SER A CA 1
ATOM 1413 C C . SER A 1 198 ? -1.06100 -2.94500 -31.52300 1.000 26.88000 464 SER A C 1
ATOM 1414 O O . SER A 1 198 ? -0.79900 -3.91500 -32.23900 1.000 29.05000 464 SER A O 1
ATOM 1417 N N . GLY A 1 199 ? -2.24400 -2.33400 -31.53400 1.000 27.00000 465 GLY A N 1
ATOM 1418 C CA . GLY A 1 199 ? -3.31400 -2.79600 -32.39800 1.000 24.35000 465 GLY A CA 1
ATOM 1419 C C . GLY A 1 199 ? -3.93700 -4.12100 -32.00500 1.000 25.97000 465 GLY A C 1
ATOM 1420 O O . GLY A 1 199 ? -4.54200 -4.78800 -32.85700 1.000 21.58000 465 GLY A O 1
ATOM 1421 N N . ALA A 1 200 ? -3.80100 -4.52600 -30.74200 1.000 25.38000 466 ALA A N 1
ATOM 1422 C CA . ALA A 1 200 ? -4.49700 -5.69500 -30.22000 1.000 22.33000 466 ALA A CA 1
ATOM 1423 C C . ALA A 1 200 ? -5.92500 -5.34100 -29.83600 1.000 23.25000 466 ALA A C 1
ATOM 1424 O O . ALA A 1 200 ? -6.23600 -4.19000 -29.51600 1.000 25.12000 466 ALA A O 1
ATOM 1426 N N . GLY A 1 201 ? -6.80800 -6.33800 -29.90900 1.000 18.41000 467 GLY A N 1
ATOM 1427 C CA . GLY A 1 201 ? -8.16500 -6.15700 -29.42600 1.000 22.26000 467 GLY A CA 1
ATOM 1428 C C . GLY A 1 201 ? -8.24500 -6.35100 -27.92200 1.000 22.27000 467 GLY A C 1
ATOM 1429 O O . GLY A 1 201 ? -7.52500 -7.15700 -27.34000 1.000 20.11000 467 GLY A O 1
ATOM 1430 N N . VAL A 1 202 ? -9.12100 -5.57700 -27.28000 1.000 19.91000 468 VAL A N 1
ATOM 1431 C CA . VAL A 1 202 ? -9.27200 -5.63500 -25.82700 1.000 22.82000 468 VAL A CA 1
ATOM 1432 C C . VAL A 1 202 ? -10.74500 -5.76100 -25.46500 1.000 25.24000 468 VAL A C 1
ATOM 1433 O O . VAL A 1 202 ? -11.61800 -5.19900 -26.13600 1.000 22.35000 468 VAL A O 1
ATOM 1437 N N . ALA A 1 203 ? -11.02400 -6.50200 -24.39000 1.000 22.71000 469 ALA A N 1
ATOM 1438 C CA . ALA A 1 203 ? -12.39300 -6.55100 -23.89500 1.000 24.67000 469 ALA A CA 1
ATOM 1439 C C . ALA A 1 203 ? -12.42900 -7.18400 -22.51300 1.000 24.56000 469 ALA A C 1
ATOM 1440 O O . ALA A 1 203 ? -11.56600 -8.00300 -22.15100 1.000 21.44000 469 ALA A O 1
ATOM 1442 N N . LEU A 1 204 ? -13.45000 -6.80700 -21.75400 1.000 20.96000 470 LEU A N 1
ATOM 1443 C CA . LEU A 1 204 ? -13.64700 -7.35500 -20.42700 1.000 20.17000 470 LEU A CA 1
ATOM 1444 C C . LEU A 1 204 ? -14.60700 -8.54000 -20.49000 1.000 24.79000 470 LEU A C 1
ATOM 1445 O O . LEU A 1 204 ? -15.69400 -8.45700 -21.08400 1.000 21.91000 470 LEU A O 1
ATOM 1450 N N . LEU A 1 205 ? -14.18700 -9.65000 -19.90600 1.000 22.10000 471 LEU A N 1
ATOM 1451 C CA . LEU A 1 205 ? -15.03800 -10.82900 -19.79500 1.000 22.46000 471 LEU A CA 1
ATOM 1452 C C . LEU A 1 205 ? -14.74800 -11.47400 -18.44600 1.000 24.56000 471 LEU A C 1
ATOM 1453 O O . LEU A 1 205 ? -13.58300 -11.69500 -18.11500 1.000 26.47000 471 LEU A O 1
ATOM 1458 N N . ASN A 1 206 ? -15.78600 -11.70400 -17.64500 1.000 25.80000 472 ASN A N 1
ATOM 1459 C CA . ASN A 1 206 ? -15.65800 -12.36800 -16.33800 1.000 30.40000 472 ASN A CA 1
ATOM 1460 C C . ASN A 1 206 ? -14.48200 -11.82500 -15.52600 1.000 30.89000 472 ASN A C 1
ATOM 1461 O O . ASN A 1 206 ? -13.55600 -12.55700 -15.16700 1.000 34.85000 472 ASN A O 1
ATOM 1466 N N . ASP A 1 207 ? -14.51000 -10.52700 -15.24100 1.000 26.70000 473 ASP A N 1
ATOM 1467 C CA . ASP A 1 207 ? -13.49100 -9.91800 -14.39200 1.000 34.16000 473 ASP A CA 1
ATOM 1468 C C . ASP A 1 207 ? -12.07000 -10.04900 -14.95200 1.000 32.98000 473 ASP A C 1
ATOM 1469 O O . ASP A 1 207 ? -11.09500 -9.79900 -14.22600 1.000 33.88000 473 ASP A O 1
ATOM 1474 N N . HIS A 1 208 ? -11.91000 -10.44300 -16.21700 1.000 26.85000 474 HIS A N 1
ATOM 1475 C CA . HIS A 1 208 ? -10.59900 -10.48700 -16.85200 1.000 27.30000 474 HIS A CA 1
ATOM 1476 C C . HIS A 1 208 ? -10.57500 -9.53000 -18.03300 1.000 26.19000 474 HIS A C 1
ATOM 1477 O O . HIS A 1 208 ? -11.57400 -9.37600 -18.74400 1.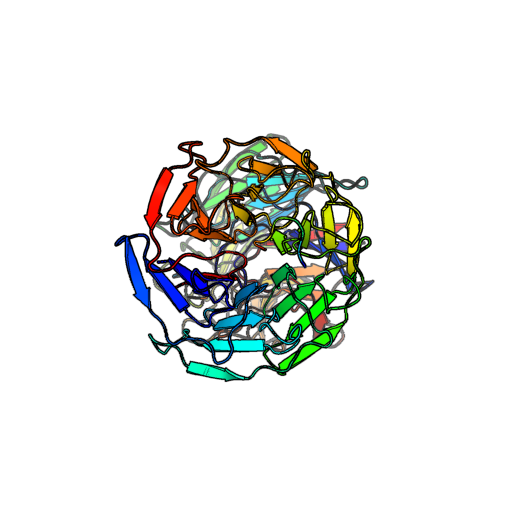000 26.58000 474 HIS A O 1
ATOM 1484 N N . ILE A 1 209 ? -9.43500 -8.89500 -18.25600 1.000 21.28000 475 ILE A N 1
ATOM 1485 C CA . ILE A 1 209 ? -9.23600 -8.09700 -19.45800 1.000 23.34000 475 ILE A CA 1
ATOM 1486 C C . ILE A 1 209 ? -8.45300 -8.95900 -20.44000 1.000 21.59000 475 ILE A C 1
ATOM 1487 O O . ILE A 1 209 ? -7.27800 -9.26900 -20.20900 1.000 23.32000 475 ILE A O 1
ATOM 1492 N N . TYR A 1 210 ? -9.09700 -9.37400 -21.52200 1.000 21.32000 476 TYR A N 1
ATOM 1493 C CA . TYR A 1 210 ? -8.40400 -10.11400 -22.57100 1.000 20.74000 476 TYR A CA 1
ATOM 1494 C C . TYR A 1 210 ? -7.78800 -9.16100 -23.59000 1.000 25.56000 476 TYR A C 1
ATOM 1495 O O . TYR A 1 210 ? -8.40800 -8.17000 -23.99500 1.000 25.38000 476 TYR A O 1
ATOM 1504 N N . VAL A 1 211 ? -6.56200 -9.46200 -24.00200 1.000 22.03000 477 VAL A N 1
ATOM 1505 C CA . VAL A 1 211 ? -5.90400 -8.73800 -25.07400 1.000 27.21000 477 VAL A CA 1
ATOM 1506 C C . VAL A 1 211 ? -5.58700 -9.75100 -26.16500 1.000 22.22000 477 VAL A C 1
ATOM 1507 O O . VAL A 1 211 ? -4.88100 -10.73500 -25.91600 1.000 22.70000 477 VAL A O 1
ATOM 1511 N N . VAL A 1 212 ? -6.11100 -9.52000 -27.36200 1.000 20.59000 478 VAL A N 1
ATOM 1512 C CA . VAL A 1 212 ? -6.03100 -10.50100 -28.44100 1.000 22.07000 478 VAL A CA 1
ATOM 1513 C C . VAL A 1 212 ? -5.19000 -9.92800 -29.58800 1.000 19.75000 478 VAL A C 1
ATOM 1514 O O . VAL A 1 212 ? -5.45300 -8.82600 -30.08200 1.000 22.58000 478 VAL A O 1
ATOM 1518 N N . GLY A 1 213 ? -4.14700 -10.65300 -29.96700 1.000 20.20000 479 GLY A N 1
ATOM 1519 C CA . GLY A 1 213 ? -3.39900 -10.31200 -31.17600 1.000 21.79000 479 GLY A CA 1
ATOM 1520 C C . GLY A 1 213 ? -2.58500 -9.03900 -31.06500 1.000 21.47000 479 GLY A C 1
ATOM 1521 O O . GLY A 1 213 ? -1.98400 -8.74400 -30.02800 1.000 19.79000 479 GLY A O 1
ATOM 1522 N N . GLY A 1 214 ? -2.54500 -8.28700 -32.16000 1.000 17.70000 480 GLY A N 1
ATOM 1523 C CA . GLY A 1 214 ? -1.68700 -7.13000 -32.28000 1.000 23.31000 480 GLY A CA 1
ATOM 1524 C C . GLY A 1 214 ? -0.40200 -7.40400 -33.04700 1.000 21.56000 480 GLY A C 1
ATOM 1525 O O . GLY A 1 214 ? -0.25300 -8.37800 -33.78800 1.000 27.90000 480 GLY A O 1
ATOM 1526 N N . PHE A 1 215 ? 0.54900 -6.50300 -32.84100 1.000 26.76000 481 PHE A N 1
ATOM 1527 C CA . PHE A 1 215 ? 1.85500 -6.51200 -33.47700 1.000 23.57000 481 PHE A CA 1
ATOM 1528 C C . PHE A 1 215 ? 2.87100 -6.14100 -32.41500 1.000 25.47000 481 PHE A C 1
ATOM 1529 O O . PHE A 1 215 ? 2.65000 -5.19400 -31.65500 1.000 22.45000 481 PHE A O 1
ATOM 1537 N N . ASP A 1 216 ? 3.97000 -6.88800 -32.35000 1.000 26.66000 482 ASP A N 1
ATOM 1538 C CA . ASP A 1 216 ? 4.93100 -6.74200 -31.26500 1.000 21.80000 482 ASP A CA 1
ATOM 1539 C C . ASP A 1 216 ? 6.20100 -6.03100 -31.69300 1.000 24.12000 482 ASP A C 1
ATOM 1540 O O . ASP A 1 216 ? 7.17900 -6.02800 -30.94400 1.000 31.55000 482 ASP A O 1
ATOM 1545 N N . GLY A 1 217 ? 6.21000 -5.42700 -32.87000 1.000 25.85000 483 GLY A N 1
ATOM 1546 C CA . GLY A 1 217 ? 7.39200 -4.79600 -33.39300 1.000 31.67000 483 GLY A CA 1
ATOM 1547 C C . GLY A 1 217 ? 8.11900 -5.62700 -34.42400 1.000 28.87000 483 GLY A C 1
ATOM 1548 O O . GLY A 1 217 ? 8.97300 -5.10100 -35.13500 1.000 38.08000 483 GLY A O 1
ATOM 1549 N N . THR A 1 218 ? 7.81300 -6.90000 -34.51600 1.000 29.58000 484 THR A N 1
ATOM 1550 C CA . THR A 1 218 ? 8.32100 -7.70300 -35.62200 1.000 32.91000 484 THR A CA 1
ATOM 1551 C C . THR A 1 218 ? 7.33500 -8.73600 -36.13300 1.000 31.07000 484 THR A C 1
ATOM 1552 O O . THR A 1 218 ? 7.43100 -9.11300 -37.30200 1.000 33.53000 484 THR A O 1
ATOM 1556 N N . ALA A 1 219 ? 6.38700 -9.20000 -35.33200 1.000 29.91000 485 ALA A N 1
ATOM 1557 C CA . ALA A 1 219 ? 5.44800 -10.20500 -35.79800 1.000 28.59000 485 ALA A CA 1
ATOM 1558 C C . ALA A 1 219 ? 4.01600 -9.78200 -35.52400 1.000 28.72000 485 ALA A C 1
ATOM 1559 O O . ALA A 1 219 ? 3.69600 -9.26600 -34.44800 1.000 24.91000 485 ALA A O 1
ATOM 1561 N N . HIS A 1 220 ? 3.15200 -10.03800 -36.49300 1.000 28.91000 486 HIS A N 1
ATOM 1562 C CA . HIS A 1 220 ? 1.72400 -10.05300 -36.22500 1.000 26.35000 486 HIS A CA 1
ATOM 1563 C C . HIS A 1 220 ? 1.36200 -11.24300 -35.34000 1.000 23.08000 486 HIS A C 1
ATOM 1564 O O . HIS A 1 220 ? 1.83300 -12.36300 -35.54800 1.000 26.71000 486 HIS A O 1
ATOM 1571 N N . LEU A 1 221 ? 0.54000 -10.98800 -34.33400 1.000 19.94000 487 LEU A N 1
ATOM 1572 C CA . LEU A 1 221 ? 0.36200 -11.91100 -33.22400 1.000 23.22000 487 LEU A CA 1
ATOM 1573 C C . LEU A 1 221 ? -0.98200 -12.61500 -33.29800 1.000 24.01000 487 LEU A C 1
ATOM 1574 O O . LEU A 1 221 ? -2.01200 -12.00600 -33.61700 1.000 19.72000 487 LEU A O 1
ATOM 1579 N N . SER A 1 222 ? -0.94500 -13.91800 -33.03900 1.000 27.21000 488 SER A N 1
ATOM 1580 C CA . SER A 1 222 ? -2.12400 -14.71100 -32.75400 1.000 22.73000 488 SER A CA 1
ATOM 1581 C C . SER A 1 222 ? -2.32100 -14.90900 -31.26700 1.000 23.84000 488 SER A C 1
ATOM 1582 O O . SER A 1 222 ? -3.36400 -15.41700 -30.85800 1.000 24.11000 488 SER A O 1
ATOM 1585 N N . SER A 1 223 ? -1.34700 -14.52600 -30.45300 1.000 24.35000 489 SER A N 1
ATOM 1586 C CA . SER A 1 223 ? -1.39400 -14.85600 -29.03400 1.000 22.70000 489 SER A CA 1
ATOM 1587 C C . SER A 1 223 ? -2.40000 -13.98700 -28.27300 1.000 22.44000 489 SER A C 1
ATOM 1588 O O . SER A 1 223 ? -2.81900 -12.91800 -28.72000 1.000 29.07000 489 SER A O 1
ATOM 1591 N N . VAL A 1 224 ? -2.79000 -14.47000 -27.10500 1.000 26.06000 490 VAL A N 1
ATOM 1592 C CA . VAL A 1 224 ? -3.80000 -13.83700 -26.26100 1.000 22.76000 490 VAL A CA 1
ATOM 1593 C C . VAL A 1 224 ? -3.34200 -13.94100 -24.81500 1.000 25.87000 490 VAL A C 1
ATOM 1594 O O . VAL A 1 224 ? -2.84800 -14.99200 -24.39300 1.000 26.41000 490 VAL A O 1
ATOM 1598 N N . GLU A 1 225 ? -3.49500 -12.85300 -24.05500 1.000 25.64000 491 GLU A N 1
ATOM 1599 C CA . GLU A 1 225 ? -3.30300 -12.88600 -22.61200 1.000 27.49000 491 GLU A CA 1
ATOM 1600 C C . GLU A 1 225 ? -4.49500 -12.23000 -21.92300 1.000 24.65000 491 GLU A C 1
ATOM 1601 O O . GLU A 1 225 ? -5.24900 -11.45900 -22.52700 1.000 24.36000 491 GLU A O 1
ATOM 1607 N N . ALA A 1 226 ? -4.67400 -12.58000 -20.65000 1.000 26.07000 492 ALA A N 1
ATOM 1608 C CA . ALA A 1 226 ? -5.81100 -12.14000 -19.84500 1.000 24.93000 492 ALA A CA 1
ATOM 1609 C C . ALA A 1 226 ? -5.29800 -11.59300 -18.52300 1.000 25.38000 492 ALA A C 1
ATOM 1610 O O . ALA A 1 226 ? -4.48500 -12.23100 -17.84500 1.000 27.52000 492 ALA A O 1
ATOM 1612 N N . TYR A 1 227 ? -5.76200 -10.41200 -18.17200 1.000 26.17000 493 TYR A N 1
ATOM 1613 C CA . TYR A 1 227 ? -5.34400 -9.74200 -16.95400 1.000 27.62000 493 TYR A CA 1
ATOM 1614 C C . TYR A 1 227 ? -6.39700 -9.99500 -15.87900 1.000 25.43000 493 TYR A C 1
ATOM 1615 O O . TYR A 1 227 ? -7.57700 -9.66400 -16.06000 1.000 22.61000 493 TYR A O 1
ATOM 1624 N N . ASN A 1 228 ? -5.98400 -10.62200 -14.79000 1.000 24.95000 494 ASN A N 1
ATOM 1625 C CA . ASN A 1 228 ? -6.89500 -10.87500 -13.67500 1.000 29.76000 494 ASN A CA 1
ATOM 1626 C C . ASN A 1 228 ? -6.90600 -9.61400 -12.83200 1.000 25.80000 494 ASN A C 1
ATOM 1627 O O . ASN A 1 228 ? -5.88500 -9.24300 -12.24900 1.000 33.57000 494 ASN A O 1
ATOM 1632 N N . ILE A 1 229 ? -8.03800 -8.91400 -12.82600 1.000 29.81000 495 ILE A N 1
ATOM 1633 C CA . ILE A 1 229 ? -8.07800 -7.61800 -12.16200 1.000 32.88000 495 ILE A CA 1
ATOM 1634 C C . ILE A 1 229 ? -8.02500 -7.79200 -10.66100 1.000 31.13000 495 ILE A C 1
ATOM 1635 O O . ILE A 1 229 ? -7.49500 -6.93400 -9.95300 1.000 40.09000 495 ILE A O 1
ATOM 1640 N N . ARG A 1 230 ? -8.54200 -8.91700 -10.15900 1.000 33.80000 496 ARG A N 1
ATOM 1641 C CA . ARG A 1 230 ? -8.55000 -9.21700 -8.73200 1.000 39.20000 496 ARG A CA 1
ATOM 1642 C C . ARG A 1 230 ? -7.17200 -9.59600 -8.18300 1.000 39.30000 496 ARG A C 1
ATOM 1643 O O . ARG A 1 230 ? -6.97800 -9.55900 -6.96000 1.000 39.73000 496 ARG A O 1
ATOM 1651 N N . THR A 1 231 ? -6.20600 -9.94200 -9.04300 1.000 34.28000 497 THR A N 1
ATOM 1652 C CA . THR A 1 231 ? -4.89600 -10.38100 -8.58000 1.000 31.91000 497 THR A CA 1
ATOM 1653 C C . THR A 1 231 ? -3.75900 -9.63500 -9.25100 1.000 35.26000 497 THR A C 1
ATOM 1654 O O . THR A 1 231 ? -2.60000 -10.04100 -9.08500 1.000 36.43000 497 THR A O 1
ATOM 1658 N N . ASP A 1 232 ? -4.07400 -8.59800 -10.03600 1.000 34.78000 498 ASP A N 1
ATOM 1659 C CA . ASP A 1 232 ? -3.10800 -7.77100 -10.76000 1.000 35.23000 498 ASP A CA 1
ATOM 1660 C C . ASP A 1 232 ? -2.06300 -8.61700 -11.48500 1.000 33.92000 498 ASP A C 1
ATOM 1661 O O . ASP A 1 232 ? -0.87500 -8.28900 -11.49900 1.000 32.11000 498 ASP A O 1
ATOM 1666 N N . SER A 1 233 ? -2.50600 -9.70700 -12.10700 1.000 23.93000 499 SER A N 1
ATOM 1667 C CA . SER A 1 233 ? -1.58100 -10.63300 -12.73700 1.000 35.78000 499 SER A CA 1
ATOM 1668 C C . SER A 1 233 ? -2.12000 -11.07100 -14.09500 1.000 29.85000 499 SER A C 1
ATOM 1669 O O . SER A 1 233 ? -3.32800 -11.04200 -14.35100 1.000 27.24000 499 SER A O 1
ATOM 1672 N N . TRP A 1 234 ? -1.19700 -11.46000 -14.97000 1.000 24.67000 500 TRP A N 1
ATOM 1673 C CA . TRP A 1 234 ? -1.49800 -11.85500 -16.34500 1.000 32.34000 500 TRP A CA 1
ATOM 1674 C C . TRP A 1 234 ? -1.23000 -13.34200 -16.56100 1.000 31.88000 500 TRP A C 1
ATOM 1675 O O . TRP A 1 234 ? -0.22000 -13.87200 -16.08300 1.000 34.82000 500 TRP A O 1
ATOM 1686 N N . THR A 1 235 ? -2.09400 -14.01100 -17.32800 1.000 31.38000 501 THR A N 1
ATOM 1687 C CA . THR A 1 235 ? -1.78000 -15.36100 -17.79200 1.000 31.18000 501 THR A CA 1
ATOM 1688 C C . THR A 1 235 ? -2.02700 -15.50300 -19.28900 1.000 29.92000 501 THR A C 1
ATOM 1689 O O . THR A 1 235 ? -2.72800 -14.69900 -19.91500 1.000 25.45000 501 THR A O 1
ATOM 1693 N N . THR A 1 236 ? -1.44500 -16.56700 -19.84600 1.000 26.72000 502 THR A N 1
ATOM 1694 C CA . THR A 1 236 ? -1.58500 -16.89800 -21.25700 1.000 26.97000 502 THR A CA 1
ATOM 1695 C C . THR A 1 236 ? -2.90900 -17.60100 -21.52300 1.000 31.17000 502 THR A C 1
ATOM 1696 O O . THR A 1 236 ? -3.33300 -18.47300 -20.76000 1.000 32.34000 502 THR A O 1
ATOM 1700 N N . VAL A 1 237 ? -3.56800 -17.20200 -22.60400 1.000 25.03000 503 VAL A N 1
ATOM 1701 C CA . VAL A 1 237 ? -4.83100 -17.78700 -23.02700 1.000 25.21000 503 VAL A CA 1
ATOM 1702 C C . VAL A 1 237 ? -4.60000 -18.46200 -24.36600 1.000 27.56000 503 VAL A C 1
ATOM 1703 O O . VAL A 1 237 ? -3.71000 -18.06400 -25.12700 1.000 25.95000 503 VAL A O 1
ATOM 1707 N N . THR A 1 238 ? -5.42100 -19.47500 -24.66200 1.000 23.90000 504 THR A N 1
ATOM 1708 C CA . THR A 1 238 ? -5.35400 -20.14800 -25.95700 1.000 29.28000 504 THR A CA 1
ATOM 1709 C C . THR A 1 238 ? -5.21500 -19.14300 -27.09300 1.000 29.67000 504 THR A C 1
ATOM 1710 O O . THR A 1 238 ? -5.92300 -18.12600 -27.12600 1.000 26.99000 504 THR A O 1
ATOM 1714 N N . SER A 1 239 ? -4.30200 -19.44900 -28.03300 1.000 26.46000 505 SER A N 1
ATOM 1715 C CA . SER A 1 239 ? -4.02200 -18.57500 -29.17300 1.000 22.04000 505 SER A CA 1
ATOM 1716 C C . SER A 1 239 ? -5.16500 -18.56500 -30.17700 1.000 22.58000 505 SER A C 1
ATOM 1717 O O . SER A 1 239 ? -5.94400 -19.51000 -30.28400 1.000 19.68000 505 SER A O 1
ATOM 1720 N N . MET A 1 240 ? -5.24900 -17.47800 -30.93100 1.000 24.82000 506 MET A N 1
ATOM 1721 C CA . MET A 1 240 ? -6.31800 -17.34800 -31.89700 1.000 24.87000 506 MET A CA 1
ATOM 1722 C C . MET A 1 240 ? -6.00200 -18.27900 -33.08000 1.000 26.27000 506 MET A C 1
ATOM 1723 O O . MET A 1 240 ? -4.90100 -18.81800 -33.19100 1.000 24.41000 506 MET A O 1
ATOM 1728 N N . THR A 1 241 ? -6.96600 -18.46600 -33.98500 1.000 23.30000 507 THR A N 1
ATOM 1729 C CA . THR A 1 241 ? -6.72400 -19.35300 -35.12000 1.000 24.95000 507 THR A CA 1
ATOM 1730 C C . THR A 1 241 ? -5.76900 -18.75100 -36.14800 1.000 25.59000 507 THR A C 1
ATOM 1731 O O . THR A 1 241 ? -5.14000 -19.50000 -36.89600 1.000 27.94000 507 THR A O 1
ATOM 1735 N N . THR A 1 242 ? -5.62500 -17.42800 -36.18600 1.000 26.91000 508 THR A N 1
ATOM 1736 C CA . THR A 1 242 ? -4.74800 -16.72100 -37.10900 1.000 23.06000 508 THR A CA 1
ATOM 1737 C C . THR A 1 242 ? -4.24600 -15.46300 -36.42100 1.000 25.00000 508 THR A C 1
ATOM 1738 O O . THR A 1 242 ? -4.91500 -14.95300 -35.51700 1.000 21.54000 508 THR A O 1
ATOM 1742 N N . PRO A 1 243 ? -3.07600 -14.95200 -36.80100 1.000 26.34000 509 PRO A N 1
ATOM 1743 C CA . PRO A 1 243 ? -2.67200 -13.62800 -36.32400 1.000 23.76000 509 PRO A CA 1
ATOM 1744 C C . PRO A 1 243 ? -3.66000 -12.57800 -36.81200 1.000 23.73000 509 PRO A C 1
ATOM 1745 O O . PRO A 1 243 ? -4.18500 -12.66000 -37.92800 1.000 25.18000 509 PRO A O 1
ATOM 1749 N N . ARG A 1 244 ? -3.88900 -11.57200 -35.97400 1.000 21.34000 510 ARG A N 1
ATOM 1750 C CA . ARG A 1 244 ? -4.80900 -10.48600 -36.30900 1.000 22.64000 510 ARG A CA 1
ATOM 1751 C C . ARG A 1 244 ? -4.26900 -9.20400 -35.70600 1.000 21.15000 510 ARG A C 1
ATOM 1752 O O . ARG A 1 244 ? -4.15000 -9.10200 -34.48600 1.000 22.24000 510 ARG A O 1
ATOM 1760 N N . CYS A 1 245 ? -3.92700 -8.23800 -36.55100 1.000 25.83000 511 CYS A N 1
ATOM 1761 C CA . CYS A 1 245 ? -3.47400 -6.93500 -36.09400 1.000 28.07000 511 CYS A CA 1
ATOM 1762 C C . CYS A 1 245 ? -4.51900 -5.90200 -36.48300 1.000 26.26000 511 CYS A C 1
ATOM 1763 O O . CYS A 1 245 ? -5.25300 -6.07700 -37.46000 1.000 21.97000 511 CYS A O 1
ATOM 1766 N N . TYR A 1 246 ? -4.58800 -4.82900 -35.70300 1.000 20.70000 512 TYR A N 1
ATOM 1767 C CA . TYR A 1 246 ? -5.65900 -3.84500 -35.82400 1.000 22.12000 512 TYR A CA 1
ATOM 1768 C C . TYR A 1 246 ? -7.01800 -4.55100 -35.86700 1.000 20.88000 512 TYR A C 1
ATOM 1769 O O . TYR A 1 246 ? -7.84400 -4.38400 -36.77100 1.000 18.65000 512 TYR A O 1
ATOM 1778 N N . VAL A 1 247 ? -7.22700 -5.34300 -34.82100 1.000 17.76000 513 VAL A N 1
ATOM 1779 C CA . VAL A 1 247 ? -8.40200 -6.18400 -34.65300 1.000 24.70000 513 VAL A CA 1
ATOM 1780 C C . VAL A 1 247 ? -9.21700 -5.59200 -33.51500 1.000 19.79000 513 VAL A C 1
ATOM 1781 O O . VAL A 1 247 ? -8.65800 -5.16100 -32.50100 1.000 22.92000 513 VAL A O 1
ATOM 1785 N N . GLY A 1 248 ? -10.51400 -5.46400 -33.72700 1.000 19.50000 514 GLY A N 1
ATOM 1786 C CA . GLY A 1 248 ? -11.40800 -5.08100 -32.66200 1.000 23.62000 514 GLY A CA 1
ATOM 1787 C C . GLY A 1 248 ? -11.87300 -6.31800 -31.91500 1.000 24.50000 514 GLY A C 1
ATOM 1788 O O . GLY A 1 248 ? -11.94300 -7.41700 -32.47300 1.000 20.13000 514 GLY A O 1
ATOM 1789 N N . ALA A 1 249 ? -12.16400 -6.13700 -30.63400 1.000 17.59000 515 ALA A N 1
ATOM 1790 C CA . ALA A 1 249 ? -12.64200 -7.22500 -29.79600 1.000 17.55000 515 ALA A CA 1
ATOM 1791 C C . ALA A 1 249 ? -13.83700 -6.74800 -29.00200 1.000 22.66000 515 ALA A C 1
ATOM 1792 O O . ALA A 1 249 ? -13.81700 -5.64900 -28.44600 1.000 22.53000 515 ALA A O 1
ATOM 1794 N N . THR A 1 250 ? -14.87000 -7.58100 -28.93000 1.000 21.27000 516 THR A N 1
ATOM 1795 C CA . THR A 1 250 ? -15.99900 -7.25100 -28.07600 1.000 24.79000 516 THR A CA 1
ATOM 1796 C C . THR A 1 250 ? -16.58000 -8.52600 -27.46700 1.000 24.25000 516 THR A C 1
ATOM 1797 O O . THR A 1 250 ? -16.34500 -9.63600 -27.95200 1.000 23.31000 516 THR A O 1
ATOM 1801 N N . VAL A 1 251 ? -17.33300 -8.35700 -26.38400 1.000 22.12000 517 VAL A N 1
ATOM 1802 C CA . VAL A 1 251 ? -17.95500 -9.47100 -25.67900 1.000 24.70000 517 VAL A CA 1
ATOM 1803 C C . VAL A 1 251 ? -19.45500 -9.42500 -25.91000 1.000 28.34000 517 VAL A C 1
ATOM 1804 O O . VAL A 1 251 ? -20.06400 -8.35500 -26.01100 1.000 29.84000 517 VAL A O 1
ATOM 1808 N N . LEU A 1 252 ? -20.05400 -10.60300 -25.96800 1.000 31.59000 518 LEU A N 1
ATOM 1809 C CA . LEU A 1 252 ? -21.45500 -10.72100 -26.34100 1.000 31.49000 518 LEU A CA 1
ATOM 1810 C C . LEU A 1 252 ? -21.98900 -12.04000 -25.80500 1.000 30.26000 518 LEU A C 1
ATOM 1811 O O . LEU A 1 252 ? -21.45300 -13.10200 -26.12700 1.000 29.30000 518 LEU A O 1
ATOM 1816 N N . ARG A 1 253 ? -23.02300 -11.96100 -24.96800 1.000 39.70000 519 ARG A N 1
ATOM 1817 C CA . ARG A 1 253 ? -23.58600 -13.10400 -24.24500 1.000 32.81000 519 ARG A CA 1
ATOM 1818 C C . ARG A 1 253 ? -22.50300 -14.06500 -23.77000 1.000 27.74000 519 ARG A C 1
ATOM 1819 O O . ARG A 1 253 ? -22.57500 -15.27100 -23.99400 1.000 27.54000 519 ARG A O 1
ATOM 1821 N N . GLY A 1 254 ? -21.48600 -13.53000 -23.09700 1.000 24.73000 520 GLY A N 1
ATOM 1822 C CA . GLY A 1 254 ? -20.54000 -14.38400 -22.40000 1.000 24.28000 520 GLY A CA 1
ATOM 1823 C C . GLY A 1 254 ? -19.33100 -14.85900 -23.19800 1.000 29.74000 520 GLY A C 1
ATOM 1824 O O . GLY A 1 254 ? -18.42800 -15.47200 -22.60700 1.000 23.86000 520 GLY A O 1
ATOM 1825 N N . ARG A 1 255 ? -19.27500 -14.61800 -24.50900 1.000 23.87000 521 ARG A N 1
ATOM 1826 C CA . ARG A 1 255 ? -18.11700 -15.01100 -25.30600 1.000 23.90000 521 ARG A CA 1
ATOM 1827 C C . ARG A 1 255 ? -17.44400 -13.80300 -25.93500 1.000 24.34000 521 ARG A C 1
ATOM 1828 O O . ARG A 1 255 ? -18.07400 -12.76700 -26.18600 1.000 23.11000 521 ARG A O 1
ATOM 1836 N N . LEU A 1 256 ? -16.15500 -13.97500 -26.18900 1.000 23.16000 522 LEU A N 1
ATOM 1837 C CA . LEU A 1 256 ? -15.26500 -12.94000 -26.68600 1.000 19.67000 522 LEU A CA 1
ATOM 1838 C C . LEU A 1 256 ? -15.09900 -13.11700 -28.18700 1.000 22.37000 522 LEU A C 1
ATOM 1839 O O . LEU A 1 256 ? -14.85300 -14.23200 -28.66200 1.000 22.80000 522 LEU A O 1
ATOM 1844 N N . TYR A 1 257 ? -15.23000 -12.02800 -28.93000 1.000 22.50000 523 TYR A N 1
ATOM 1845 C CA . TYR A 1 257 ? -15.13400 -12.06000 -30.38400 1.000 22.69000 523 TYR A CA 1
ATOM 1846 C C . TYR A 1 257 ? -13.94300 -11.23200 -30.84000 1.000 26.93000 523 TYR A C 1
ATOM 1847 O O . TYR A 1 257 ? -13.78700 -10.07900 -30.41700 1.000 26.06000 523 TYR A O 1
ATOM 1856 N N . ALA A 1 258 ? -13.09500 -11.82200 -31.67900 1.000 20.50000 524 ALA A N 1
ATOM 1857 C CA . ALA A 1 258 ? -12.04600 -11.08700 -32.37400 1.000 24.21000 524 ALA A CA 1
ATOM 1858 C C . ALA A 1 258 ? -12.50500 -10.85400 -33.81200 1.000 21.79000 524 ALA A C 1
ATOM 1859 O O . ALA A 1 258 ? -12.87900 -11.81000 -34.50800 1.000 22.86000 524 ALA A O 1
ATOM 1861 N N . ILE A 1 259 ? -12.48200 -9.59100 -34.25800 1.000 20.69000 525 ILE A N 1
ATOM 1862 C CA . ILE A 1 259 ? -13.23500 -9.16400 -35.44200 1.000 21.70000 525 ILE A CA 1
ATOM 1863 C C . ILE A 1 259 ? -12.27000 -8.72200 -36.55300 1.000 21.01000 525 ILE A C 1
ATOM 1864 O O . ILE A 1 259 ? -11.49500 -7.76900 -36.38800 1.000 16.24000 525 ILE A O 1
ATOM 1869 N N . ALA A 1 260 ? -12.32100 -9.42700 -37.68200 1.000 18.54000 526 ALA A N 1
ATOM 1870 C CA . ALA A 1 260 ? -11.47900 -9.14400 -38.84600 1.000 22.01000 526 ALA A CA 1
ATOM 1871 C C . ALA A 1 260 ? -10.02900 -8.85300 -38.47100 1.000 19.17000 526 ALA A C 1
ATOM 1872 O O . ALA A 1 260 ? -9.43400 -9.55200 -37.64400 1.000 22.94000 526 ALA A O 1
ATOM 1874 N N . GLY A 1 261 ? -9.45900 -7.82000 -39.05900 1.000 19.91000 527 GLY A N 1
ATOM 1875 C CA . GLY A 1 261 ? -8.07400 -7.48900 -38.83600 1.000 22.35000 527 GLY A CA 1
ATOM 1876 C C . GLY A 1 261 ? -7.19000 -7.84100 -40.02100 1.000 18.93000 527 GLY A C 1
ATOM 1877 O O . GLY A 1 261 ? -7.64800 -8.18500 -41.11100 1.000 25.05000 527 GLY A O 1
ATOM 1878 N N . TYR A 1 262 ? -5.89100 -7.72100 -39.77500 1.000 22.52000 528 TYR A N 1
ATOM 1879 C CA . TYR A 1 262 ? -4.82100 -7.92800 -40.73900 1.000 26.00000 528 TYR A CA 1
ATOM 1880 C C . TYR A 1 262 ? -3.90400 -9.00600 -40.19500 1.000 24.30000 528 TYR A C 1
ATOM 1881 O O . TYR A 1 262 ? -3.39800 -8.87900 -39.07200 1.000 23.77000 528 TYR A O 1
ATOM 1890 N N . ASP A 1 263 ? -3.68300 -10.06200 -40.98200 1.000 23.10000 529 ASP A N 1
ATOM 1891 C CA . ASP A 1 263 ? -2.91200 -11.19300 -40.49100 1.000 21.41000 529 ASP A CA 1
ATOM 1892 C C . ASP A 1 263 ? -1.42700 -11.04600 -40.79100 1.000 29.90000 529 ASP A C 1
ATOM 1893 O O . ASP A 1 263 ? -0.65500 -11.97500 -40.53300 1.000 29.12000 529 ASP A O 1
ATOM 1898 N N . GLY A 1 264 ? -1.00600 -9.88000 -41.27400 1.000 22.73000 530 GLY A N 1
ATOM 1899 C CA . GLY A 1 264 ? 0.35000 -9.66200 -41.72800 1.000 34.32000 530 GLY A CA 1
ATOM 1900 C C . GLY A 1 264 ? 0.53200 -9.77800 -43.22700 1.000 27.50000 530 GLY A C 1
ATOM 1901 O O . GLY A 1 264 ? 1.60300 -9.43800 -43.72900 1.000 29.31000 530 GLY A O 1
ATOM 1902 N N . ASN A 1 265 ? -0.48800 -10.24300 -43.94500 1.000 29.54000 531 ASN A N 1
ATOM 1903 C CA . ASN A 1 265 ? -0.40900 -10.53300 -45.36800 1.000 27.91000 531 ASN A CA 1
ATOM 1904 C C . ASN A 1 265 ? -1.72400 -10.18300 -46.04100 1.000 29.61000 531 ASN A C 1
ATOM 1905 O O . ASN A 1 265 ? -1.73700 -9.65100 -47.15300 1.000 27.80000 531 ASN A O 1
ATOM 1910 N N . SER A 1 266 ? -2.83700 -10.46500 -45.36900 1.000 26.28000 532 SER A N 1
ATOM 1911 C CA . SER A 1 266 ? -4.16600 -10.29900 -45.93400 1.000 21.56000 532 SER A CA 1
ATOM 1912 C C . SER A 1 266 ? -5.08900 -9.60000 -44.94100 1.000 20.75000 532 SER A C 1
ATOM 1913 O O . SER A 1 266 ? -4.96300 -9.76800 -43.72100 1.000 20.17000 532 SER A O 1
ATOM 1916 N N . LEU A 1 267 ? -6.03700 -8.83500 -45.46600 1.000 24.15000 533 LEU A N 1
ATOM 1917 C CA . LEU A 1 267 ? -7.15000 -8.37900 -44.63500 1.000 25.29000 533 LEU A CA 1
ATOM 1918 C C . LEU A 1 267 ? -8.11600 -9.54100 -44.44400 1.000 24.43000 533 LEU A C 1
ATOM 1919 O O . LEU A 1 267 ? -8.31800 -10.35700 -45.35100 1.000 25.48000 533 LEU A O 1
ATOM 1924 N N . LEU A 1 268 ? -8.68600 -9.64100 -43.25000 1.000 24.86000 534 LEU A N 1
ATOM 1925 C CA . LEU A 1 268 ? -9.53500 -10.76700 -42.91000 1.000 25.94000 534 LEU A CA 1
ATOM 1926 C C . LEU A 1 268 ? -11.00100 -10.35400 -42.97400 1.000 22.86000 534 LEU A C 1
ATOM 1927 O O . LEU A 1 268 ? -11.35100 -9.22600 -42.62600 1.000 22.49000 534 LEU A O 1
ATOM 1932 N N . SER A 1 269 ? -11.85300 -11.25900 -43.45400 1.000 19.63000 535 SER A N 1
ATOM 1933 C CA . SER A 1 269 ? -13.29800 -11.09300 -43.34100 1.000 26.02000 535 SER A CA 1
ATOM 1934 C C . SER A 1 269 ? -13.92200 -11.91800 -42.21300 1.000 23.13000 535 SER A C 1
ATOM 1935 O O . SER A 1 269 ? -15.15200 -12.05300 -42.16100 1.000 23.92000 535 SER A O 1
ATOM 1938 N N . SER A 1 270 ? -13.13300 -12.52700 -41.34500 1.000 19.68000 536 SER A N 1
ATOM 1939 C CA . SER A 1 270 ? -13.73900 -13.49000 -40.43400 1.000 19.91000 536 SER A CA 1
ATOM 1940 C C . SER A 1 270 ? -13.82100 -12.96300 -39.00300 1.000 21.09000 536 SER A C 1
ATOM 1941 O O . SER A 1 270 ? -13.09900 -12.05000 -38.60300 1.000 19.06000 536 SER A O 1
ATOM 1944 N N . ILE A 1 271 ? -14.67200 -13.62100 -38.23100 1.000 19.90000 537 ILE A N 1
ATOM 1945 C CA . ILE A 1 271 ? -14.80400 -13.35500 -36.77500 1.000 21.14000 537 ILE A CA 1
ATOM 1946 C C . ILE A 1 271 ? -14.60200 -14.69800 -36.06800 1.000 18.82000 537 ILE A C 1
ATOM 1947 O O . ILE A 1 271 ? -15.21800 -15.65900 -36.47000 1.000 16.88000 537 ILE A O 1
ATOM 1952 N N . GLU A 1 272 ? -13.65300 -14.75600 -35.13500 1.000 20.66000 538 GLU A N 1
ATOM 1953 C CA . GLU A 1 272 ? -13.47600 -15.99900 -34.34500 1.000 20.56000 538 GLU A CA 1
ATOM 1954 C C . GLU A 1 272 ? -13.97700 -15.71700 -32.92900 1.000 23.99000 538 GLU A C 1
ATOM 1955 O O . GLU A 1 272 ? -13.83600 -14.57600 -32.45500 1.000 22.29000 538 GLU A O 1
ATOM 1961 N N . CYS A 1 273 ? -14.55900 -16.73000 -32.30300 1.000 21.17000 539 CYS A N 1
ATOM 1962 C CA . CYS A 1 273 ? -15.18400 -16.54200 -30.98800 1.000 22.15000 539 CYS A CA 1
ATOM 1963 C C . CYS A 1 273 ? -14.50700 -17.38100 -29.91100 1.000 22.45000 539 CYS A C 1
ATOM 1964 O O . CYS A 1 273 ? -14.42000 -18.57200 -30.09700 1.000 21.53000 539 CYS A O 1
ATOM 1967 N N . TYR A 1 274 ? -14.06800 -16.73300 -28.83200 1.000 23.27000 540 TYR A N 1
ATOM 1968 C CA . TYR A 1 274 ? -13.47200 -17.43900 -27.68100 1.000 27.06000 540 TYR A CA 1
ATOM 1969 C C . TYR A 1 274 ? -14.56500 -17.75700 -26.66100 1.000 27.98000 540 TYR A C 1
ATOM 1970 O O . TYR A 1 274 ? -15.13200 -16.87000 -26.04500 1.000 26.45000 540 TYR A O 1
ATOM 1979 N N . ASP A 1 275 ? -14.85700 -19.04000 -26.55200 1.000 30.34000 541 ASP A N 1
ATOM 1980 C CA . ASP A 1 275 ? -15.85500 -19.55600 -25.62900 1.000 33.95000 541 ASP A CA 1
ATOM 1981 C C . ASP A 1 275 ? -15.13600 -20.10700 -24.40800 1.000 34.41000 541 ASP A C 1
ATOM 1982 O O . ASP A 1 275 ? -14.45900 -21.14100 -24.52000 1.000 30.30000 541 ASP A O 1
ATOM 1987 N N . PRO A 1 276 ? -15.22900 -19.46100 -23.23700 1.000 29.16000 542 PRO A N 1
ATOM 1988 C CA . PRO A 1 276 ? -14.46300 -19.94800 -22.07800 1.000 36.64000 542 PRO A CA 1
ATOM 1989 C C . PRO A 1 276 ? -14.92200 -21.32100 -21.60100 1.000 36.45000 542 PRO A C 1
ATOM 1990 O O . PRO A 1 276 ? -14.15800 -22.02100 -20.93300 1.000 37.92000 542 PRO A O 1
ATOM 1994 N N . ILE A 1 277 ? -16.14300 -21.73300 -21.94200 1.000 40.97000 543 ILE A N 1
ATOM 1995 C CA . ILE A 1 277 ? -16.58900 -23.09100 -21.65100 1.000 40.89000 543 ILE A CA 1
ATOM 1996 C C . ILE A 1 277 ? -15.68100 -24.10200 -22.34000 1.000 39.02000 543 ILE A C 1
ATOM 1997 O O . ILE A 1 277 ? -15.30400 -25.12500 -21.75500 1.000 39.85000 543 ILE A O 1
ATOM 2002 N N . ILE A 1 278 ? -15.29700 -23.83300 -23.58500 1.000 32.12000 544 ILE A N 1
ATOM 2003 C CA . ILE A 1 278 ? -14.36600 -24.72300 -24.27600 1.000 34.42000 544 ILE A CA 1
ATOM 2004 C C . ILE A 1 278 ? -12.92300 -24.24100 -24.20900 1.000 35.01000 544 ILE A C 1
ATOM 2005 O O . ILE A 1 278 ? -12.01600 -25.00100 -24.58300 1.000 33.79000 544 ILE A O 1
ATOM 2010 N N . ASP A 1 279 ? -12.67700 -23.02900 -23.70300 1.000 37.31000 545 ASP A N 1
ATOM 2011 C CA . ASP A 1 279 ? -11.32800 -22.46200 -23.59500 1.000 31.26000 545 ASP A CA 1
ATOM 2012 C C . ASP A 1 279 ? -10.58200 -22.52900 -24.93100 1.000 32.29000 545 ASP A C 1
ATOM 2013 O O . ASP A 1 279 ? -9.39600 -22.87600 -24.99800 1.000 28.28000 545 ASP A O 1
ATOM 2018 N N . SER A 1 280 ? -11.27100 -22.17100 -26.01100 1.000 23.81000 546 SER A N 1
ATOM 2019 C CA . SER A 1 280 ? -10.62700 -22.19000 -27.31400 1.000 27.70000 546 SER A CA 1
ATOM 2020 C C . SER A 1 280 ? -11.41300 -21.31900 -28.27500 1.000 25.89000 546 SER A C 1
ATOM 2021 O O . SER A 1 280 ? -12.54300 -20.90600 -27.99100 1.000 24.98000 546 SER A O 1
ATOM 2024 N N . TRP A 1 281 ? -10.79400 -21.06600 -29.43000 1.000 23.01000 547 TRP A N 1
ATOM 2025 C CA . TRP A 1 281 ? -11.32200 -20.15600 -30.44400 1.000 25.95000 547 TRP A CA 1
ATOM 2026 C C . TRP A 1 281 ? -11.94400 -20.91400 -31.60700 1.000 27.69000 547 TRP A C 1
ATOM 2027 O O . TRP A 1 281 ? -11.34000 -21.84800 -32.13900 1.000 27.25000 547 TRP A O 1
ATOM 2038 N N . GLU A 1 282 ? -13.12700 -20.47300 -32.02300 1.000 23.38000 548 GLU A N 1
ATOM 2039 C CA . GLU A 1 282 ? -13.83000 -21.02100 -33.17300 1.000 23.55000 548 GLU A CA 1
ATOM 2040 C C . GLU A 1 282 ? -14.11300 -19.89700 -34.15000 1.000 25.92000 548 GLU A C 1
ATOM 2041 O O . GLU A 1 282 ? -14.73100 -18.89900 -33.76600 1.000 20.79000 548 GLU A O 1
ATOM 2047 N N . VAL A 1 283 ? -13.70000 -20.06300 -35.41100 1.000 17.54000 549 VAL A N 1
ATOM 2048 C CA . VAL A 1 283 ? -14.17200 -19.14400 -36.43200 1.000 21.25000 549 VAL A CA 1
ATOM 2049 C C . VAL A 1 283 ? -15.66400 -19.36400 -36.63000 1.000 20.61000 549 VAL A C 1
ATOM 2050 O O . VAL A 1 283 ? -16.12400 -20.48400 -36.86900 1.000 23.66000 549 VAL A O 1
ATOM 2054 N N . VAL A 1 284 ? -16.44400 -18.30500 -36.49100 1.000 22.95000 550 VAL A N 1
ATOM 2055 C CA . VAL A 1 284 ? -17.89100 -18.44700 -36.53000 1.000 20.65000 550 VAL A CA 1
ATOM 2056 C C . VAL A 1 284 ? -18.50800 -17.81400 -37.76700 1.000 26.05000 550 VAL A C 1
ATOM 2057 O O . VAL A 1 284 ? -19.64200 -18.17700 -38.11900 1.000 25.64000 550 VAL A O 1
ATOM 2061 N N . THR A 1 285 ? -17.80700 -16.89800 -38.43800 1.000 21.82000 551 THR A N 1
ATOM 2062 C CA . THR A 1 285 ? -18.25800 -16.35000 -39.70600 1.000 25.47000 551 THR A CA 1
ATOM 2063 C C . THR A 1 285 ? -17.05600 -15.86700 -40.51400 1.000 29.34000 551 THR A C 1
ATOM 2064 O O . THR A 1 285 ? -16.06400 -15.39800 -39.95000 1.000 23.78000 551 THR A O 1
ATOM 2068 N N . SER A 1 286 ? -17.14700 -16.03500 -41.83900 1.000 25.93000 552 SER A N 1
ATOM 2069 C CA . SER A 1 286 ? -16.16900 -15.54300 -42.80200 1.000 29.03000 552 SER A CA 1
ATOM 2070 C C . SER A 1 286 ? -16.75600 -14.50600 -43.75300 1.000 28.00000 552 SER A C 1
ATOM 2071 O O . SER A 1 286 ? -16.07500 -14.10900 -44.70000 1.000 27.21000 552 SER A O 1
ATOM 2074 N N . MET A 1 287 ? -18.00500 -14.08500 -43.55800 1.000 26.71000 553 MET A N 1
ATOM 2075 C CA . MET A 1 287 ? -18.73100 -13.35600 -44.59400 1.000 31.75000 553 MET A CA 1
ATOM 2076 C C . MET A 1 287 ? -18.80200 -11.84800 -44.34900 1.000 32.48000 553 MET A C 1
ATOM 2077 O O . MET A 1 287 ? -19.61000 -11.17400 -44.98600 1.000 33.02000 553 MET A O 1
ATOM 2082 N N . GLY A 1 288 ? -17.98800 -11.30500 -43.45600 1.000 26.71000 554 GLY A N 1
ATOM 2083 C CA . GLY A 1 288 ? -17.90800 -9.86500 -43.33600 1.000 32.22000 554 GLY A CA 1
ATOM 2084 C C . GLY A 1 288 ? -17.11200 -9.22600 -44.46800 1.000 25.27000 554 GLY A C 1
ATOM 2085 O O . GLY A 1 288 ? -16.49500 -9.87700 -45.31100 1.000 24.09000 554 GLY A O 1
ATOM 2086 N N . THR A 1 289 ? -17.13100 -7.90000 -44.48400 1.000 22.96000 555 THR A N 1
ATOM 2087 C CA . THR A 1 289 ? -16.20500 -7.15400 -45.32500 1.000 21.79000 555 THR A CA 1
ATOM 2088 C C . THR A 1 289 ? -14.77000 -7.38400 -44.84500 1.000 22.66000 555 THR A C 1
ATOM 2089 O O . THR A 1 289 ? -14.52000 -7.44100 -43.64500 1.000 22.26000 555 THR A O 1
ATOM 2093 N N . GLN A 1 290 ? -13.81400 -7.52400 -45.77600 1.000 20.68000 556 GLN A N 1
ATOM 2094 C CA . GLN A 1 290 ? -12.40500 -7.62300 -45.38900 1.000 19.32000 556 GLN A CA 1
ATOM 2095 C C . GLN A 1 290 ? -11.88700 -6.26300 -44.92800 1.000 16.90000 556 GLN A C 1
ATOM 2096 O O . GLN A 1 290 ? -11.92600 -5.30100 -45.69800 1.000 22.53000 556 GLN A O 1
ATOM 2102 N N . ARG A 1 291 ? -11.37700 -6.15700 -43.69600 1.000 21.86000 557 ARG A N 1
ATOM 2103 C CA . ARG A 1 291 ? -10.91900 -4.83900 -43.24500 1.000 23.34000 557 ARG A CA 1
ATOM 2104 C C . ARG A 1 291 ? -10.08300 -4.95000 -41.97600 1.000 25.44000 557 ARG A C 1
ATOM 2105 O O . ARG A 1 291 ? -10.10400 -5.97900 -41.29400 1.000 24.46000 557 ARG A O 1
ATOM 2113 N N . CYS A 1 292 ? -9.34100 -3.87000 -41.66600 1.000 19.43000 558 CYS A N 1
ATOM 2114 C CA . CYS A 1 292 ? -8.64100 -3.75000 -40.38700 1.000 24.89000 558 CYS A CA 1
ATOM 2115 C C . CYS A 1 292 ? -8.73100 -2.30800 -39.87400 1.000 21.51000 558 CYS A C 1
ATOM 2116 O O . CYS A 1 292 ? -9.14600 -1.40000 -40.59600 1.000 21.38000 558 CYS A O 1
ATOM 2119 N N . ASP A 1 293 ? -8.27000 -2.10500 -38.63500 1.000 21.83000 559 ASP A N 1
ATOM 2120 C CA . ASP A 1 293 ? -8.50700 -0.88700 -37.82900 1.000 16.84000 559 ASP A CA 1
ATOM 2121 C C . ASP A 1 293 ? -9.90900 -0.32200 -38.05000 1.000 21.56000 559 ASP A C 1
ATOM 2122 O O . ASP A 1 293 ? -10.10400 0.87900 -38.26200 1.000 20.71000 559 ASP A O 1
ATOM 2127 N N . ALA A 1 294 ? -10.91000 -1.20100 -37.96600 1.000 23.18000 560 ALA A N 1
ATOM 2128 C CA . ALA A 1 294 ? -12.29600 -0.74300 -37.92400 1.000 15.23000 560 ALA A CA 1
ATOM 2129 C C . ALA A 1 294 ? -12.76300 -0.57600 -36.47400 1.000 19.86000 560 ALA A C 1
ATOM 2130 O O . ALA A 1 294 ? -12.16200 -1.10000 -35.53800 1.000 22.11000 560 ALA A O 1
ATOM 2132 N N . GLY A 1 295 ? -13.84600 0.17000 -36.29900 1.000 16.77000 561 GLY A N 1
ATOM 2133 C CA . GLY A 1 295 ? -14.48600 0.29200 -35.00000 1.000 17.33000 561 GLY A CA 1
ATOM 2134 C C . GLY A 1 295 ? -15.52900 -0.80100 -34.80800 1.000 16.88000 561 GLY A C 1
ATOM 2135 O O . GLY A 1 295 ? -16.24700 -1.15500 -35.73000 1.000 18.61000 561 GLY A O 1
ATOM 2136 N N . VAL A 1 296 ? -15.59800 -1.33600 -33.59300 1.000 16.66000 562 VAL A N 1
ATOM 2137 C CA . VAL A 1 296 ? -16.56000 -2.38200 -33.27700 1.000 17.17000 562 VAL A CA 1
ATOM 2138 C C . VAL A 1 296 ? -17.27300 -2.00000 -31.98500 1.000 16.48000 562 VAL A C 1
ATOM 2139 O O . VAL A 1 296 ? -16.68600 -1.38300 -31.09500 1.000 19.59000 562 VAL A O 1
ATOM 2143 N N . C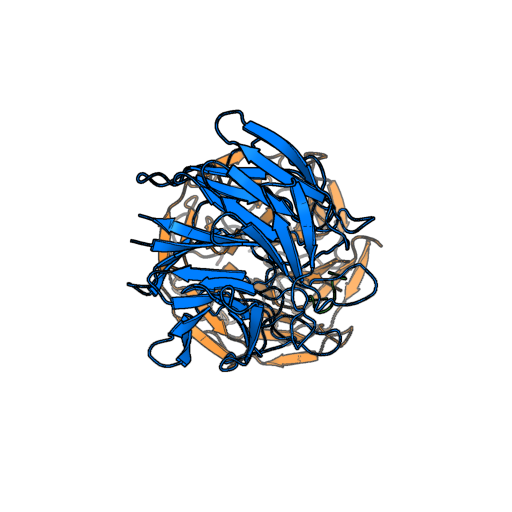YS A 1 297 ? -18.54000 -2.38800 -31.87400 1.000 22.67000 563 CYS A N 1
ATOM 2144 C CA . CYS A 1 297 ? -19.31100 -2.18900 -30.64500 1.000 24.36000 563 CYS A CA 1
ATOM 2145 C C . CYS A 1 297 ? -20.52500 -3.10700 -30.67500 1.000 22.80000 563 CYS A C 1
ATOM 2146 O O . CYS A 1 297 ? -20.78800 -3.78100 -31.67000 1.000 21.85000 563 CYS A O 1
ATOM 2149 N N . VAL A 1 298 ? -21.25900 -3.14600 -29.56200 1.000 22.96000 564 VAL A N 1
ATOM 2150 C CA . VAL A 1 298 ? -22.36300 -4.08100 -29.38700 1.000 20.02000 564 VAL A CA 1
ATOM 2151 C C . VAL A 1 298 ? -23.65700 -3.30500 -29.20300 1.000 26.02000 564 VAL A C 1
ATOM 2152 O O . VAL A 1 298 ? -23.70600 -2.31200 -28.46700 1.000 26.29000 564 VAL A O 1
ATOM 2156 N N . LEU A 1 299 ? -24.70200 -3.75900 -29.87500 1.000 25.25000 565 LEU A N 1
ATOM 2157 C CA . LEU A 1 299 ? -26.01600 -3.14500 -29.79300 1.000 30.37000 565 LEU A CA 1
ATOM 2158 C C . LEU A 1 299 ? -27.01900 -4.18900 -29.33500 1.000 28.06000 565 LEU A C 1
ATOM 2159 O O . LEU A 1 299 ? -26.83800 -5.39100 -29.56200 1.000 33.13000 565 LEU A O 1
ATOM 2164 N N . ARG A 1 300 ? -28.08200 -3.73000 -28.69600 1.000 34.25000 566 ARG A N 1
ATOM 2165 C CA . ARG A 1 300 ? -29.20300 -4.59700 -28.36600 1.000 32.51000 566 ARG A CA 1
ATOM 2166 C C . ARG A 1 300 ? -30.32900 -4.31400 -29.34500 1.000 31.24000 566 ARG A C 1
ATOM 2167 O O . ARG A 1 300 ? -30.52000 -3.17000 -29.76400 1.000 41.93000 566 ARG A O 1
ATOM 2169 N N . GLU A 1 301 ? -31.06600 -5.35400 -29.72000 1.000 40.86000 567 GLU A N 1
ATOM 2170 C CA . GLU A 1 301 ? -32.22800 -5.16700 -30.58700 1.000 40.39000 567 GLU A CA 1
ATOM 2171 C C . GLU A 1 301 ? -33.40000 -6.11200 -30.26400 1.000 47.53000 567 GLU A C 1
ATOM 2172 O O . GLU A 1 301 ? -34.49100 -5.91800 -30.81600 1.000 45.85000 567 GLU A O 1
ATOM 2178 N N . ASN B 1 14 ? -0.45700 7.13700 -57.44700 1.000 58.69000 280 ASN B N 1
ATOM 2179 C CA . ASN B 1 14 ? -0.41300 7.50100 -58.86400 1.000 56.04000 280 ASN B CA 1
ATOM 2180 C C . ASN B 1 14 ? -1.22200 6.49500 -59.67100 1.000 47.93000 280 ASN B C 1
ATOM 2181 O O . ASN B 1 14 ? -0.80400 5.35200 -59.85200 1.000 54.71000 280 ASN B O 1
ATOM 2186 N N . GLU B 1 15 ? -2.38200 6.92500 -60.14600 1.000 42.41000 281 GLU B N 1
ATOM 2187 C CA . GLU B 1 15 ? -3.29000 6.08800 -60.91400 1.000 34.98000 281 GLU B CA 1
ATOM 2188 C C . GLU B 1 15 ? -3.06500 6.27500 -62.41600 1.000 34.01000 281 GLU B C 1
ATOM 2189 O O . GLU B 1 15 ? -2.59200 7.32000 -62.86900 1.000 39.94000 281 GLU B O 1
ATOM 2195 N N . VAL B 1 16 ? -3.38000 5.23500 -63.18600 1.000 31.47000 282 VAL B N 1
ATOM 2196 C CA . VAL B 1 16 ? -3.26900 5.29200 -64.63700 1.000 28.13000 282 VAL B CA 1
ATOM 2197 C C . VAL B 1 16 ? -4.48900 4.64200 -65.27400 1.000 26.98000 282 VAL B C 1
ATOM 2198 O O . VAL B 1 16 ? -5.06800 3.67600 -64.75500 1.000 21.11000 282 VAL B O 1
ATOM 2202 N N . LEU B 1 17 ? -4.86300 5.18200 -66.42200 1.000 27.53000 283 LEU B N 1
ATOM 2203 C CA . LEU B 1 17 ? -6.00900 4.72500 -67.19100 1.000 25.79000 283 LEU B CA 1
ATOM 2204 C C . LEU B 1 17 ? -5.55200 3.73600 -68.25300 1.000 23.31000 283 LEU B C 1
ATOM 2205 O O . LEU B 1 17 ? -4.56900 3.98700 -68.95100 1.000 17.54000 283 LEU B O 1
ATOM 2210 N N . LEU B 1 18 ? -6.24400 2.60100 -68.34700 1.000 22.21000 284 LEU B N 1
ATOM 2211 C CA . LEU B 1 18 ? -6.04700 1.65200 -69.43100 1.000 21.81000 284 LEU B CA 1
ATOM 2212 C C . LEU B 1 18 ? -7.33400 1.56900 -70.23100 1.000 25.69000 284 LEU B C 1
ATOM 2213 O O . LEU B 1 18 ? -8.43400 1.64100 -69.67200 1.000 21.54000 284 LEU B O 1
ATOM 2218 N N . VAL B 1 19 ? -7.19100 1.48300 -71.55000 1.000 24.46000 285 VAL B N 1
ATOM 2219 C CA . VAL B 1 19 ? -8.32800 1.43000 -72.45900 1.000 19.81000 285 VAL B CA 1
ATOM 2220 C C . VAL B 1 19 ? -8.11800 0.18700 -73.31300 1.000 22.22000 285 VAL B C 1
ATOM 2221 O O . VAL B 1 19 ? -7.11300 0.08900 -74.02800 1.000 23.30000 285 VAL B O 1
ATOM 2225 N N . VAL B 1 20 ? -9.02200 -0.78200 -73.19900 1.000 23.35000 286 VAL B N 1
ATOM 2226 C CA . VAL B 1 20 ? -8.77900 -2.13800 -73.69400 1.000 20.14000 286 VAL B CA 1
ATOM 2227 C C . VAL B 1 20 ? -9.79900 -2.47900 -74.77200 1.000 20.40000 286 VAL B C 1
ATOM 2228 O O . VAL B 1 20 ? -11.00600 -2.40900 -74.53300 1.000 23.86000 286 VAL B O 1
ATOM 2232 N N . GLY B 1 21 ? -9.31600 -2.84900 -75.96300 1.000 25.37000 287 GLY B N 1
ATOM 2233 C CA . GLY B 1 21 ? -10.20000 -3.37100 -77.00100 1.000 23.73000 287 GLY B CA 1
ATOM 2234 C C . GLY B 1 21 ? -11.21600 -2.36700 -77.52900 1.000 24.24000 287 GLY B C 1
ATOM 2235 O O . GLY B 1 21 ? -10.97100 -1.16000 -77.62100 1.000 24.32000 287 GLY B O 1
ATOM 2236 N N . GLY B 1 22 ? -12.38200 -2.88500 -77.88500 1.000 22.70000 288 GLY B N 1
ATOM 2237 C CA . GLY B 1 22 ? -13.48400 -2.09300 -78.37400 1.000 21.32000 288 GLY B CA 1
ATOM 2238 C C . GLY B 1 22 ? -13.70700 -2.24900 -79.86500 1.000 26.52000 288 GLY B C 1
ATOM 2239 O O . GLY B 1 22 ? -13.25300 -3.19900 -80.50600 1.000 24.04000 288 GLY B O 1
ATOM 2240 N N . PHE B 1 23 ? -14.46000 -1.30300 -80.41200 1.000 31.15000 289 PHE B N 1
ATOM 2241 C CA . PHE B 1 23 ? -14.74600 -1.20800 -81.83500 1.000 36.03000 289 PHE B CA 1
ATOM 2242 C C . PHE B 1 23 ? -13.94400 -0.03200 -82.36700 1.000 37.34000 289 PHE B C 1
ATOM 2243 O O . PHE B 1 23 ? -14.10900 1.09100 -81.88200 1.000 33.02000 289 PHE B O 1
ATOM 2251 N N . GLY B 1 24 ? -13.06300 -0.29100 -83.33700 1.000 32.81000 290 GLY B N 1
ATOM 2252 C CA . GLY B 1 24 ? -12.10800 0.68800 -83.79600 1.000 32.67000 290 GLY B CA 1
ATOM 2253 C C . GLY B 1 24 ? -12.42600 1.26700 -85.17000 1.000 34.97000 290 GLY B C 1
ATOM 2254 O O . GLY B 1 24 ? -13.36400 0.87000 -85.85600 1.000 33.83000 290 GLY B O 1
ATOM 2255 N N . SER B 1 25 ? -11.58700 2.23000 -85.56400 1.000 35.30000 291 SER B N 1
ATOM 2256 C CA . SER B 1 25 ? -11.79600 2.95500 -86.81800 1.000 42.37000 291 SER B CA 1
ATOM 2257 C C . SER B 1 25 ? -11.74300 2.05400 -88.04400 1.000 35.26000 291 SER B C 1
ATOM 2258 O O . SER B 1 25 ? -12.31700 2.40400 -89.07900 1.000 37.93000 291 SER B O 1
ATOM 2261 N N . GLN B 1 26 ? -11.06500 0.91500 -87.97600 1.000 31.77000 292 GLN B N 1
ATOM 2262 C CA . GLN B 1 26 ? -11.17300 0.01600 -89.11300 1.000 38.55000 292 GLN B CA 1
ATOM 2263 C C . GLN B 1 26 ? -12.49300 -0.72900 -89.12300 1.000 37.53000 292 GLN B C 1
ATOM 2264 O O . GLN B 1 26 ? -12.68400 -1.61500 -89.95700 1.000 36.23000 292 GLN B O 1
ATOM 2270 N N A GLN B 1 27 ? -13.40300 -0.37100 -88.21500 0.390 40.01000 293 GLN B N 1
ATOM 2271 N N B GLN B 1 27 ? -13.40300 -0.40200 -88.20800 0.610 39.98000 293 GLN B N 1
ATOM 2272 C CA A GLN B 1 27 ? -14.72900 -0.97900 -88.12600 0.390 39.06000 293 GLN B CA 1
ATOM 2273 C CA B GLN B 1 27 ? -14.73400 -0.99900 -88.17600 0.610 39.09000 293 GLN B CA 1
ATOM 2274 C C A GLN B 1 27 ? -14.62700 -2.48100 -87.89400 0.390 38.62000 293 GLN B C 1
ATOM 2275 C C B GLN B 1 27 ? -14.65400 -2.49100 -87.86900 0.610 38.66000 293 GLN B C 1
ATOM 2276 O O A GLN B 1 27 ? -15.35100 -3.27900 -88.49100 0.390 38.35000 293 GLN B O 1
ATOM 2277 O O B GLN B 1 27 ? -15.41700 -3.29600 -88.40200 0.610 38.30000 293 GLN B O 1
ATOM 2288 N N . SER B 1 28 ? -13.71500 -2.86400 -87.01700 1.000 37.91000 294 SER B N 1
ATOM 2289 C CA . SER B 1 28 ? -13.55700 -4.23600 -86.57400 1.000 33.64000 294 SER B CA 1
ATOM 2290 C C . SER B 1 28 ? -13.27000 -4.20300 -85.08300 1.000 36.67000 294 SER B C 1
ATOM 2291 O O . SER B 1 28 ? -12.86700 -3.16600 -84.54400 1.000 32.19000 294 SER B O 1
ATOM 2294 N N . PRO B 1 29 ? -13.49200 -5.31000 -84.38400 1.000 40.13000 295 PRO B N 1
ATOM 2295 C CA . PRO B 1 29 ? -13.01200 -5.40800 -83.00300 1.000 35.31000 295 PRO B CA 1
ATOM 2296 C C . PRO B 1 29 ? -11.49400 -5.39100 -82.97500 1.000 36.56000 295 PRO B C 1
ATOM 2297 O O . PRO B 1 29 ? -10.83100 -5.84800 -83.91100 1.000 30.56000 295 PRO B O 1
ATOM 2301 N N . ILE B 1 30 ? -10.94000 -4.82800 -81.89800 1.000 31.38000 296 ILE B N 1
ATOM 2302 C CA . ILE B 1 30 ? -9.50400 -4.60600 -81.79800 1.000 30.41000 296 ILE B CA 1
ATOM 2303 C C . ILE B 1 30 ? -8.99300 -5.24300 -80.51300 1.000 30.75000 296 ILE B C 1
ATOM 2304 O O . ILE B 1 30 ? -9.75800 -5.64700 -79.63400 1.000 30.09000 296 ILE B O 1
ATOM 2309 N N . ASP B 1 31 ? -7.67400 -5.34000 -80.42600 1.000 29.90000 297 ASP B N 1
ATOM 2310 C CA . ASP B 1 31 ? -7.00500 -5.92900 -79.28000 1.000 28.04000 297 ASP B CA 1
ATOM 2311 C C . ASP B 1 31 ? -6.07000 -4.95100 -78.59200 1.000 26.11000 297 ASP B C 1
ATOM 2312 O O . ASP B 1 31 ? -5.27000 -5.36900 -77.74900 1.000 27.59000 297 ASP B O 1
ATOM 2317 N N . VAL B 1 32 ? -6.17300 -3.66500 -78.91600 1.000 22.24000 298 VAL B N 1
ATOM 2318 C CA . VAL B 1 32 ? -5.19600 -2.67000 -78.50700 1.000 27.21000 298 VAL B CA 1
ATOM 2319 C C . VAL B 1 32 ? -5.39100 -2.30800 -77.03700 1.000 23.66000 298 VAL B C 1
ATOM 2320 O O . VAL B 1 32 ? -6.52600 -2.15100 -76.54800 1.000 24.04000 298 VAL B O 1
ATOM 2324 N N . VAL B 1 33 ? -4.27400 -2.16800 -76.33400 1.000 20.68000 299 VAL B N 1
ATOM 2325 C CA . VAL B 1 33 ? -4.24900 -1.64600 -74.97600 1.000 23.18000 299 VAL B CA 1
ATOM 2326 C C . VAL B 1 33 ? -3.41300 -0.37800 -74.98000 1.000 22.26000 299 VAL B C 1
ATOM 2327 O O . VAL B 1 33 ? -2.25900 -0.39200 -75.43300 1.000 28.21000 299 VAL B O 1
ATOM 2331 N N . GLU B 1 34 ? -4.00700 0.70900 -74.48900 1.000 21.04000 300 GLU B N 1
ATOM 2332 C CA . GLU B 1 34 ? -3.34000 1.98700 -74.28400 1.000 21.55000 300 GLU B CA 1
ATOM 2333 C C . GLU B 1 34 ? -3.44900 2.39500 -72.82200 1.000 25.08000 300 GLU B C 1
ATOM 2334 O O . GLU B 1 34 ? -4.42700 2.08100 -72.13600 1.000 23.29000 300 GLU B O 1
ATOM 2340 N N . LYS B 1 35 ? -2.41800 3.08800 -72.36100 1.000 26.96000 301 LYS B N 1
ATOM 2341 C CA . LYS B 1 35 ? -2.27300 3.51200 -70.98200 1.000 24.51000 301 LYS B CA 1
ATOM 2342 C C . LYS B 1 35 ? -2.03600 5.01200 -70.99700 1.000 27.41000 301 LYS B C 1
ATOM 2343 O O . LYS B 1 35 ? -1.30400 5.51900 -71.85700 1.000 29.35000 301 LYS B O 1
ATOM 2349 N N . TYR B 1 36 ? -2.67500 5.71800 -70.06200 1.000 22.42000 302 TYR B N 1
ATOM 2350 C CA . TYR B 1 36 ? -2.60800 7.17100 -69.96500 1.000 25.75000 302 TYR B CA 1
ATOM 2351 C C . TYR B 1 36 ? -2.22900 7.54600 -68.54000 1.000 33.63000 302 TYR B C 1
ATOM 2352 O O . TYR B 1 36 ? -2.91100 7.13400 -67.58900 1.000 26.57000 302 TYR B O 1
ATOM 2361 N N . ASP B 1 37 ? -1.13200 8.30200 -68.39500 1.000 25.49000 303 ASP B N 1
ATOM 2362 C CA . ASP B 1 37 ? -0.71800 8.84200 -67.10600 1.000 32.26000 303 ASP B CA 1
ATOM 2363 C C . ASP B 1 37 ? -1.24100 10.27300 -66.94800 1.000 33.27000 303 ASP B C 1
ATOM 2364 O O . ASP B 1 37 ? -0.79600 11.17200 -67.68200 1.000 30.17000 303 ASP B O 1
ATOM 2369 N N . PRO B 1 38 ? -2.14900 10.54100 -66.00800 1.000 30.74000 304 PRO B N 1
ATOM 2370 C CA . PRO B 1 38 ? -2.76900 11.87600 -65.96700 1.000 34.91000 304 PRO B CA 1
ATOM 2371 C C . PRO B 1 38 ? -1.82200 12.96100 -65.49700 1.000 36.81000 304 PRO B C 1
ATOM 2372 O O . PRO B 1 38 ? -1.97000 14.11700 -65.91300 1.000 37.69000 304 PRO B O 1
ATOM 2376 N N . LYS B 1 39 ? -0.86300 12.63500 -64.63000 1.000 37.43000 305 LYS B N 1
ATOM 2377 C CA . LYS B 1 39 ? 0.15000 13.61500 -64.25500 1.000 41.64000 305 LYS B CA 1
ATOM 2378 C C . LYS B 1 39 ? 0.85000 14.16200 -65.49300 1.000 44.39000 305 LYS B C 1
ATOM 2379 O O . LYS B 1 39 ? 0.79100 15.36200 -65.78100 1.000 42.72000 305 LYS B O 1
ATOM 2382 N N . THR B 1 40 ? 1.50600 13.27900 -66.25100 1.000 33.20000 306 THR B N 1
ATOM 2383 C CA . THR B 1 40 ? 2.29800 13.69300 -67.40300 1.000 37.11000 306 THR B CA 1
ATOM 2384 C C . THR B 1 40 ? 1.47200 13.88000 -68.66900 1.000 37.48000 306 THR B C 1
ATOM 2385 O O . THR B 1 40 ? 1.95600 14.50800 -69.61800 1.000 33.10000 306 THR B O 1
ATOM 2389 N N . GLN B 1 41 ? 0.26000 13.33200 -68.72500 1.000 33.84000 307 GLN B N 1
ATOM 2390 C CA . GLN B 1 41 ? -0.56600 13.35800 -69.92200 1.000 34.81000 307 GLN B CA 1
ATOM 2391 C C . GLN B 1 41 ? 0.06300 12.56200 -71.06400 1.000 33.22000 307 GLN B C 1
ATOM 2392 O O . GLN B 1 41 ? -0.27500 12.78500 -72.23500 1.000 34.41000 307 GLN B O 1
ATOM 2398 N N . GLU B 1 42 ? 0.97600 11.63300 -70.73700 1.000 32.96000 308 GLU B N 1
ATOM 2399 C CA . GLU B 1 42 ? 1.62900 10.77700 -71.72900 1.000 28.88000 308 GLU B CA 1
ATOM 2400 C C . GLU B 1 42 ? 0.77100 9.56600 -72.04800 1.000 26.93000 308 GLU B C 1
ATOM 2401 O O . GLU B 1 42 ? 0.17900 8.94800 -71.15100 1.000 25.73000 308 GLU B O 1
ATOM 2407 N N . TRP B 1 43 ? 0.73500 9.20200 -73.32400 1.000 26.70000 309 TRP B N 1
ATOM 2408 C CA . TRP B 1 43 ? 0.11000 7.95500 -73.75000 1.000 26.84000 309 TRP B CA 1
ATOM 2409 C C . TRP B 1 43 ? 1.16500 6.91300 -74.07300 1.000 26.79000 309 TRP B C 1
ATOM 2410 O O . TRP B 1 43 ? 2.26800 7.22400 -74.54200 1.000 25.34000 309 TRP B O 1
ATOM 2421 N N . SER B 1 44 ? 0.78600 5.66400 -73.86700 1.000 25.00000 310 SER B N 1
ATOM 2422 C CA . SER B 1 44 ? 1.64400 4.52000 -74.10300 1.000 30.61000 310 SER B CA 1
ATOM 2423 C C . SER B 1 44 ? 0.77400 3.38800 -74.63100 1.000 27.38000 310 SER B C 1
ATOM 2424 O O . SER B 1 44 ? -0.42400 3.34100 -74.34300 1.000 28.94000 310 SER B O 1
ATOM 2427 N N . PHE B 1 45 ? 1.36700 2.50200 -75.44000 1.000 23.68000 311 PHE B N 1
ATOM 2428 C CA . PHE B 1 45 ? 0.71800 1.24300 -75.80900 1.000 24.34000 311 PHE B CA 1
ATOM 2429 C C . PHE B 1 45 ? 1.19500 0.15700 -74.85800 1.000 23.61000 311 PHE B C 1
ATOM 2430 O O . PHE B 1 45 ? 2.37500 0.10900 -74.50400 1.000 28.66000 311 PHE B O 1
ATOM 2438 N N . LEU B 1 46 ? 0.28900 -0.71200 -74.44500 1.000 21.77000 312 LEU B N 1
ATOM 2439 C CA . LEU B 1 46 ? 0.66500 -1.94600 -73.78400 1.000 25.06000 312 LEU B CA 1
ATOM 2440 C C . LEU B 1 46 ? 0.44800 -3.12800 -74.70700 1.000 23.11000 312 LEU B C 1
ATOM 2441 O O . LEU B 1 46 ? -0.23500 -3.02000 -75.73000 1.000 24.19000 312 LEU B O 1
ATOM 2446 N N . PRO B 1 47 ? 0.99600 -4.28800 -74.36800 1.000 27.48000 313 PRO B N 1
ATOM 2447 C CA . PRO B 1 47 ? 0.78500 -5.46800 -75.21500 1.000 27.62000 313 PRO B CA 1
ATOM 2448 C C . PRO B 1 47 ? -0.70200 -5.71300 -75.42400 1.000 28.83000 313 PRO B C 1
ATOM 2449 O O . PRO B 1 47 ? -1.50200 -5.61700 -74.49000 1.000 29.94000 313 PRO B O 1
ATOM 2453 N N . SER B 1 48 ? -1.07800 -5.97100 -76.67100 1.000 27.92000 314 SER B N 1
ATOM 2454 C CA . SER B 1 48 ? -2.47300 -6.21600 -77.00000 1.000 26.47000 314 SER B CA 1
ATOM 2455 C C . SER B 1 48 ? -2.95400 -7.48100 -76.31700 1.000 29.45000 314 SER B C 1
ATOM 2456 O O . SER B 1 48 ? -2.16200 -8.34700 -75.93500 1.000 26.90000 314 SER B O 1
ATOM 2459 N N . ILE B 1 49 ? -4.27400 -7.60200 -76.18300 1.000 23.80000 315 ILE B N 1
ATOM 2460 C CA . ILE B 1 49 ? -4.82700 -8.80300 -75.56700 1.000 27.32000 315 ILE B CA 1
ATOM 2461 C C . ILE B 1 49 ? -4.72700 -9.90300 -76.61100 1.000 32.96000 315 ILE B C 1
ATOM 2462 O O . ILE B 1 49 ? -4.39400 -9.63200 -77.77200 1.000 30.46000 315 ILE B O 1
ATOM 2467 N N . THR B 1 50 ? -4.97300 -11.15300 -76.20900 1.000 31.48000 316 THR B N 1
ATOM 2468 C CA . THR B 1 50 ? -4.82200 -12.25900 -77.15100 1.000 30.23000 316 THR B CA 1
ATOM 2469 C C . THR B 1 50 ? -5.99800 -12.40700 -78.11400 1.000 35.44000 316 THR B C 1
ATOM 2470 O O . THR B 1 50 ? -5.95300 -13.28000 -78.98900 1.000 38.35000 316 THR B O 1
ATOM 2474 N N . ARG B 1 51 ? -7.01400 -11.55100 -78.02800 1.000 34.18000 317 ARG B N 1
ATOM 2475 C CA . ARG B 1 51 ? -8.20400 -11.72300 -78.84800 1.000 32.24000 317 ARG B CA 1
ATOM 2476 C C . ARG B 1 51 ? -8.86200 -10.37800 -79.12300 1.000 31.58000 317 ARG B C 1
ATOM 2477 O O . ARG B 1 51 ? -9.04200 -9.57100 -78.20600 1.000 24.34000 317 ARG B O 1
ATOM 2485 N N . LYS B 1 52 ? -9.24500 -10.15900 -80.38300 1.000 24.90000 318 LYS B N 1
ATOM 2486 C CA . LYS B 1 52 ? -10.03700 -8.99500 -80.76600 1.000 30.94000 318 LYS B CA 1
ATOM 2487 C C . LYS B 1 52 ? -11.39300 -8.97500 -80.06300 1.000 31.91000 318 LYS B C 1
ATOM 2488 O O . LYS B 1 52 ? -12.26400 -9.78000 -80.40500 1.000 28.79000 318 LYS B O 1
ATOM 2494 N N . ARG B 1 53 ? -11.61700 -8.04800 -79.12700 1.000 30.20000 319 ARG B N 1
ATOM 2495 C CA . ARG B 1 53 ? -12.87300 -8.00200 -78.37700 1.000 32.53000 319 ARG B CA 1
ATOM 2496 C C . ARG B 1 53 ? -13.47600 -6.60400 -78.44200 1.000 25.56000 319 ARG B C 1
ATOM 2497 O O . ARG B 1 53 ? -12.86800 -5.63700 -77.96600 1.000 26.53000 319 ARG B O 1
ATOM 2505 N N . ARG B 1 54 ? -14.67100 -6.50000 -79.02900 1.000 21.65000 320 ARG B N 1
ATOM 2506 C CA . ARG B 1 54 ? -15.52300 -5.34000 -78.83300 1.000 26.54000 320 ARG B CA 1
ATOM 2507 C C . ARG B 1 54 ? -16.62700 -5.72500 -77.84600 1.000 25.20000 320 ARG B C 1
ATOM 2508 O O . ARG B 1 54 ? -16.62200 -6.81600 -77.27100 1.000 27.07000 320 ARG B O 1
ATOM 2516 N N . TYR B 1 55 ? -17.57900 -4.82700 -77.64200 1.000 23.82000 321 TYR B N 1
ATOM 2517 C CA . TYR B 1 55 ? -18.63500 -5.04000 -76.64900 1.000 30.76000 321 TYR B CA 1
ATOM 2518 C C . TYR B 1 55 ? -18.10500 -5.62700 -75.33900 1.000 29.55000 321 TYR B C 1
ATOM 2519 O O . TYR B 1 55 ? -18.71200 -6.53500 -74.76200 1.000 29.06000 321 TYR B O 1
ATOM 2528 N N . VAL B 1 56 ? -16.99500 -5.08700 -74.84800 1.000 28.59000 322 VAL B N 1
ATOM 2529 C CA . VAL B 1 56 ? -16.15800 -5.74700 -73.85900 1.000 27.27000 322 VAL B CA 1
ATOM 2530 C C . VAL B 1 56 ? -16.09700 -4.92000 -72.57300 1.000 24.18000 322 VAL B C 1
ATOM 2531 O O . VAL B 1 56 ? -16.25300 -3.70100 -72.57100 1.000 26.66000 322 VAL B O 1
ATOM 2535 N N . ALA B 1 57 ? -15.83500 -5.60600 -71.46600 1.000 28.98000 323 ALA B N 1
ATOM 2536 C CA . ALA B 1 57 ? -15.67700 -4.96300 -70.17100 1.000 26.98000 323 ALA B CA 1
ATOM 2537 C C . ALA B 1 57 ? -14.31900 -5.33400 -69.58600 1.000 27.19000 323 ALA B C 1
ATOM 2538 O O . ALA B 1 57 ? -13.76100 -6.39300 -69.89800 1.000 24.77000 323 ALA B O 1
ATOM 2540 N N . SER B 1 58 ? -13.76800 -4.43000 -68.77800 1.000 23.62000 324 SER B N 1
ATOM 2541 C CA . SER B 1 58 ? -12.45900 -4.61200 -68.16400 1.000 26.77000 324 SER B CA 1
ATOM 2542 C C . SER B 1 58 ? -12.47800 -4.11700 -66.72400 1.000 28.65000 324 SER B C 1
ATOM 2543 O O . SER B 1 58 ? -12.90200 -2.98200 -66.46300 1.000 34.05000 324 SER B O 1
ATOM 2546 N N . VAL B 1 59 ? -11.98900 -4.93900 -65.79700 1.000 25.84000 325 VAL B N 1
ATOM 2547 C CA . VAL B 1 59 ? -11.88000 -4.54500 -64.39600 1.000 29.40000 325 VAL B CA 1
ATOM 2548 C C . VAL B 1 59 ? -10.45600 -4.79900 -63.92500 1.000 29.50000 325 VAL B C 1
ATOM 2549 O O . VAL B 1 59 ? -9.81900 -5.77700 -64.33000 1.000 31.09000 325 VAL B O 1
ATOM 2553 N N . SER B 1 60 ? -9.94400 -3.91400 -63.08200 1.000 26.75000 326 SER B N 1
ATOM 2554 C CA . SER B 1 60 ? -8.65400 -4.15000 -62.45200 1.000 33.67000 326 SER B CA 1
ATOM 2555 C C . SER B 1 60 ? -8.89900 -4.60400 -61.01700 1.000 31.99000 326 SER B C 1
ATOM 2556 O O . SER B 1 60 ? -9.76400 -4.07000 -60.32300 1.000 32.37000 326 SER B O 1
ATOM 2559 N N . LEU B 1 61 ? -8.18200 -5.63400 -60.59500 1.000 30.29000 327 LEU B N 1
ATOM 2560 C CA . LEU B 1 61 ? -8.34900 -6.15600 -59.24800 1.000 31.46000 327 LEU B CA 1
ATOM 2561 C C . LEU B 1 61 ? -6.95400 -6.35100 -58.68700 1.000 33.13000 327 LEU B C 1
ATOM 2562 O O . LEU B 1 61 ? -6.24000 -7.26800 -59.10000 1.000 30.76000 327 LEU B O 1
ATOM 2567 N N . HIS B 1 62 ? -6.55100 -5.47400 -57.77300 1.000 33.20000 328 HIS B N 1
ATOM 2568 C CA . HIS B 1 62 ? -5.20200 -5.52300 -57.22400 1.000 32.12000 328 HIS B CA 1
ATOM 2569 C C . HIS B 1 62 ? -4.16700 -5.56100 -58.34800 1.000 38.55000 328 HIS B C 1
ATOM 2570 O O . HIS B 1 62 ? -3.26600 -6.40500 -58.38000 1.000 44.90000 328 HIS B O 1
ATOM 2577 N N . ASP B 1 63 ? -4.31800 -4.62200 -59.28300 1.000 35.38000 329 ASP B N 1
ATOM 2578 C CA . ASP B 1 63 ? -3.40300 -4.41000 -60.40900 1.000 41.83000 329 ASP B CA 1
ATOM 2579 C C . ASP B 1 63 ? -3.29900 -5.61700 -61.32300 1.000 39.97000 329 ASP B C 1
ATOM 2580 O O . ASP B 1 63 ? -2.30700 -5.77800 -62.03400 1.000 41.97000 329 ASP B O 1
ATOM 2585 N N . ARG B 1 64 ? -4.31300 -6.46500 -61.32300 1.000 33.24000 330 ARG B N 1
ATOM 2586 C CA . ARG B 1 64 ? -4.51100 -7.43900 -62.37900 1.000 32.43000 330 ARG B CA 1
ATOM 2587 C C . ARG B 1 64 ? -5.76700 -7.02800 -63.13100 1.000 35.74000 330 ARG B C 1
ATOM 2588 O O . ARG B 1 64 ? -6.80500 -6.77200 -62.51000 1.000 36.01000 330 ARG B O 1
ATOM 2596 N N . ILE B 1 65 ? -5.65800 -6.92400 -64.45500 1.000 33.40000 331 ILE B N 1
ATOM 2597 C CA . ILE B 1 65 ? -6.77600 -6.58300 -65.33100 1.000 31.55000 331 ILE B CA 1
ATOM 2598 C C . ILE B 1 65 ? -7.38400 -7.83200 -65.93900 1.000 28.65000 331 ILE B C 1
ATOM 2599 O O . ILE B 1 65 ? -6.69100 -8.65100 -66.55800 1.000 28.02000 331 ILE B O 1
ATOM 2604 N N . TYR B 1 66 ? -8.69100 -7.94900 -65.77600 1.000 35.30000 332 TYR B N 1
ATOM 2605 C CA . TYR B 1 66 ? -9.50700 -9.01600 -66.33400 1.000 29.99000 332 TYR B CA 1
ATOM 2606 C C . TYR B 1 66 ? -10.33500 -8.42300 -67.47800 1.000 35.48000 332 TYR B C 1
ATOM 2607 O O . TYR B 1 66 ? -11.16500 -7.53100 -67.25600 1.000 34.85000 332 TYR B O 1
ATOM 2616 N N . VAL B 1 67 ? -10.06900 -8.89900 -68.70000 1.000 23.37000 333 VAL B N 1
ATOM 2617 C CA . VAL B 1 67 ? -10.80400 -8.54300 -69.90800 1.000 24.67000 333 VAL B CA 1
ATOM 2618 C C . VAL B 1 67 ? -11.90500 -9.57900 -70.10300 1.000 24.85000 333 VAL B C 1
ATOM 2619 O O . VAL B 1 67 ? -11.63300 -10.78300 -70.13300 1.000 26.31000 333 VAL B O 1
ATOM 2623 N N . ILE B 1 68 ? -13.15300 -9.13400 -70.22100 1.000 23.17000 334 ILE B N 1
ATOM 2624 C CA . ILE B 1 68 ? -14.27700 -10.01700 -69.93600 1.000 28.85000 334 ILE B CA 1
ATOM 2625 C C . ILE B 1 68 ? -15.24000 -10.06600 -71.10800 1.000 23.86000 334 ILE B C 1
ATOM 2626 O O . ILE B 1 68 ? -15.84900 -9.05200 -71.45900 1.000 23.74000 334 ILE B O 1
ATOM 2631 N N . GLY B 1 69 ? -15.41900 -11.25700 -71.67100 1.000 25.29000 335 GLY B N 1
ATOM 2632 C CA . GLY B 1 69 ? -16.44300 -11.43700 -72.68500 1.000 24.56000 335 GLY B CA 1
ATOM 2633 C C . GLY B 1 69 ? -16.21200 -10.57400 -73.90400 1.000 25.27000 335 GLY B C 1
ATOM 2634 O O . GLY B 1 69 ? -15.07800 -10.34000 -74.33300 1.000 24.77000 335 GLY B O 1
ATOM 2635 N N . GLY B 1 70 ? -17.30800 -10.07800 -74.47100 1.000 27.48000 336 GLY B N 1
ATOM 2636 C CA . GLY B 1 70 ? -17.23000 -9.18100 -75.60300 1.000 24.73000 336 GLY B CA 1
ATOM 2637 C C . GLY B 1 70 ? -17.69500 -9.85200 -76.87800 1.000 34.68000 336 GLY B C 1
ATOM 2638 O O . GLY B 1 70 ? -18.55500 -10.73100 -76.84900 1.000 30.70000 336 GLY B O 1
ATOM 2639 N N . TYR B 1 71 ? -17.10700 -9.47200 -78.00500 1.000 33.10000 337 TYR B N 1
ATOM 2640 C CA . TYR B 1 71 ? -17.59000 -9.93300 -79.30200 1.000 32.16000 337 TYR B CA 1
ATOM 2641 C C . TYR B 1 71 ? -16.44000 -9.77400 -80.28200 1.000 30.89000 337 TYR B C 1
ATOM 2642 O O . TYR B 1 71 ? -15.94700 -8.65700 -80.45800 1.000 34.02000 337 TYR B O 1
ATOM 2651 N N . ASP B 1 72 ? -16.01400 -10.86900 -80.92300 1.000 40.85000 338 ASP B N 1
ATOM 2652 C CA . ASP B 1 72 ? -14.85800 -10.83600 -81.81600 1.000 34.64000 338 ASP B CA 1
ATOM 2653 C C . ASP B 1 72 ? -15.22600 -10.57400 -83.26700 1.000 42.27000 338 ASP B C 1
ATOM 2654 O O . ASP B 1 72 ? -14.35700 -10.69000 -84.13800 1.000 44.43000 338 ASP B O 1
ATOM 2659 N N . GLY B 1 73 ? -16.47800 -10.21800 -83.54200 1.000 39.20000 339 GLY B N 1
ATOM 2660 C CA . GLY B 1 73 ? -17.00300 -10.19800 -84.88700 1.000 47.47000 339 GLY B CA 1
ATOM 2661 C C . GLY B 1 73 ? -17.64500 -11.49900 -85.33500 1.000 45.20000 339 GLY B C 1
ATOM 2662 O O . GLY B 1 73 ? -18.51700 -11.47700 -86.21400 1.000 44.87000 339 GLY B O 1
ATOM 2663 N N . ARG B 1 74 ? -17.24900 -12.62700 -84.74700 1.000 42.87000 340 ARG B N 1
ATOM 2664 C CA . ARG B 1 74 ? -17.83100 -13.92700 -85.06300 1.000 44.73000 340 ARG B CA 1
ATOM 2665 C C . ARG B 1 74 ? -18.89600 -14.32300 -84.04700 1.000 46.38000 340 ARG B C 1
ATOM 2666 O O . ARG B 1 74 ? -20.07100 -14.45800 -84.40300 1.000 46.32000 340 ARG B O 1
ATOM 2668 N N . SER B 1 75 ? -18.50900 -14.52100 -82.78400 1.000 33.71000 341 SER B N 1
ATOM 2669 C CA . SER B 1 75 ? -19.46100 -14.87600 -81.74300 1.000 40.43000 341 SER B CA 1
ATOM 2670 C C . SER B 1 75 ? -19.27300 -13.98300 -80.52900 1.000 41.71000 341 SER B C 1
ATOM 2671 O O . SER B 1 75 ? -18.22200 -13.35900 -80.33800 1.000 29.52000 341 SER B O 1
ATOM 2674 N N . ARG B 1 76 ? -20.31700 -13.94200 -79.70400 1.000 39.85000 342 ARG B N 1
ATOM 2675 C CA . ARG B 1 76 ? -20.14000 -13.49400 -78.33400 1.000 34.55000 342 ARG B CA 1
ATOM 2676 C C . ARG B 1 76 ? -19.18300 -14.43100 -77.62100 1.000 33.15000 342 ARG B C 1
ATOM 2677 O O . ARG B 1 76 ? -19.08800 -15.62000 -77.94000 1.000 32.86000 342 ARG B O 1
ATOM 2685 N N . LEU B 1 77 ? -18.48600 -13.88100 -76.63600 1.000 30.69000 343 LEU B N 1
ATOM 2686 C CA . LEU B 1 77 ? -17.40700 -14.54700 -75.93600 1.000 21.80000 343 LEU B CA 1
ATOM 2687 C C . LEU B 1 77 ? -17.78900 -14.75300 -74.47600 1.000 23.95000 343 LEU B C 1
ATOM 2688 O O . LEU B 1 77 ? -18.32900 -13.85200 -73.82800 1.000 27.88000 343 LEU B O 1
ATOM 2693 N N . SER B 1 78 ? -17.49800 -15.94000 -73.96100 1.000 24.57000 344 SER B N 1
ATOM 2694 C CA . SER B 1 78 ? -17.47200 -16.16900 -72.52900 1.000 25.59000 344 SER B CA 1
ATOM 2695 C C . SER B 1 78 ? -16.05400 -16.20000 -71.99100 1.000 24.48000 344 SER B C 1
ATOM 2696 O O . SER B 1 78 ? -15.86800 -16.26500 -70.77700 1.000 25.13000 344 SER B O 1
ATOM 2699 N N . SER B 1 79 ? -15.05700 -16.15500 -72.87100 1.000 24.76000 345 SER B N 1
ATOM 2700 C CA A SER B 1 79 ? -13.67000 -16.24100 -72.44200 0.190 26.77000 345 SER B CA 1
ATOM 2701 C CA B SER B 1 79 ? -13.66500 -16.23800 -72.45600 0.810 27.38000 345 SER B CA 1
ATOM 2702 C C . SER B 1 79 ? -13.22200 -14.96200 -71.74200 1.000 21.63000 345 SER B C 1
ATOM 2703 O O . SER B 1 79 ? -13.72600 -13.87000 -71.99400 1.000 20.33000 345 SER B O 1
ATOM 2708 N N . VAL B 1 80 ? -12.25300 -15.11800 -70.86200 1.000 25.48000 346 VAL B N 1
ATOM 2709 C CA . VAL B 1 80 ? -11.72100 -14.03700 -70.05500 1.000 26.24000 346 VAL B CA 1
ATOM 2710 C C . VAL B 1 80 ? -10.20600 -14.14300 -70.12700 1.000 28.19000 346 VAL B C 1
ATOM 2711 O O . VAL B 1 80 ? -9.66000 -15.25400 -70.11100 1.000 31.61000 346 VAL B O 1
ATOM 2715 N N . GLU B 1 81 ? -9.52500 -12.99900 -70.26100 1.000 23.39000 347 GLU B N 1
ATOM 2716 C CA . GLU B 1 81 ? -8.07500 -12.97000 -70.15200 1.000 29.21000 347 GLU B CA 1
ATOM 2717 C C . GLU B 1 81 ? -7.65500 -12.05500 -69.01200 1.000 29.05000 347 GLU B C 1
ATOM 2718 O O . GLU B 1 81 ? -8.33600 -11.08400 -68.67800 1.000 27.34000 347 GLU B O 1
ATOM 2724 N N . CYS B 1 82 ? -6.51400 -12.36900 -68.43300 1.000 31.95000 348 CYS B N 1
ATOM 2725 C CA . CYS B 1 82 ? -5.98000 -11.62900 -67.30900 1.000 35.58000 348 CYS B CA 1
ATOM 2726 C C . CYS B 1 82 ? -4.63300 -11.05000 -67.70500 1.000 41.34000 348 CYS B C 1
ATOM 2727 O O . CYS B 1 82 ? -3.85700 -11.69100 -68.42400 1.000 35.55000 348 CYS B O 1
ATOM 2730 N N . LEU B 1 83 ? -4.37100 -9.82700 -67.25400 1.000 35.09000 349 LEU B N 1
ATOM 2731 C CA . LEU B 1 83 ? -3.11500 -9.14500 -67.52400 1.000 35.20000 349 LEU B CA 1
ATOM 2732 C C . LEU B 1 83 ? -2.57700 -8.68200 -66.18000 1.000 44.04000 349 LEU B C 1
ATOM 2733 O O . LEU B 1 83 ? -3.21300 -7.86400 -65.51300 1.000 40.64000 349 LEU B O 1
ATOM 2738 N N . ASP B 1 84 ? -1.42800 -9.20700 -65.76900 1.000 64.90000 350 ASP B N 1
ATOM 2739 C CA . ASP B 1 84 ? -0.92400 -8.99700 -64.41300 1.000 67.82000 350 ASP B CA 1
ATOM 2740 C C . ASP B 1 84 ? 0.16600 -7.93100 -64.43900 1.000 64.95000 350 ASP B C 1
ATOM 2741 O O . ASP B 1 84 ? 1.31100 -8.20500 -64.80400 1.000 64.89000 350 ASP B O 1
ATOM 2746 N N . TYR B 1 85 ? -0.19000 -6.71800 -64.01100 1.000 49.78000 351 TYR B N 1
ATOM 2747 C CA . TYR B 1 85 ? 0.76100 -5.61800 -63.89000 1.000 49.15000 351 TYR B CA 1
ATOM 2748 C C . TYR B 1 85 ? 1.14600 -5.32000 -62.44600 1.000 52.48000 351 TYR B C 1
ATOM 2749 O O . TYR B 1 85 ? 1.60400 -4.20900 -62.15500 1.000 47.88000 351 TYR B O 1
ATOM 2758 N N A THR B 1 86 ? 0.95600 -6.27400 -61.53500 0.480 52.37000 352 THR B N 1
ATOM 2759 N N B THR B 1 86 ? 0.94800 -6.27000 -61.52500 0.520 52.37000 352 THR B N 1
ATOM 2760 C CA A THR B 1 86 ? 1.37100 -6.03900 -60.15800 0.480 51.51000 352 THR B CA 1
ATOM 2761 C CA B THR B 1 86 ? 1.36700 -6.02400 -60.15000 0.520 51.51000 352 THR B CA 1
ATOM 2762 C C A THR B 1 86 ? 2.88500 -5.90600 -60.05100 0.480 50.15000 352 THR B C 1
ATOM 2763 C C B THR B 1 86 ? 2.88400 -5.95600 -60.01800 0.520 50.14000 352 THR B C 1
ATOM 2764 O O A THR B 1 86 ? 3.38300 -5.22600 -59.14700 0.480 48.20000 352 THR B O 1
ATOM 2765 O O B THR B 1 86 ? 3.38200 -5.36900 -59.05300 0.520 48.19000 352 THR B O 1
ATOM 2772 N N . ALA B 1 87 ? 3.62900 -6.52300 -60.96700 1.000 44.32000 353 ALA B N 1
ATOM 2773 C CA . ALA B 1 87 ? 5.08200 -6.51900 -60.87500 1.000 45.25000 353 ALA B CA 1
ATOM 2774 C C . ALA B 1 87 ? 5.76000 -6.14100 -62.19100 1.000 44.02000 353 ALA B C 1
ATOM 2775 O O . ALA B 1 87 ? 6.67800 -5.31100 -62.19600 1.000 44.48000 353 ALA B O 1
ATOM 2777 N N . ASP B 1 88 ? 5.32100 -6.73600 -63.30200 1.000 40.35000 354 ASP B N 1
ATOM 2778 C CA . ASP B 1 88 ? 5.92200 -6.49200 -64.61600 1.000 37.92000 354 ASP B CA 1
ATOM 2779 C C . ASP B 1 88 ? 5.33900 -5.22600 -65.25100 1.000 38.75000 354 ASP B C 1
ATOM 2780 O O . ASP B 1 88 ? 4.13500 -5.15800 -65.52300 1.000 37.70000 354 ASP B O 1
ATOM 2785 N N . GLU B 1 89 ? 6.20100 -4.23500 -65.52400 1.000 40.28000 355 GLU B N 1
ATOM 2786 C CA . GLU B 1 89 ? 5.73600 -2.96200 -66.07800 1.000 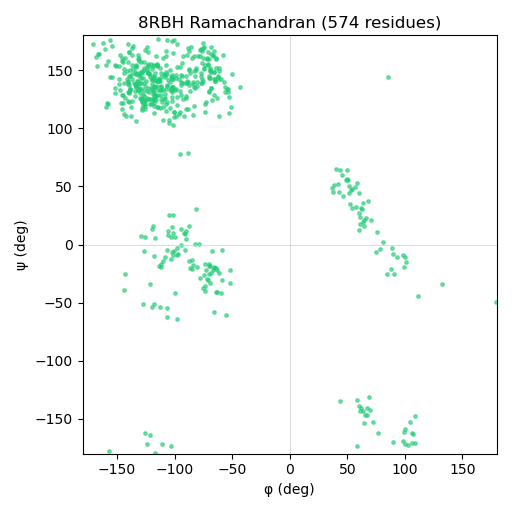42.09000 355 GLU B CA 1
ATOM 2787 C C . GLU B 1 89 ? 4.86400 -3.16900 -67.31200 1.000 42.20000 355 GLU B C 1
ATOM 2788 O O . GLU B 1 89 ? 3.93700 -2.38600 -67.56600 1.000 43.84000 355 GLU B O 1
ATOM 2794 N N . ASP B 1 90 ? 5.16000 -4.20300 -68.09500 1.000 37.73000 356 ASP B N 1
ATOM 2795 C CA . ASP B 1 90 ? 4.42500 -4.52100 -69.31000 1.000 37.59000 356 ASP B CA 1
ATOM 2796 C C . ASP B 1 90 ? 3.38100 -5.60400 -69.09400 1.000 34.87000 356 ASP B C 1
ATOM 2797 O O . ASP B 1 90 ? 2.65300 -5.94500 -70.03100 1.000 32.68000 356 ASP B O 1
ATOM 2802 N N . GLY B 1 91 ? 3.30600 -6.16500 -67.89100 1.000 40.74000 357 GLY B N 1
ATOM 2803 C CA . GLY B 1 91 ? 2.28800 -7.14100 -67.57600 1.000 42.16000 357 GLY B CA 1
ATOM 2804 C C . GLY B 1 91 ? 2.64800 -8.55700 -67.97300 1.000 42.49000 357 GLY B C 1
ATOM 2805 O O . GLY B 1 91 ? 3.30300 -8.79200 -68.99100 1.000 38.26000 357 GLY B O 1
ATOM 2806 N N . VAL B 1 92 ? 2.22400 -9.51200 -67.15300 1.000 38.41000 358 VAL B N 1
ATOM 2807 C CA . VAL B 1 92 ? 2.34800 -10.93100 -67.44000 1.000 36.91000 358 VAL B CA 1
ATOM 2808 C C . VAL B 1 92 ? 0.95100 -11.45500 -67.74600 1.000 39.63000 358 VAL B C 1
ATOM 2809 O O . VAL B 1 92 ? 0.02300 -11.26900 -66.94600 1.000 36.23000 358 VAL B O 1
ATOM 2813 N N . TRP B 1 93 ? 0.79900 -12.10600 -68.89600 1.000 36.16000 359 TRP B N 1
ATOM 2814 C CA . TRP B 1 93 ? -0.51200 -12.56000 -69.33900 1.000 34.18000 359 TRP B CA 1
ATOM 2815 C C . TRP B 1 93 ? -0.88500 -13.90900 -68.71700 1.000 35.80000 359 TRP B C 1
ATOM 2816 O O . TRP B 1 93 ? -0.06100 -14.82700 -68.62700 1.000 35.62000 359 TRP B O 1
ATOM 2827 N N . TYR B 1 94 ? -2.14300 -14.02800 -68.29600 1.000 36.48000 360 TYR B N 1
ATOM 2828 C CA . TYR B 1 94 ? -2.64900 -15.25100 -67.68800 1.000 36.24000 360 TYR B CA 1
ATOM 2829 C C . TYR B 1 94 ? -3.97700 -15.61300 -68.32500 1.000 40.71000 360 TYR B C 1
ATOM 2830 O O . TYR B 1 94 ? -4.78600 -14.73600 -68.64900 1.000 40.60000 360 TYR B O 1
ATOM 2839 N N . SER B 1 95 ? -4.17700 -16.90900 -68.54300 1.000 44.14000 361 SER B N 1
ATOM 2840 C CA . SER B 1 95 ? -5.49300 -17.39900 -68.91200 1.000 39.57000 361 SER B CA 1
ATOM 2841 C C . SER B 1 95 ? -6.39200 -17.43100 -67.68200 1.000 42.03000 361 SER B C 1
ATOM 2842 O O . SER B 1 95 ? -5.93300 -17.50000 -66.53800 1.000 37.41000 361 SER B O 1
ATOM 2845 N N . VAL B 1 96 ? -7.69000 -17.38300 -67.93200 1.000 39.61000 362 VAL B N 1
ATOM 2846 C CA . VAL B 1 96 ? -8.67900 -17.35200 -66.87100 1.000 38.13000 362 VAL B CA 1
ATOM 2847 C C . VAL B 1 96 ? -9.79100 -18.29800 -67.26900 1.000 33.62000 362 VAL B C 1
ATOM 2848 O O . VAL B 1 96 ? -10.13500 -18.39800 -68.45100 1.000 32.79000 362 VAL B O 1
ATOM 2852 N N . ALA B 1 97 ? -10.34200 -19.00100 -66.29300 1.000 34.49000 363 ALA B N 1
ATOM 2853 C CA . ALA B 1 97 ? -11.49100 -19.82600 -66.62200 1.000 31.68000 363 ALA B CA 1
ATOM 2854 C C . ALA B 1 97 ? -12.51600 -18.99200 -67.37900 1.000 31.29000 363 ALA B C 1
ATOM 2855 O O . ALA B 1 97 ? -12.62000 -17.77200 -67.17600 1.000 39.63000 363 ALA B O 1
ATOM 2857 N N . PRO B 1 98 ? -13.23800 -19.60100 -68.30400 1.000 28.98000 364 PRO B N 1
ATOM 2858 C CA . PRO B 1 98 ? -14.32300 -18.90100 -68.98600 1.000 26.77000 364 PRO B CA 1
ATOM 2859 C C . PRO B 1 98 ? -15.57300 -18.80100 -68.12700 1.000 26.94000 364 PRO B C 1
ATOM 2860 O O . PRO B 1 98 ? -15.77300 -19.53300 -67.16100 1.000 26.78000 364 PRO B O 1
ATOM 2864 N N . MET B 1 99 ? -16.42400 -17.87700 -68.54300 1.000 27.04000 365 MET B N 1
ATOM 2865 C CA . MET B 1 99 ? -17.69200 -17.60500 -67.90200 1.000 27.87000 365 MET B CA 1
ATOM 2866 C C . MET B 1 99 ? -18.66900 -18.72300 -68.22900 1.000 30.75000 365 MET B C 1
ATOM 2867 O O . MET B 1 99 ? -18.52900 -19.42400 -69.24200 1.000 29.69000 365 MET B O 1
ATOM 2872 N N . ASN B 1 100 ? -19.65100 -18.90500 -67.34100 1.000 27.36000 366 ASN B N 1
ATOM 2873 C CA . ASN B 1 100 ? -20.72900 -19.84200 -67.61200 1.000 23.53000 366 ASN B CA 1
ATOM 2874 C C . ASN B 1 100 ? -21.53900 -19.41000 -68.80900 1.000 28.49000 366 ASN B C 1
ATOM 2875 O O . ASN B 1 100 ? -22.20400 -20.23700 -69.44300 1.000 24.95000 366 ASN B O 1
ATOM 2880 N N . VAL B 1 101 ? -21.45700 -18.14600 -69.16200 1.000 31.36000 367 VAL B N 1
ATOM 2881 C CA . VAL B 1 101 ? -22.30500 -17.56400 -70.18200 1.000 28.85000 367 VAL B CA 1
ATOM 2882 C C . VAL B 1 101 ? -21.47600 -16.71100 -71.13500 1.000 30.54000 367 VAL B C 1
ATOM 2883 O O . VAL B 1 101 ? -20.57900 -15.97800 -70.70700 1.000 26.82000 367 VAL B O 1
ATOM 2887 N N . ARG B 1 102 ? -21.77300 -16.81400 -72.42900 1.000 30.24000 368 ARG B N 1
ATOM 2888 C CA . ARG B 1 102 ? -21.27400 -15.82500 -73.37400 1.000 30.37000 368 ARG B CA 1
ATOM 2889 C C . ARG B 1 102 ? -21.91700 -14.48300 -73.05800 1.000 27.80000 368 ARG B C 1
ATOM 2890 O O . ARG B 1 102 ? -23.14200 -14.39000 -72.96300 1.000 33.11000 368 ARG B O 1
ATOM 2898 N N . ARG B 1 103 ? -21.10900 -13.43300 -72.91600 1.000 21.83000 369 ARG B N 1
ATOM 2899 C CA . ARG B 1 103 ? -21.65300 -12.10200 -72.65200 1.000 25.25000 369 ARG B CA 1
ATOM 2900 C C . ARG B 1 103 ? -20.95800 -11.03600 -73.48200 1.000 26.60000 369 ARG B C 1
ATOM 2901 O O . ARG B 1 103 ? -19.74200 -10.85200 -73.37300 1.000 27.37000 369 ARG B O 1
ATOM 2909 N N . GLY B 1 104 ? -21.73100 -10.28900 -74.25500 1.000 32.53000 370 GLY B N 1
ATOM 2910 C CA . GLY B 1 104 ? -21.27400 -9.04000 -74.84100 1.000 28.33000 370 GLY B CA 1
ATOM 2911 C C . GLY B 1 104 ? -22.05900 -7.87900 -74.25200 1.000 34.77000 370 GLY B C 1
ATOM 2912 O O . GLY B 1 104 ? -23.27000 -7.99000 -74.03200 1.000 33.01000 370 GLY B O 1
ATOM 2913 N N . LEU B 1 105 ? -21.37400 -6.76700 -73.99700 1.000 24.99000 371 LEU B N 1
ATOM 2914 C CA . LEU B 1 105 ? -22.02800 -5.60800 -73.39700 1.000 27.49000 371 LEU B CA 1
ATOM 2915 C C . LEU B 1 105 ? -22.54400 -5.90600 -71.98300 1.000 29.53000 371 LEU B C 1
ATOM 2916 O O . LEU B 1 105 ? -23.59600 -5.41300 -71.56300 1.000 33.30000 371 LEU B O 1
ATOM 2921 N N . ALA B 1 106 ? -21.80100 -6.70700 -71.23900 1.000 28.82000 372 ALA B N 1
ATOM 2922 C CA . ALA B 1 106 ? -22.17000 -7.00500 -69.86300 1.000 27.29000 372 ALA B CA 1
ATOM 2923 C C . ALA B 1 106 ? -21.63000 -5.92600 -68.92500 1.000 26.78000 372 ALA B C 1
ATOM 2924 O O . ALA B 1 106 ? -20.82200 -5.07300 -69.30600 1.000 28.87000 372 ALA B O 1
ATOM 2926 N N . GLY B 1 107 ? -22.08400 -5.97700 -67.68200 1.000 27.02000 373 GLY B N 1
ATOM 2927 C CA . GLY B 1 107 ? -21.59900 -5.09500 -66.64300 1.000 23.26000 373 GLY B CA 1
ATOM 2928 C C . GLY B 1 107 ? -20.62700 -5.86300 -65.77700 1.000 21.72000 373 GLY B C 1
ATOM 2929 O O . GLY B 1 107 ? -20.77700 -7.05800 -65.57300 1.000 29.81000 373 GLY B O 1
ATOM 2930 N N . ALA B 1 108 ? -19.61200 -5.17200 -65.28000 1.000 23.98000 374 ALA B N 1
ATOM 2931 C CA . ALA B 1 108 ? -18.56000 -5.87500 -64.55900 1.000 27.15000 374 ALA B CA 1
ATOM 2932 C C . ALA B 1 108 ? -17.99300 -4.97100 -63.47900 1.000 27.29000 374 ALA B C 1
ATOM 2933 O O . ALA B 1 108 ? -17.82800 -3.77000 -63.69700 1.000 24.23000 374 ALA B O 1
ATOM 2935 N N . THR B 1 109 ? -17.66300 -5.56300 -62.33300 1.000 24.95000 375 THR B N 1
ATOM 2936 C CA . THR B 1 109 ? -17.02900 -4.82400 -61.25700 1.000 21.77000 375 THR B CA 1
ATOM 2937 C C . THR B 1 109 ? -16.25900 -5.81500 -60.39200 1.000 27.41000 375 THR B C 1
ATOM 2938 O O . THR B 1 109 ? -16.28500 -7.02500 -60.62300 1.000 28.09000 375 THR B O 1
ATOM 2942 N N . THR B 1 110 ? -15.54200 -5.29400 -59.40700 1.000 23.92000 376 THR B N 1
ATOM 2943 C CA . THR B 1 110 ? -14.89100 -6.14000 -58.42500 1.000 26.03000 376 THR B CA 1
ATOM 2944 C C . THR B 1 110 ? -15.47900 -5.83200 -57.05700 1.000 27.33000 376 THR B C 1
ATOM 2945 O O . THR B 1 110 ? -15.86300 -4.69700 -56.77400 1.000 25.83000 376 THR B O 1
ATOM 2949 N N . LEU B 1 111 ? -15.60800 -6.86600 -56.23900 1.000 32.09000 377 LEU B N 1
ATOM 2950 C CA . LEU B 1 111 ? -16.10000 -6.72100 -54.88200 1.000 34.72000 377 LEU B CA 1
ATOM 2951 C C . LEU B 1 111 ? -15.37800 -7.73700 -54.02100 1.000 35.99000 377 LEU B C 1
ATOM 2952 O O . LEU B 1 111 ? -15.35900 -8.92700 -54.35300 1.000 32.21000 377 LEU B O 1
ATOM 2957 N N . GLY B 1 112 ? -14.81600 -7.26400 -52.91100 1.000 43.59000 378 GLY B N 1
ATOM 2958 C CA . GLY B 1 112 ? -13.85600 -8.07600 -52.19100 1.000 45.87000 378 GLY B CA 1
ATOM 2959 C C . GLY B 1 112 ? -12.71200 -8.40800 -53.12700 1.000 44.88000 378 GLY B C 1
ATOM 2960 O O . GLY B 1 112 ? -12.19300 -7.55000 -53.85200 1.000 46.75000 378 GLY B O 1
ATOM 2961 N N . ASP B 1 113 ? -12.32200 -9.67700 -53.12600 1.000 44.41000 379 ASP B N 1
ATOM 2962 C CA . ASP B 1 113 ? -11.29000 -10.20000 -54.00900 1.000 39.70000 379 ASP B CA 1
ATOM 2963 C C . ASP B 1 113 ? -11.88600 -10.95300 -55.19700 1.000 35.35000 379 ASP B C 1
ATOM 2964 O O . ASP B 1 113 ? -11.23700 -11.84200 -55.75300 1.000 34.63000 379 ASP B O 1
ATOM 2969 N N . MET B 1 114 ? -13.11500 -10.62900 -55.59200 1.000 33.30000 380 MET B N 1
ATOM 2970 C CA . MET B 1 114 ? -13.81900 -11.38500 -56.61700 1.000 32.42000 380 MET B CA 1
ATOM 2971 C C . MET B 1 114 ? -14.35700 -10.45200 -57.69100 1.000 33.08000 380 MET B C 1
ATOM 2972 O O . MET B 1 114 ? -14.55800 -9.25600 -57.46600 1.000 33.88000 380 MET B O 1
ATOM 2977 N N . ILE B 1 115 ? -14.57800 -11.01100 -58.87700 1.000 30.09000 381 ILE B N 1
ATOM 2978 C CA . ILE B 1 115 ? -15.10600 -10.24800 -59.99500 1.000 23.73000 381 ILE B CA 1
ATOM 2979 C C . ILE B 1 115 ? -16.57400 -10.59500 -60.17500 1.000 23.14000 381 ILE B C 1
ATOM 2980 O O . ILE B 1 115 ? -16.97800 -11.75700 -60.05900 1.000 30.32000 381 ILE B O 1
ATOM 2985 N N . TYR B 1 116 ? -17.37900 -9.58600 -60.46400 1.000 22.87000 382 TYR B N 1
ATOM 2986 C CA . TYR B 1 116 ? -18.81300 -9.76700 -60.59400 1.000 24.77000 382 TYR B CA 1
ATOM 2987 C C . TYR B 1 116 ? -19.19800 -9.27200 -61.97000 1.000 20.40000 382 TYR B C 1
ATOM 2988 O O . TYR B 1 116 ? -18.79500 -8.17700 -62.37900 1.000 22.72000 382 TYR B O 1
ATOM 2997 N N . VAL B 1 117 ? -19.98100 -10.06500 -62.68400 1.000 22.30000 383 VAL B N 1
ATOM 2998 C CA . VAL B 1 117 ? -20.38700 -9.70000 -64.03000 1.000 25.66000 383 VAL B CA 1
ATOM 2999 C C . VAL B 1 117 ? -21.84200 -10.08900 -64.17500 1.000 22.03000 383 VAL B C 1
ATOM 3000 O O . VAL B 1 117 ? -22.22100 -11.21700 -63.83300 1.000 27.17000 383 VAL B O 1
ATOM 3004 N N . SER B 1 118 ? -22.65900 -9.16900 -64.67600 1.000 19.96000 384 SER B N 1
ATOM 3005 C CA . SER B 1 118 ? -24.04700 -9.51500 -64.92800 1.000 23.27000 384 SER B CA 1
ATOM 3006 C C . SER B 1 118 ? -24.47500 -8.94500 -66.26700 1.000 25.23000 384 SER B C 1
ATOM 3007 O O . SER B 1 118 ? -23.82100 -8.06400 -66.83100 1.000 27.20000 384 SER B O 1
ATOM 3010 N N . GLY B 1 119 ? -25.58800 -9.47000 -66.76800 1.000 22.16000 385 GLY B N 1
ATOM 3011 C CA . GLY B 1 119 ? -26.21800 -8.92800 -67.94600 1.000 27.39000 385 GLY B CA 1
ATOM 3012 C C . GLY B 1 119 ? -25.48000 -9.33000 -69.21000 1.000 22.12000 385 GLY B C 1
ATOM 3013 O O . GLY B 1 119 ? -24.68500 -10.27400 -69.24500 1.000 28.09000 385 GLY B O 1
ATOM 3014 N N . GLY B 1 120 ? -25.75800 -8.59300 -70.25600 1.000 27.26000 386 GLY B N 1
ATOM 3015 C CA . GLY B 1 120 ? -25.11700 -8.81900 -71.53100 1.000 25.96000 386 GLY B CA 1
ATOM 3016 C C . GLY B 1 120 ? -26.01700 -9.55000 -72.50200 1.000 32.98000 386 GLY B C 1
ATOM 3017 O O . GLY B 1 120 ? -27.20100 -9.80700 -72.26300 1.000 34.76000 386 GLY B O 1
ATOM 3018 N N . PHE B 1 121 ? -25.41000 -9.90700 -73.62600 1.000 39.72000 387 PHE B N 1
ATOM 3019 C CA . PHE B 1 121 ? -26.07600 -10.52300 -74.76200 1.000 40.12000 387 PHE B CA 1
ATOM 3020 C C . PHE B 1 121 ? -25.23100 -11.70700 -75.19800 1.000 38.35000 387 PHE B C 1
ATOM 3021 O O . PHE B 1 121 ? -24.00200 -11.60800 -75.23300 1.000 35.16000 387 PHE B O 1
ATOM 3029 N N . ASP B 1 122 ? -25.86300 -12.84300 -75.47500 1.000 33.60000 388 ASP B N 1
ATOM 3030 C CA . ASP B 1 122 ? -25.09100 -13.99700 -75.91800 1.000 40.96000 388 ASP B CA 1
ATOM 3031 C C . ASP B 1 122 ? -25.26200 -14.25700 -77.40000 1.000 40.76000 388 ASP B C 1
ATOM 3032 O O . ASP B 1 122 ? -24.77300 -15.27300 -77.90100 1.000 46.17000 388 ASP B O 1
ATOM 3037 N N . GLY B 1 123 ? -25.92000 -13.35300 -78.11300 1.000 42.67000 389 GLY B N 1
ATOM 3038 C CA . GLY B 1 123 ? -26.28400 -13.61000 -79.49000 1.000 48.32000 389 GLY B CA 1
ATOM 3039 C C . GLY B 1 123 ? -27.78100 -13.75600 -79.65500 1.000 52.50000 389 GLY B C 1
ATOM 3040 O O . GLY B 1 123 ? -28.36900 -13.17300 -80.57100 1.000 58.07000 389 GLY B O 1
ATOM 3041 N N . SER B 1 124 ? -28.41300 -14.50700 -78.75300 1.000 52.32000 390 SER B N 1
ATOM 3042 C CA . SER B 1 124 ? -29.84600 -14.76500 -78.80900 1.000 49.42000 390 SER B CA 1
ATOM 3043 C C . SER B 1 124 ? -30.63600 -14.01400 -77.74800 1.000 49.17000 390 SER B C 1
ATOM 3044 O O . SER B 1 124 ? -31.56900 -13.27300 -78.08300 1.000 46.04000 390 SER B O 1
ATOM 3047 N N . ARG B 1 125 ? -30.28500 -14.16700 -76.47200 1.000 51.02000 391 ARG B N 1
ATOM 3048 C CA . ARG B 1 125 ? -31.03200 -13.56300 -75.37400 1.000 40.44000 391 ARG B CA 1
ATOM 3049 C C . ARG B 1 125 ? -30.13900 -12.64300 -74.55600 1.000 43.50000 391 ARG B C 1
ATOM 3050 O O . ARG B 1 125 ? -28.94700 -12.91700 -74.36800 1.000 38.62000 391 ARG B O 1
ATOM 3052 N N . ARG B 1 126 ? -30.72300 -11.54500 -74.08000 1.000 40.75000 392 ARG B N 1
ATOM 3053 C CA . ARG B 1 126 ? -30.10000 -10.75800 -73.03100 1.000 37.37000 392 ARG B CA 1
ATOM 3054 C C . ARG B 1 126 ? -30.23500 -11.48000 -71.69100 1.000 42.80000 392 ARG B C 1
ATOM 3055 O O . ARG B 1 126 ? -31.19100 -12.22900 -71.45900 1.000 37.84000 392 ARG B O 1
ATOM 3063 N N . HIS B 1 127 ? -29.27500 -11.23800 -70.79900 1.000 33.57000 393 HIS B N 1
ATOM 3064 C CA . HIS B 1 127 ? -29.11500 -12.03000 -69.58900 1.000 33.52000 393 HIS B CA 1
ATOM 3065 C C . HIS B 1 127 ? -29.66800 -11.29700 -68.36600 1.000 33.75000 393 HIS B C 1
ATOM 3066 O O . HIS B 1 127 ? -29.40300 -10.09900 -68.17300 1.000 30.71000 393 HIS B O 1
ATOM 3073 N N . THR B 1 128 ? -30.44500 -12.01800 -67.54500 1.000 35.91000 394 THR B N 1
ATOM 3074 C CA . THR B 1 128 ? -30.69700 -11.57100 -66.18200 1.000 32.37000 394 THR B CA 1
ATOM 3075 C C . THR B 1 128 ? -29.61100 -12.04300 -65.23300 1.000 27.44000 394 THR B C 1
ATOM 3076 O O . THR B 1 128 ? -29.43400 -11.45300 -64.15800 1.000 26.98000 394 THR B O 1
ATOM 3080 N N . SER B 1 129 ? -28.87400 -13.07100 -65.62100 1.000 27.70000 395 SER B N 1
ATOM 3081 C CA . SER B 1 129 ? -28.03300 -13.79200 -64.68400 1.000 30.36000 395 SER B CA 1
ATOM 3082 C C . SER B 1 129 ? -26.80400 -12.97100 -64.34400 1.000 24.28000 395 SER B C 1
ATOM 3083 O O . SER B 1 129 ? -26.36600 -12.11700 -65.11900 1.000 21.62000 395 SER B O 1
ATOM 3086 N N . MET B 1 130 ? -26.29000 -13.21400 -63.14600 1.000 22.02000 396 MET B N 1
ATOM 3087 C CA . MET B 1 130 ? -25.02600 -12.69000 -62.66000 1.000 23.34000 396 MET B CA 1
ATOM 3088 C C . MET B 1 130 ? -24.13900 -13.85700 -62.26000 1.000 22.30000 396 MET B C 1
ATOM 3089 O O . MET B 1 130 ? -24.62100 -14.89700 -61.78700 1.000 24.17000 396 MET B O 1
ATOM 3094 N N . GLU B 1 131 ? -22.83500 -13.67800 -62.42700 1.000 23.33000 397 GLU B N 1
ATOM 3095 C CA . GLU B 1 131 ? -21.91500 -14.70600 -61.97800 1.000 23.76000 397 GLU B CA 1
ATOM 3096 C C . GLU B 1 131 ? -20.65600 -14.03300 -61.47500 1.000 24.31000 397 GLU B C 1
ATOM 3097 O O . GLU B 1 131 ? -20.34000 -12.89800 -61.83700 1.000 22.09000 397 GLU B O 1
ATOM 3103 N N . ARG B 1 132 ? -19.93900 -14.76300 -60.64700 1.000 23.20000 398 ARG B N 1
ATOM 3104 C CA . ARG B 1 132 ? -18.84600 -14.23600 -59.86100 1.000 25.60000 398 ARG B CA 1
ATOM 3105 C C . ARG B 1 132 ? -17.63000 -15.11700 -60.04900 1.000 27.30000 398 ARG B C 1
ATOM 3106 O O . ARG B 1 132 ? -17.75600 -16.34300 -60.16100 1.000 34.04000 398 ARG B O 1
ATOM 3114 N N . TYR B 1 133 ? -16.45700 -14.49200 -60.07600 1.000 23.66000 399 TYR B N 1
ATOM 3115 C CA . TYR B 1 133 ? -15.20800 -15.18600 -60.35000 1.000 26.81000 399 TYR B CA 1
ATOM 3116 C C . TYR B 1 133 ? -14.30100 -15.05700 -59.14200 1.000 31.50000 399 TYR B C 1
ATOM 3117 O O . TYR B 1 133 ? -14.07600 -13.94700 -58.65200 1.000 31.41000 399 TYR B O 1
ATOM 3126 N N . ASP B 1 134 ? -13.79900 -16.19400 -58.66000 1.000 35.72000 400 ASP B N 1
ATOM 3127 C CA . ASP B 1 134 ? -12.83400 -16.23700 -57.56600 1.000 40.50000 400 ASP B CA 1
ATOM 3128 C C . ASP B 1 134 ? -11.46000 -16.55100 -58.13300 1.000 33.36000 400 ASP B C 1
ATOM 3129 O O . ASP B 1 134 ? -11.19300 -17.71100 -58.47800 1.000 34.82000 400 ASP B O 1
ATOM 3134 N N . PRO B 1 135 ? -10.55400 -15.58100 -58.25000 1.000 35.91000 401 PRO B N 1
ATOM 3135 C CA . PRO B 1 135 ? -9.25700 -15.88100 -58.87400 1.000 36.04000 401 PRO B CA 1
ATOM 3136 C C . PRO B 1 135 ? -8.43700 -16.89500 -58.10300 1.000 42.55000 401 PRO B C 1
ATOM 3137 O O . PRO B 1 135 ? -7.56700 -17.54900 -58.69900 1.000 35.85000 401 PRO B O 1
ATOM 3141 N N . ASN B 1 136 ? -8.70100 -17.06700 -56.80600 1.000 32.15000 402 ASN B N 1
ATOM 3142 C CA . ASN B 1 136 ? -7.90000 -17.98700 -56.00600 1.000 41.98000 402 ASN B CA 1
ATOM 3143 C C . ASN B 1 136 ? -8.11600 -19.44100 -56.40700 1.000 43.16000 402 ASN B C 1
ATOM 3144 O O . ASN B 1 136 ? -7.24300 -20.27600 -56.16400 1.000 44.40000 402 ASN B O 1
ATOM 3149 N N . ILE B 1 137 ? -9.26500 -19.77100 -56.99300 1.000 43.50000 403 ILE B N 1
ATOM 3150 C CA . ILE B 1 137 ? -9.52800 -21.11300 -57.48900 1.000 41.59000 403 ILE B CA 1
ATOM 3151 C C . ILE B 1 137 ? -9.93400 -21.10100 -58.95500 1.000 42.83000 403 ILE B C 1
ATOM 3152 O O . ILE B 1 137 ? -10.31700 -22.14000 -59.49500 1.000 45.41000 403 ILE B O 1
ATOM 3157 N N . ASP B 1 138 ? -9.86700 -19.93800 -59.60400 1.000 45.05000 404 ASP B N 1
ATOM 3158 C CA . ASP B 1 138 ? -10.08300 -19.78800 -61.04300 1.000 33.71000 404 ASP B CA 1
ATOM 3159 C C . ASP B 1 138 ? -11.37900 -20.46000 -61.49200 1.000 38.45000 404 ASP B C 1
ATOM 3160 O O . ASP B 1 138 ? -11.40500 -21.27900 -62.41300 1.000 43.33000 404 ASP B O 1
ATOM 3165 N N . GLN B 1 139 ? -12.47700 -20.05700 -60.85500 1.000 37.43000 405 GLN B N 1
ATOM 3166 C CA . GLN B 1 139 ? -13.79300 -20.60600 -61.15300 1.000 38.89000 405 GLN B CA 1
ATOM 3167 C C . GLN B 1 139 ? -14.85600 -19.51900 -61.09800 1.000 36.38000 405 GLN B C 1
ATOM 3168 O O . GLN B 1 139 ? -14.81700 -18.64400 -60.22600 1.000 38.03000 405 GLN B O 1
ATOM 3174 N N . TRP B 1 140 ? -15.81900 -19.60700 -62.01600 1.000 35.60000 406 TRP B N 1
ATOM 3175 C CA . TRP B 1 140 ? -16.99500 -18.74600 -62.04900 1.000 30.84000 406 TRP B CA 1
ATOM 3176 C C . TRP B 1 140 ? -18.18200 -19.46800 -61.41700 1.000 37.03000 406 TRP B C 1
ATOM 3177 O O . TRP B 1 140 ? -18.31300 -20.68600 -61.54700 1.000 40.67000 406 TRP B O 1
ATOM 3188 N N . SER B 1 141 ? -19.04600 -18.71400 -60.73800 1.000 33.33000 407 SER B N 1
ATOM 3189 C CA . SER B 1 141 ? -20.25000 -19.24800 -60.10700 1.000 34.03000 407 SER B CA 1
ATOM 3190 C C . SER B 1 141 ? -21.46000 -18.37500 -60.42400 1.000 31.94000 407 SER B C 1
ATOM 3191 O O . SER B 1 141 ? -21.36600 -17.14300 -60.38900 1.000 30.28000 407 SER B O 1
ATOM 3194 N N . MET B 1 142 ? -22.59000 -19.01900 -60.73900 1.000 29.03000 408 MET B N 1
ATOM 3195 C CA . MET B 1 142 ? -23.86100 -18.32000 -60.89100 1.000 27.18000 408 MET B CA 1
ATOM 3196 C C . MET B 1 142 ? -24.37900 -17.79600 -59.55900 1.000 29.73000 408 MET B C 1
ATOM 3197 O O . MET B 1 142 ? -24.25100 -18.45100 -58.51600 1.000 28.83000 408 MET B O 1
ATOM 3202 N N . LEU B 1 143 ? -24.99700 -16.62100 -59.61700 1.000 28.89000 409 LEU B N 1
ATOM 3203 C CA . LEU B 1 143 ? -25.63800 -15.99700 -58.46400 1.000 23.83000 409 LEU B CA 1
ATOM 3204 C C . LEU B 1 143 ? -27.07900 -15.68200 -58.86000 1.000 22.20000 409 LEU B C 1
ATOM 3205 O O . LEU B 1 143 ? -27.63200 -16.22100 -59.82700 1.000 31.42000 409 LEU B O 1
ATOM 3210 N N . GLY B 1 144 ? -27.72800 -14.79900 -58.11400 1.000 29.22000 410 GLY B N 1
ATOM 3211 C CA . GLY B 1 144 ? -29.14000 -14.53200 -58.36500 1.000 29.24000 410 GLY B CA 1
ATOM 3212 C C . GLY B 1 144 ? -29.36400 -13.67500 -59.60400 1.000 32.99000 410 GLY B C 1
ATOM 3213 O O . GLY B 1 144 ? -28.62500 -12.72500 -59.87400 1.000 35.69000 410 GLY B O 1
ATOM 3214 N N . ASP B 1 145 ? -30.41100 -14.02100 -60.35900 1.000 30.82000 411 ASP B N 1
ATOM 3215 C CA . ASP B 1 145 ? -30.84700 -13.22200 -61.50200 1.000 28.55000 411 ASP B CA 1
ATOM 3216 C C . ASP B 1 145 ? -31.23300 -11.80600 -61.09700 1.000 27.08000 411 ASP B C 1
ATOM 3217 O O . ASP B 1 145 ? -31.85400 -11.59200 -60.04800 1.000 29.95000 411 ASP B O 1
ATOM 3222 N N . MET B 1 146 ? -30.89600 -10.83600 -61.95500 1.000 22.39000 412 MET B N 1
ATOM 3223 C CA . MET B 1 146 ? -31.50800 -9.52400 -61.85600 1.000 26.86000 412 MET B CA 1
ATOM 3224 C C . MET B 1 146 ? -32.99400 -9.63000 -62.17300 1.000 26.74000 412 MET B C 1
ATOM 3225 O O . MET B 1 146 ? -33.46500 -10.61600 -62.73700 1.000 26.34000 412 MET B O 1
ATOM 3230 N N . GLN B 1 147 ? -33.72400 -8.56600 -61.85500 1.000 27.39000 413 GLN B N 1
ATOM 3231 C CA . GLN B 1 147 ? -35.16100 -8.54400 -62.09000 1.000 35.30000 413 GLN B CA 1
ATOM 3232 C C . GLN B 1 147 ? -35.51900 -8.12800 -63.50800 1.000 31.66000 413 GLN B C 1
ATOM 3233 O O . GLN B 1 147 ? -36.64100 -8.39000 -63.95500 1.000 33.92000 413 GLN B O 1
ATOM 3239 N N . THR B 1 148 ? -34.60700 -7.45100 -64.20400 1.000 35.87000 414 THR B N 1
ATOM 3240 C CA . THR B 1 148 ? -34.74500 -7.11300 -65.61500 1.000 31.14000 414 THR B CA 1
ATOM 3241 C C . THR B 1 148 ? -33.51000 -7.62500 -66.33600 1.000 27.93000 414 THR B C 1
ATOM 3242 O O . THR B 1 148 ? -32.39800 -7.50700 -65.81500 1.000 28.68000 414 THR B O 1
ATOM 3246 N N . ALA B 1 149 ? -33.70300 -8.23800 -67.50000 1.000 29.69000 415 ALA B N 1
ATOM 3247 C CA . ALA B 1 149 ? -32.56300 -8.58100 -68.34600 1.000 31.17000 415 ALA B CA 1
ATOM 3248 C C . ALA B 1 149 ? -31.96600 -7.30300 -68.92100 1.000 30.06000 415 ALA B C 1
ATOM 3249 O O . ALA B 1 149 ? -32.68200 -6.33500 -69.19400 1.000 30.26000 415 ALA B O 1
ATOM 3251 N N . ARG B 1 150 ? -30.64100 -7.27600 -69.07100 1.000 30.85000 416 ARG B N 1
ATOM 3252 C CA . ARG B 1 150 ? -29.98700 -6.03900 -69.48000 1.000 28.79000 416 ARG B CA 1
ATOM 3253 C C . ARG B 1 150 ? -28.70700 -6.31600 -70.24500 1.000 29.84000 416 ARG B C 1
ATOM 3254 O O . ARG B 1 150 ? -27.85200 -7.06500 -69.76400 1.000 32.43000 416 ARG B O 1
ATOM 3262 N N . GLU B 1 151 ? -28.55300 -5.68000 -71.40000 1.000 30.90000 417 GLU B N 1
ATOM 3263 C CA . GLU B 1 151 ? -27.23000 -5.46200 -71.96800 1.000 31.23000 417 GLU B CA 1
ATOM 3264 C C . GLU B 1 151 ? -26.87900 -3.97800 -71.90200 1.000 33.25000 417 GLU B C 1
ATOM 3265 O O . GLU B 1 151 ? -27.75400 -3.12000 -71.75700 1.000 29.90000 417 GLU B O 1
ATOM 3271 N N . GLY B 1 152 ? -25.57900 -3.69200 -72.00700 1.000 28.49000 418 GLY B N 1
ATOM 3272 C CA . GLY B 1 152 ? -25.10600 -2.31800 -72.01700 1.000 32.74000 418 GLY B CA 1
ATOM 3273 C C . GLY B 1 152 ? -25.41800 -1.56200 -70.74900 1.000 30.76000 418 GLY B C 1
ATOM 3274 O O . GLY B 1 152 ? -25.62300 -0.34200 -70.78800 1.000 26.59000 418 GLY B O 1
ATOM 3275 N N . ALA B 1 153 ? -25.45700 -2.26000 -69.61800 1.000 29.49000 419 ALA B N 1
ATOM 3276 C CA . ALA B 1 153 ? -25.80500 -1.68000 -68.32700 1.000 27.86000 419 ALA B CA 1
ATOM 3277 C C . ALA B 1 153 ? -24.60800 -1.81500 -67.40100 1.000 24.51000 419 ALA B C 1
ATOM 3278 O O . ALA B 1 153 ? -24.13800 -2.93000 -67.15300 1.000 31.78000 419 ALA B O 1
ATOM 3280 N N . GLY B 1 154 ? -24.11300 -0.69400 -66.89700 1.000 26.52000 420 GLY B N 1
ATOM 3281 C CA . GLY B 1 154 ? -22.91900 -0.74000 -66.07600 1.000 31.03000 420 GLY B CA 1
ATOM 3282 C C . GLY B 1 154 ? -23.17000 -1.34700 -64.70600 1.000 28.81000 420 GLY B C 1
ATOM 3283 O O . GLY B 1 154 ? -24.30000 -1.42900 -64.22200 1.000 20.08000 420 GLY B O 1
ATOM 3284 N N . LEU B 1 155 ? -22.07500 -1.78700 -64.08000 1.000 29.67000 421 LEU B N 1
ATOM 3285 C CA . LEU B 1 155 ? -22.07000 -2.35200 -62.73200 1.000 26.86000 421 LEU B CA 1
ATOM 3286 C C . LEU B 1 155 ? -21.07500 -1.57400 -61.89000 1.000 26.59000 421 LEU B C 1
ATOM 3287 O O . LEU B 1 155 ? -19.89000 -1.50400 -62.23700 1.000 34.44000 421 LEU B O 1
ATOM 3292 N N . VAL B 1 156 ? -21.53500 -1.03200 -60.77100 1.000 26.47000 422 VAL B N 1
ATOM 3293 C CA . VAL B 1 156 ? -20.66500 -0.27400 -59.88600 1.000 28.50000 422 VAL B CA 1
ATOM 3294 C C . VAL B 1 156 ? -20.89200 -0.72100 -58.45100 1.000 26.70000 422 VAL B C 1
ATOM 3295 O O . VAL B 1 156 ? -22.01100 -1.06800 -58.06200 1.000 24.84000 422 VAL B O 1
ATOM 3299 N N . VAL B 1 157 ? -19.81200 -0.69200 -57.65600 1.000 26.09000 423 VAL B N 1
ATOM 3300 C CA . VAL B 1 157 ? -19.86100 -1.03700 -56.23900 1.000 21.65000 423 VAL B CA 1
ATOM 3301 C C . VAL B 1 157 ? -19.84400 0.24400 -55.41700 1.000 28.80000 423 VAL B C 1
ATOM 3302 O O . VAL B 1 157 ? -19.08400 1.17800 -55.70200 1.000 28.16000 423 VAL B O 1
ATOM 3306 N N . ALA B 1 158 ? -20.69700 0.30400 -54.40200 1.000 22.59000 424 ALA B N 1
ATOM 3307 C CA . ALA B 1 158 ? -20.72200 1.45000 -53.50200 1.000 26.07000 424 ALA B CA 1
ATOM 3308 C C . ALA B 1 158 ? -20.97400 0.92600 -52.09300 1.000 22.71000 424 ALA B C 1
ATOM 3309 O O . ALA B 1 158 ? -22.06900 0.43700 -51.81600 1.000 22.77000 424 ALA B O 1
ATOM 3311 N N . SER B 1 159 ? -19.97400 1.00800 -51.21300 1.000 25.37000 425 SER B N 1
ATOM 3312 C CA . SER B 1 159 ? -20.15300 0.58900 -49.81400 1.000 26.26000 425 SER B CA 1
ATOM 3313 C C . SER B 1 159 ? -20.62300 -0.86400 -49.70700 1.000 23.02000 425 SER B C 1
ATOM 3314 O O . SER B 1 159 ? -21.59500 -1.16900 -49.01400 1.000 27.20000 425 SER B O 1
ATOM 3317 N N . GLY B 1 160 ? -19.93600 -1.76400 -50.41400 1.000 23.55000 426 GLY B N 1
ATOM 3318 C CA . GLY B 1 160 ? -20.20500 -3.19100 -50.34700 1.000 24.87000 426 GLY B CA 1
ATOM 3319 C C . GLY B 1 160 ? -21.40000 -3.69800 -51.13700 1.000 25.40000 426 GLY B C 1
ATOM 3320 O O . GLY B 1 160 ? -21.65100 -4.91300 -51.13500 1.000 26.22000 426 GLY B O 1
ATOM 3321 N N . VAL B 1 161 ? -22.16600 -2.82200 -51.77900 1.000 19.62000 427 VAL B N 1
ATOM 3322 C CA . VAL B 1 161 ? -23.35800 -3.22000 -52.51500 1.000 20.88000 427 VAL B CA 1
ATOM 3323 C C . VAL B 1 161 ? -23.15900 -2.88600 -53.99700 1.000 24.84000 427 VAL B C 1
ATOM 3324 O O . VAL B 1 161 ? -22.49500 -1.90200 -54.36200 1.000 26.70000 427 VAL B O 1
ATOM 3328 N N . ILE B 1 162 ? -23.75200 -3.71100 -54.85700 1.000 21.87000 428 ILE B N 1
ATOM 3329 C CA . ILE B 1 162 ? -23.60100 -3.58400 -56.30500 1.000 25.52000 428 ILE B CA 1
ATOM 3330 C C . ILE B 1 162 ? -24.84600 -2.92600 -56.89000 1.000 25.00000 428 ILE B C 1
ATOM 3331 O O . ILE B 1 162 ? -25.97000 -3.29500 -56.54200 1.000 25.12000 428 ILE B O 1
ATOM 3336 N N . TYR B 1 163 ? -24.64700 -1.93300 -57.75900 1.000 24.02000 429 TYR B N 1
ATOM 3337 C CA . TYR B 1 163 ? -25.72000 -1.33200 -58.53900 1.000 22.41000 429 TYR B CA 1
ATOM 3338 C C . TYR B 1 163 ? -25.52200 -1.63700 -60.02000 1.000 25.95000 429 TYR B C 1
ATOM 3339 O O . TYR B 1 163 ? -24.39800 -1.59800 -60.53100 1.000 22.99000 429 TYR B O 1
ATOM 3348 N N . CYS B 1 164 ? -26.62800 -1.87800 -60.71000 1.000 23.18000 430 CYS B N 1
ATOM 3349 C CA . CYS B 1 164 ? -26.65000 -2.11800 -62.14100 1.000 22.78000 430 CYS B CA 1
ATOM 3350 C C . CYS B 1 164 ? -27.68900 -1.17300 -62.70400 1.000 27.08000 430 CYS B C 1
ATOM 3351 O O . CYS B 1 164 ? -28.82900 -1.18700 -62.24000 1.000 23.24000 430 CYS B O 1
ATOM 3354 N N . LEU B 1 165 ? -27.31000 -0.36400 -63.69400 1.000 24.49000 431 LEU B N 1
ATOM 3355 C CA . LEU B 1 165 ? -28.04000 0.86100 -64.00800 1.000 22.61000 431 LEU B CA 1
ATOM 3356 C C . LEU B 1 165 ? -28.41500 0.90000 -65.48300 1.000 26.33000 431 LEU B C 1
ATOM 3357 O O . LEU B 1 165 ? -27.53800 0.82100 -66.35300 1.000 23.08000 431 LEU B O 1
ATOM 3362 N N . GLY B 1 166 ? -29.71500 1.01900 -65.76300 1.000 27.03000 432 GLY B N 1
ATOM 3363 C CA . GLY B 1 166 ? -30.18600 1.15700 -67.13600 1.000 21.55000 432 GLY B CA 1
ATOM 3364 C C . GLY B 1 166 ? -29.89200 -0.05200 -68.00900 1.000 30.68000 432 GLY B C 1
ATOM 3365 O O . GLY B 1 166 ? -29.96800 -1.21300 -67.57800 1.000 27.70000 432 GLY B O 1
ATOM 3366 N N . GLY B 1 167 ? -29.57400 0.21900 -69.26800 1.000 31.21000 433 GLY B N 1
ATOM 3367 C CA . GLY B 1 167 ? -29.27800 -0.82100 -70.22600 1.000 27.86000 433 GLY B CA 1
ATOM 3368 C C . GLY B 1 167 ? -30.39300 -1.02900 -71.23200 1.000 29.18000 433 GLY B C 1
ATOM 3369 O O . GLY B 1 167 ? -31.27800 -0.19000 -71.41700 1.000 33.76000 433 GLY B O 1
ATOM 3370 N N . TYR B 1 168 ? -30.34800 -2.19500 -71.87900 1.000 29.12000 434 TYR B N 1
ATOM 3371 C CA . TYR B 1 168 ? -31.23900 -2.55200 -72.97000 1.000 31.78000 434 TYR B CA 1
ATOM 3372 C C . TYR B 1 168 ? -31.55000 -4.03300 -72.84400 1.000 32.45000 434 TYR B C 1
ATOM 3373 O O . TYR B 1 168 ? -30.66100 -4.83700 -72.53900 1.000 29.30000 434 TYR B O 1
ATOM 3382 N N . ASP B 1 169 ? -32.80800 -4.40400 -73.06800 1.000 38.62000 435 ASP B N 1
ATOM 3383 C CA . ASP B 1 169 ? -33.20200 -5.78500 -72.83900 1.000 39.79000 435 ASP B CA 1
ATOM 3384 C C . ASP B 1 169 ? -33.68800 -6.51100 -74.08400 1.000 43.66000 435 ASP B C 1
ATOM 3385 O O . ASP B 1 169 ? -33.85400 -7.73600 -74.03200 1.000 36.33000 435 ASP B O 1
ATOM 3390 N N . GLY B 1 170 ? -33.90400 -5.81400 -75.19700 1.000 43.79000 436 GLY B N 1
ATOM 3391 C CA . GLY B 1 170 ? -34.49800 -6.47700 -76.33800 1.000 42.95000 436 GLY B CA 1
ATOM 3392 C C . GLY B 1 170 ? -35.64800 -5.71800 -76.96700 1.000 50.26000 436 GLY B C 1
ATOM 3393 O O . GLY B 1 170 ? -35.82500 -5.80200 -78.18700 1.000 56.23000 436 GLY B O 1
ATOM 3394 N N . LEU B 1 171 ? -36.44800 -4.99600 -76.17200 1.000 47.00000 437 LEU B N 1
ATOM 3395 C CA . LEU B 1 171 ? -37.38500 -4.01500 -76.71700 1.000 45.80000 437 LEU B CA 1
ATOM 3396 C C . LEU B 1 171 ? -37.03000 -2.58700 -76.35000 1.000 40.38000 437 LEU B C 1
ATOM 3397 O O . LEU B 1 171 ? -36.94100 -1.73500 -77.23600 1.000 50.10000 437 LEU B O 1
ATOM 3402 N N . ASN B 1 172 ? -36.85000 -2.29400 -75.06600 1.000 39.63000 438 ASN B N 1
ATOM 3403 C CA . ASN B 1 172 ? -36.75900 -0.92000 -74.59800 1.000 34.65000 438 ASN B CA 1
ATOM 3404 C C . ASN B 1 172 ? -35.40200 -0.63200 -73.97500 1.000 37.65000 438 ASN B C 1
ATOM 3405 O O . ASN B 1 172 ? -34.81300 -1.49600 -73.31500 1.000 37.01000 438 ASN B O 1
ATOM 3410 N N . ILE B 1 173 ? -34.90000 0.58100 -74.23200 1.000 30.51000 439 ILE B N 1
ATOM 3411 C CA . ILE B 1 173 ? -33.89900 1.16900 -73.35500 1.000 38.03000 439 ILE B CA 1
ATOM 3412 C C . ILE B 1 173 ? -34.51500 1.34300 -71.97000 1.000 38.24000 439 ILE B C 1
ATOM 3413 O O . ILE B 1 173 ? -35.71500 1.62700 -71.82900 1.000 32.34000 439 ILE B O 1
ATOM 3418 N N . LEU B 1 174 ? -33.70000 1.15400 -70.93600 1.000 35.53000 440 LEU B N 1
ATOM 3419 C CA . LEU B 1 174 ? -34.18200 1.06800 -69.56500 1.000 34.96000 440 LEU B CA 1
ATOM 3420 C C . LEU B 1 174 ? -33.69500 2.25800 -68.75200 1.000 35.67000 440 LEU B C 1
ATOM 3421 O O . LEU B 1 174 ? -32.55400 2.69900 -68.90100 1.000 32.89000 440 LEU B O 1
ATOM 3426 N N . ASN B 1 175 ? -34.55700 2.77500 -67.88400 1.000 28.62000 441 ASN B N 1
ATOM 3427 C CA . ASN B 1 175 ? -34.11400 3.69700 -66.85200 1.000 33.24000 441 ASN B CA 1
ATOM 3428 C C . ASN B 1 175 ? -34.09700 3.07600 -65.45200 1.000 30.53000 441 ASN B C 1
ATOM 3429 O O . ASN B 1 175 ? -33.64900 3.73500 -64.51300 1.000 30.45000 441 ASN B O 1
ATOM 3434 N N . SER B 1 176 ? -34.55400 1.83600 -65.28400 1.000 27.90000 442 SER B N 1
ATOM 3435 C CA . SER B 1 176 ? -34.57900 1.24100 -63.94700 1.000 29.89000 442 SER B CA 1
ATOM 3436 C C . SER B 1 176 ? -33.16300 0.96800 -63.43500 1.000 28.74000 442 SER B C 1
ATOM 3437 O O . SER B 1 176 ? -32.24100 0.70400 -64.21500 1.000 28.01000 442 SER B O 1
ATOM 3440 N N . VAL B 1 177 ? -33.00100 1.02600 -62.10400 1.000 28.77000 443 VAL B N 1
ATOM 3441 C CA . VAL B 1 177 ? -31.75200 0.70900 -61.40700 1.000 24.80000 443 VAL B CA 1
ATOM 3442 C C . VAL B 1 177 ? -32.03700 -0.31800 -60.31000 1.000 27.58000 443 VAL B C 1
ATOM 3443 O O . VAL B 1 177 ? -32.92400 -0.11400 -59.46700 1.000 28.46000 443 VAL B O 1
ATOM 3447 N N . GLU B 1 178 ? -31.26300 -1.39800 -60.28900 1.000 23.38000 444 GLU B N 1
ATOM 3448 C CA . GLU B 1 178 ? -31.40300 -2.40100 -59.25100 1.000 23.67000 444 GLU B CA 1
ATOM 3449 C C . GLU B 1 178 ? -30.09200 -2.52300 -58.51000 1.000 25.45000 444 GLU B C 1
ATOM 3450 O O . GLU B 1 178 ? -29.02600 -2.25900 -59.07200 1.000 24.76000 444 GLU B O 1
ATOM 3456 N N . LYS B 1 179 ? -30.18400 -2.98900 -57.25900 1.000 20.86000 445 LYS B N 1
ATOM 3457 C CA . LYS B 1 179 ? -29.02200 -3.15600 -56.41100 1.000 22.16000 445 LYS B CA 1
ATOM 3458 C C . LYS B 1 179 ? -29.06200 -4.53600 -55.78800 1.000 26.81000 445 LYS B C 1
ATOM 3459 O O . LYS B 1 179 ? -30.12500 -5.03800 -55.39800 1.000 27.45000 445 LYS B O 1
ATOM 3465 N N . TYR B 1 180 ? -27.88600 -5.13500 -55.71600 1.000 21.29000 446 TYR B N 1
ATOM 3466 C CA . TYR B 1 180 ? -27.68900 -6.47700 -55.22200 1.000 21.33000 446 TYR B CA 1
ATOM 3467 C C . TYR B 1 180 ? -26.98800 -6.36200 -53.89700 1.000 19.27000 446 TYR B C 1
ATOM 3468 O O . TYR B 1 180 ? -25.90900 -5.77000 -53.82500 1.000 22.69000 446 TYR B O 1
ATOM 3477 N N . ASP B 1 181 ? -27.57800 -6.95900 -52.87500 1.000 21.95000 447 ASP B N 1
ATOM 3478 C CA . ASP B 1 181 ? -27.01400 -6.95600 -51.54300 1.000 22.35000 447 ASP B CA 1
ATOM 3479 C C . ASP B 1 181 ? -26.34000 -8.30000 -51.32400 1.000 23.84000 447 ASP B C 1
ATOM 3480 O O . ASP B 1 181 ? -27.03000 -9.32400 -51.30800 1.000 24.89000 447 ASP B O 1
ATOM 3485 N N . PRO B 1 182 ? -25.01700 -8.36000 -51.17200 1.000 23.61000 448 PRO B N 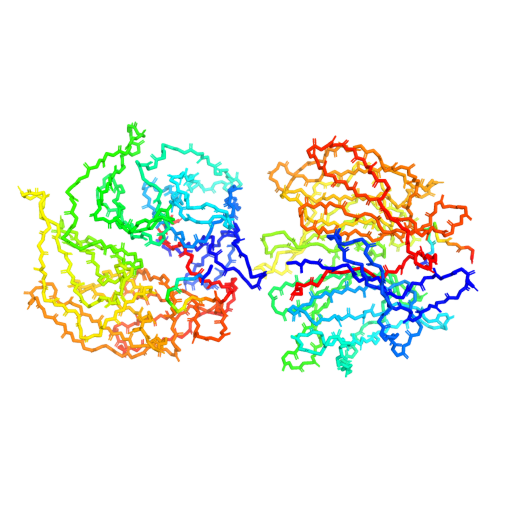1
ATOM 3486 C CA . PRO B 1 182 ? -24.36000 -9.66600 -50.99200 1.000 22.12000 448 PRO B CA 1
ATOM 3487 C C . PRO B 1 182 ? -24.68500 -10.31400 -49.65600 1.000 27.87000 448 PRO B C 1
ATOM 3488 O O . PRO B 1 182 ? -24.49800 -11.53700 -49.50300 1.000 22.97000 448 PRO B O 1
ATOM 3492 N N . HIS B 1 183 ? -25.16000 -9.53900 -48.67900 1.000 21.24000 449 HIS B N 1
ATOM 3493 C CA . HIS B 1 183 ? -25.56900 -10.13800 -47.42000 1.000 20.09000 449 HIS B CA 1
ATOM 3494 C C . HIS B 1 183 ? -26.95900 -10.74800 -47.51300 1.000 26.31000 449 HIS B C 1
ATOM 3495 O O . HIS B 1 183 ? -27.29400 -11.60600 -46.70000 1.000 25.92000 449 HIS B O 1
ATOM 3502 N N . THR B 1 184 ? -27.76600 -10.36300 -48.49800 1.000 21.94000 450 THR B N 1
ATOM 3503 C CA . THR B 1 184 ? -29.03400 -11.04900 -48.71300 1.000 24.16000 450 THR B CA 1
ATOM 3504 C C . THR B 1 184 ? -29.05800 -11.89200 -49.98300 1.000 28.00000 450 THR B C 1
ATOM 3505 O O . THR B 1 184 ? -29.97200 -12.70600 -50.14000 1.000 32.57000 450 THR B O 1
ATOM 3509 N N . GLY B 1 185 ? -28.09800 -11.71300 -50.89100 1.000 21.85000 451 GLY B N 1
ATOM 3510 C CA . GLY B 1 185 ? -28.14000 -12.38000 -52.18600 1.000 17.36000 451 GLY B CA 1
ATOM 3511 C C . GLY B 1 185 ? -29.35100 -12.03800 -53.02600 1.000 25.91000 451 GLY B C 1
ATOM 3512 O O . GLY B 1 185 ? -29.73800 -12.83500 -53.88300 1.000 30.17000 451 GLY B O 1
ATOM 3513 N N . HIS B 1 186 ? -29.94100 -10.85700 -52.84000 1.000 21.88000 452 HIS B N 1
ATOM 3514 C CA . HIS B 1 186 ? -31.11900 -10.46700 -53.59800 1.000 23.19000 452 HIS B CA 1
ATOM 3515 C C . HIS B 1 186 ? -30.87900 -9.15700 -54.34600 1.000 23.64000 452 HIS B C 1
ATOM 3516 O O . HIS B 1 186 ? -30.06200 -8.32400 -53.94100 1.000 24.71000 452 HIS B O 1
ATOM 3523 N N . TRP B 1 187 ? -31.63000 -8.97900 -55.42600 1.000 22.48000 453 TRP B N 1
ATOM 3524 C CA . TRP B 1 187 ? -31.71200 -7.71000 -56.14400 1.000 26.23000 453 TRP B CA 1
ATOM 3525 C C . TRP B 1 187 ? -32.96500 -6.94800 -55.73500 1.000 26.30000 453 TRP B C 1
ATOM 3526 O O . TRP B 1 187 ? -34.02500 -7.53800 -55.52400 1.000 32.27000 453 TRP B O 1
ATOM 3537 N N . THR B 1 188 ? -32.84900 -5.63000 -55.65900 1.000 26.75000 454 THR B N 1
ATOM 3538 C CA . THR B 1 188 ? -34.01100 -4.79000 -55.44200 1.000 33.09000 454 THR B CA 1
ATOM 3539 C C . THR B 1 188 ? -33.86800 -3.53100 -56.28000 1.000 22.76000 454 THR B C 1
ATOM 3540 O O . THR B 1 188 ? -32.76400 -3.05400 -56.52600 1.000 26.54000 454 THR B O 1
ATOM 3544 N N . ASN B 1 189 ? -35.00500 -3.00100 -56.70000 1.000 21.16000 455 ASN B N 1
ATOM 3545 C CA . ASN B 1 189 ? -35.04900 -1.75500 -57.44700 1.000 30.62000 455 ASN B CA 1
ATOM 3546 C C . ASN B 1 189 ? -34.84800 -0.54900 -56.53400 1.000 27.07000 455 ASN B C 1
ATOM 3547 O O . ASN B 1 189 ? -35.36200 -0.50300 -55.41100 1.000 32.88000 455 ASN B O 1
ATOM 3552 N N . VAL B 1 190 ? -34.07700 0.42200 -57.01100 1.000 25.86000 456 VAL B N 1
ATOM 3553 C CA . VAL B 1 190 ? -33.97200 1.72300 -56.36200 1.000 23.11000 456 VAL B CA 1
ATOM 3554 C C . VAL B 1 190 ? -34.63700 2.74700 -57.26500 1.000 27.12000 456 VAL B C 1
ATOM 3555 O O . VAL B 1 190 ? -35.27200 2.37800 -58.25600 1.000 32.87000 456 VAL B O 1
ATOM 3559 N N . THR B 1 191 ? -34.50500 4.03200 -56.93300 1.000 31.21000 457 THR B N 1
ATOM 3560 C CA . THR B 1 191 ? -35.00000 5.08500 -57.81200 1.000 28.77000 457 THR B CA 1
ATOM 3561 C C . THR B 1 191 ? -34.38600 4.95200 -59.20100 1.000 34.42000 457 THR B C 1
ATOM 3562 O O . THR B 1 191 ? -33.15700 4.83000 -59.32300 1.000 30.74000 457 THR B O 1
ATOM 3566 N N . PRO B 1 192 ? -35.18600 4.99600 -60.26100 1.000 32.94000 458 PRO B N 1
ATOM 3567 C CA . PRO B 1 192 ? -34.64500 4.90000 -61.62100 1.000 33.68000 458 PRO B CA 1
ATOM 3568 C C . PRO B 1 192 ? -34.02600 6.22100 -62.07400 1.000 38.27000 458 PRO B C 1
ATOM 3569 O O . PRO B 1 192 ? -34.20300 7.27500 -61.45700 1.000 35.34000 458 PRO B O 1
ATOM 3573 N N . MET B 1 193 ? -33.28500 6.14500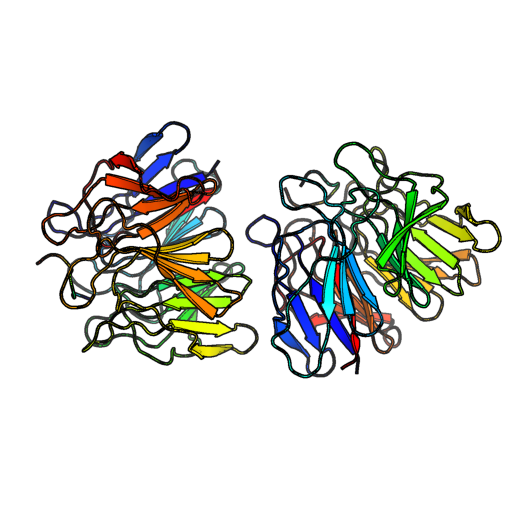 -63.18300 1.000 33.72000 459 MET B N 1
ATOM 3574 C CA . MET B 1 193 ? -32.72700 7.35600 -63.77300 1.000 35.88000 459 MET B CA 1
ATOM 3575 C C . MET B 1 193 ? -33.83400 8.19600 -64.39700 1.000 32.31000 459 MET B C 1
ATOM 3576 O O . MET B 1 193 ? -34.88700 7.68500 -64.79400 1.000 31.50000 459 MET B O 1
ATOM 3581 N N . ALA B 1 194 ? -33.58700 9.50300 -64.49200 1.000 33.61000 460 ALA B N 1
ATOM 3582 C CA . ALA B 1 194 ? -34.50500 10.34700 -65.24700 1.000 35.52000 460 ALA B CA 1
ATOM 3583 C C . ALA B 1 194 ? -34.52300 9.95600 -66.72100 1.000 34.58000 460 ALA B C 1
ATOM 3584 O O . ALA B 1 194 ? -35.59200 9.90800 -67.34400 1.000 30.56000 460 ALA B O 1
ATOM 3586 N N . THR B 1 195 ? -33.36300 9.64700 -67.29500 1.000 30.41000 461 THR B N 1
ATOM 3587 C CA . THR B 1 195 ? -33.27500 9.36100 -68.72200 1.000 30.59000 461 THR B CA 1
ATOM 3588 C C . THR B 1 195 ? -33.02200 7.87900 -68.95800 1.000 30.65000 461 THR B C 1
ATOM 3589 O O . THR B 1 195 ? -32.08900 7.31700 -68.38300 1.000 34.45000 461 THR B O 1
ATOM 3593 N N . LYS B 1 196 ? -33.82400 7.25400 -69.82400 1.000 29.56000 462 LYS B N 1
ATOM 3594 C CA . LYS B 1 196 ? -33.52200 5.88800 -70.23800 1.000 29.48000 462 LYS B CA 1
ATOM 3595 C C . LYS B 1 196 ? -32.18200 5.85200 -70.97400 1.000 36.61000 462 LYS B C 1
ATOM 3596 O O . LYS B 1 196 ? -31.97900 6.57900 -71.95100 1.000 28.64000 462 LYS B O 1
ATOM 3600 N N . ARG B 1 197 ? -31.26500 4.99700 -70.51800 1.000 30.80000 463 ARG B N 1
ATOM 3601 C CA . ARG B 1 197 ? -29.90700 5.03400 -71.03700 1.000 31.97000 463 ARG B CA 1
ATOM 3602 C C . ARG B 1 197 ? -29.35200 3.63800 -71.21900 1.000 32.63000 463 ARG B C 1
ATOM 3603 O O . ARG B 1 197 ? -29.41900 2.82100 -70.29600 1.000 32.26000 463 ARG B O 1
ATOM 3611 N N . SER B 1 198 ? -28.77000 3.38300 -72.39500 1.000 32.71000 464 SER B N 1
ATOM 3612 C CA . SER B 1 198 ? -27.94600 2.20700 -72.61500 1.000 30.23000 464 SER B CA 1
ATOM 3613 C C . SER B 1 198 ? -26.59000 2.62900 -73.16600 1.000 38.19000 464 SER B C 1
ATOM 3614 O O . SER B 1 198 ? -26.46600 3.64000 -73.87500 1.000 33.49000 464 SER B O 1
ATOM 3617 N N . GLY B 1 199 ? -25.57400 1.83300 -72.83800 1.000 37.23000 465 GLY B N 1
ATOM 3618 C CA . GLY B 1 199 ? -24.21500 2.14800 -73.25200 1.000 37.69000 465 GLY B CA 1
ATOM 3619 C C . GLY B 1 199 ? -23.66200 3.44300 -72.69500 1.000 29.34000 465 GLY B C 1
ATOM 3620 O O . GLY B 1 199 ? -22.85100 4.08900 -73.35500 1.000 29.41000 465 GLY B O 1
ATOM 3621 N N . ALA B 1 200 ? -24.07900 3.84400 -71.50100 1.000 27.14000 466 ALA B N 1
ATOM 3622 C CA . ALA B 1 200 ? -23.50900 4.99500 -70.81600 1.000 30.36000 466 ALA B CA 1
ATOM 3623 C C . ALA B 1 200 ? -22.29100 4.57200 -69.99400 1.000 25.34000 466 ALA B C 1
ATOM 3624 O O . ALA B 1 200 ? -22.02800 3.38700 -69.78700 1.000 32.89000 466 ALA B O 1
ATOM 3626 N N . GLY B 1 201 ? -21.52400 5.55300 -69.54300 1.000 25.20000 467 GLY B N 1
ATOM 3627 C CA . GLY B 1 201 ? -20.46900 5.29500 -68.57900 1.000 25.67000 467 GLY B CA 1
ATOM 3628 C C . GLY B 1 201 ? -20.99800 5.43200 -67.16000 1.000 26.12000 467 GLY B C 1
ATOM 3629 O O . GLY B 1 201 ? -21.87900 6.24400 -66.89100 1.000 30.81000 467 GLY B O 1
ATOM 3630 N N . VAL B 1 202 ? -20.47200 4.59900 -66.25200 1.000 33.38000 468 VAL B N 1
ATOM 3631 C CA . VAL B 1 202 ? -20.81200 4.66200 -64.83000 1.000 27.61000 468 VAL B CA 1
ATOM 3632 C C . VAL B 1 202 ? -19.54200 4.54500 -63.99900 1.000 26.77000 468 VAL B C 1
ATOM 3633 O O . VAL B 1 202 ? -18.65000 3.74500 -64.30600 1.000 22.45000 468 VAL B O 1
ATOM 3637 N N . ALA B 1 203 ? -19.47500 5.34500 -62.93700 1.000 22.10000 469 ALA B N 1
ATOM 3638 C CA . ALA B 1 203 ? -18.37700 5.32000 -61.98600 1.000 24.36000 469 ALA B CA 1
ATOM 3639 C C . ALA B 1 203 ? -18.87200 5.90900 -60.67700 1.000 27.92000 469 ALA B C 1
ATOM 3640 O O . ALA B 1 203 ? -19.85600 6.64700 -60.63900 1.000 28.35000 469 ALA B O 1
ATOM 3642 N N . LEU B 1 204 ? -18.18500 5.56200 -59.60500 1.000 27.96000 470 LEU B N 1
ATOM 3643 C CA . LEU B 1 204 ? -18.48500 6.08200 -58.28100 1.000 28.39000 470 LEU B CA 1
ATOM 3644 C C . LEU B 1 204 ? -17.46000 7.16300 -57.95100 1.000 29.92000 470 LEU B C 1
ATOM 3645 O O . LEU B 1 204 ? -16.25000 6.90800 -58.00700 1.000 30.17000 470 LEU B O 1
ATOM 3650 N N . LEU B 1 205 ? -17.94500 8.36600 -57.64100 1.000 25.61000 471 LEU B N 1
ATOM 3651 C CA . LEU B 1 205 ? -17.10500 9.47900 -57.20700 1.000 32.20000 471 LEU B CA 1
ATOM 3652 C C . LEU B 1 205 ? -17.79800 10.22900 -56.07200 1.000 32.33000 471 LEU B C 1
ATOM 3653 O O . LEU B 1 205 ? -18.90400 10.74500 -56.25600 1.000 33.15000 471 LEU B O 1
ATOM 3658 N N . ASN B 1 206 ? -17.13400 10.32600 -54.92500 1.000 33.26000 472 ASN B N 1
ATOM 3659 C CA . ASN B 1 206 ? -17.66100 10.99200 -53.71600 1.000 41.27000 472 ASN B CA 1
ATOM 3660 C C . ASN B 1 206 ? -19.15000 10.70300 -53.49900 1.000 41.95000 472 ASN B C 1
ATOM 3661 O O . ASN B 1 206 ? -20.00000 11.59500 -53.54700 1.000 41.30000 472 ASN B O 1
ATOM 3666 N N . ASP B 1 207 ? -19.46000 9.43400 -53.25100 1.000 35.38000 473 ASP B N 1
ATOM 3667 C CA . ASP B 1 207 ? -20.78900 9.03200 -52.79100 1.000 41.28000 473 ASP B CA 1
ATOM 3668 C C . ASP B 1 207 ? -21.90100 9.37700 -53.78500 1.000 40.17000 473 ASP B C 1
ATOM 3669 O O . ASP B 1 207 ? -23.08500 9.40300 -53.41300 1.000 44.24000 473 ASP B O 1
ATOM 3671 N N . HIS B 1 208 ? -21.55100 9.64000 -55.04100 1.000 34.08000 474 HIS B N 1
ATOM 3672 C CA . HIS B 1 208 ? -22.52000 9.76000 -56.12700 1.000 35.60000 474 HIS B CA 1
ATOM 3673 C C . HIS B 1 208 ? -22.12800 8.82100 -57.26600 1.000 37.57000 474 HIS B C 1
ATOM 3674 O O . HIS B 1 208 ? -20.96100 8.79400 -57.68600 1.000 32.01000 474 HIS B O 1
ATOM 3681 N N . ILE B 1 209 ? -23.09600 8.06500 -57.77700 1.000 31.10000 475 ILE B N 1
ATOM 3682 C CA . ILE B 1 209 ? -22.87200 7.27500 -58.98000 1.000 29.31000 475 ILE B CA 1
ATOM 3683 C C . ILE B 1 209 ? -23.24300 8.13500 -60.17800 1.000 37.73000 475 ILE B C 1
ATOM 3684 O O . ILE B 1 209 ? -24.40600 8.52300 -60.34600 1.000 31.02000 475 ILE B O 1
ATOM 3689 N N . TYR B 1 210 ? -22.26000 8.42800 -61.01400 1.000 34.44000 476 TYR B N 1
ATOM 3690 C CA . TYR B 1 210 ? -22.50800 9.21700 -62.20500 1.000 30.87000 476 TYR B CA 1
ATOM 3691 C C . TYR B 1 210 ? -22.78000 8.27400 -63.36300 1.000 24.46000 476 TYR B C 1
ATOM 3692 O O . TYR B 1 210 ? -22.16400 7.20900 -63.46500 1.000 25.20000 476 TYR B O 1
ATOM 3701 N N . VAL B 1 211 ? -23.75400 8.63700 -64.19400 1.000 21.81000 477 VAL B N 1
ATOM 3702 C CA . VAL B 1 211 ? -23.99000 7.98500 -65.47200 1.000 28.99000 477 VAL B CA 1
ATOM 3703 C C . VAL B 1 211 ? -23.82200 9.04300 -66.56500 1.000 33.32000 477 VAL B C 1
ATOM 3704 O O . VAL B 1 211 ? -24.36900 10.14800 -66.45500 1.000 34.53000 477 VAL B O 1
ATOM 3708 N N . VAL B 1 212 ? -23.08400 8.70300 -67.62100 1.000 31.82000 478 VAL B N 1
ATOM 3709 C CA . VAL B 1 212 ? -22.66500 9.68200 -68.62000 1.000 23.96000 478 VAL B CA 1
ATOM 3710 C C . VAL B 1 212 ? -23.02100 9.17300 -70.01300 1.000 31.49000 478 VAL B C 1
ATOM 3711 O O . VAL B 1 212 ? -22.65000 8.05300 -70.39400 1.000 27.25000 478 VAL B O 1
ATOM 3715 N N . GLY B 1 213 ? -23.76100 9.98500 -70.76400 1.000 27.88000 479 GLY B N 1
ATOM 3716 C CA . GLY B 1 213 ? -23.97100 9.66800 -72.16200 1.000 27.88000 479 GLY B CA 1
ATOM 3717 C C . GLY B 1 213 ? -24.80200 8.41600 -72.39200 1.000 30.68000 479 GLY B C 1
ATOM 3718 O O . GLY B 1 213 ? -25.70700 8.08600 -71.63000 1.000 31.29000 479 GLY B O 1
ATOM 3719 N N . GLY B 1 214 ? -24.47700 7.70200 -73.46300 1.000 26.48000 480 GLY B N 1
ATOM 3720 C CA . GLY B 1 214 ? -25.26300 6.55500 -73.86700 1.000 32.10000 480 GLY B CA 1
ATOM 3721 C C . GLY B 1 214 ? -26.38400 6.91100 -74.82400 1.000 39.05000 480 GLY B C 1
ATOM 3722 O O . GLY B 1 214 ? -26.48000 8.02500 -75.35000 1.000 44.00000 480 GLY B O 1
ATOM 3723 N N . PHE B 1 215 ? -27.25600 5.92600 -75.04200 1.000 28.16000 481 PHE B N 1
ATOM 3724 C CA . PHE B 1 215 ? -28.36000 5.98900 -75.99800 1.000 33.33000 481 PHE B CA 1
ATOM 3725 C C . PHE B 1 215 ? -29.68800 5.95000 -75.25900 1.000 41.55000 481 PHE B C 1
ATOM 3726 O O . PHE B 1 215 ? -29.88600 5.09600 -74.39300 1.000 34.56000 481 PHE B O 1
ATOM 3734 N N . ASP B 1 216 ? -30.61000 6.84400 -75.61300 1.000 42.20000 482 ASP B N 1
ATOM 3735 C CA . ASP B 1 216 ? -31.92500 6.85000 -74.98200 1.000 43.41000 482 ASP B CA 1
ATOM 3736 C C . ASP B 1 216 ? -32.99800 6.27400 -75.89600 1.000 39.40000 482 ASP B C 1
ATOM 3737 O O . ASP B 1 216 ? -34.17600 6.61200 -75.75100 1.000 40.98000 482 ASP B O 1
ATOM 3742 N N . GLY B 1 217 ? -32.60900 5.41200 -76.83800 1.000 46.98000 483 GLY B N 1
ATOM 3743 C CA . GLY B 1 217 ? -33.52500 4.83300 -77.79600 1.000 41.71000 483 GLY B CA 1
ATOM 3744 C C . GLY B 1 217 ? -33.78800 5.69000 -79.02000 1.000 44.98000 483 GLY B C 1
ATOM 3745 O O . GLY B 1 217 ? -34.13500 5.15100 -80.07900 1.000 41.62000 483 GLY B O 1
ATOM 3746 N N . THR B 1 218 ? -33.62800 7.00300 -78.91100 1.000 40.59000 484 THR B N 1
ATOM 3747 C CA . THR B 1 218 ? -33.82600 7.90200 -80.03600 1.000 45.79000 484 THR B CA 1
ATOM 3748 C C . THR B 1 218 ? -32.60200 8.73800 -80.38200 1.000 46.19000 484 THR B C 1
ATOM 3749 O O . THR B 1 218 ? -32.38300 9.02900 -81.56200 1.000 51.14000 484 THR B O 1
ATOM 3753 N N . ALA B 1 219 ? -31.80100 9.12800 -79.39200 1.000 42.23000 485 ALA B N 1
ATOM 3754 C CA . ALA B 1 219 ? -30.70800 10.07200 -79.57100 1.000 39.74000 485 ALA B CA 1
ATOM 3755 C C . ALA B 1 219 ? -29.45100 9.54700 -78.88800 1.000 42.42000 485 ALA B C 1
ATOM 3756 O O . ALA B 1 219 ? -29.52200 8.77600 -77.92900 1.000 41.03000 485 ALA B O 1
ATOM 3758 N N . HIS B 1 220 ? -28.29300 9.97600 -79.38000 1.000 45.95000 486 HIS B N 1
ATOM 3759 C CA . HIS B 1 220 ? -27.02700 9.74200 -78.69100 1.000 44.00000 486 HIS B CA 1
ATOM 3760 C C . HIS B 1 220 ? -26.82000 10.87100 -77.68700 1.000 39.24000 486 HIS B C 1
ATOM 3761 O O . HIS B 1 220 ? -26.99400 12.04600 -78.02400 1.000 36.70000 486 HIS B O 1
ATOM 3768 N N . LEU B 1 221 ? -26.46400 10.51200 -76.45300 1.000 34.64000 487 LEU B N 1
ATOM 3769 C CA . LEU B 1 221 ? -26.60000 11.40800 -75.31000 1.000 34.30000 487 LEU B CA 1
ATOM 3770 C C . LEU B 1 221 ? -25.27600 12.04500 -74.92000 1.000 34.41000 487 LEU B C 1
ATOM 3771 O O . LEU B 1 221 ? -24.23700 11.37500 -74.85300 1.000 32.71000 487 LEU B O 1
ATOM 3776 N N . SER B 1 222 ? -25.33100 13.34600 -74.65300 1.000 36.06000 488 SER B N 1
ATOM 3777 C CA . SER B 1 222 ? -24.28300 14.05900 -73.93900 1.000 40.88000 488 SER B CA 1
ATOM 3778 C C . SER B 1 222 ? -24.67000 14.33100 -72.49200 1.000 29.64000 488 SER B C 1
ATOM 3779 O O . SER B 1 222 ? -23.80800 14.71200 -71.69100 1.000 29.80000 488 SER B O 1
ATOM 3782 N N . SER B 1 223 ? -25.94000 14.13500 -72.14400 1.000 34.08000 489 SER B N 1
ATOM 3783 C CA . SER B 1 223 ? -26.41700 14.40300 -70.79700 1.000 33.75000 489 SER B CA 1
ATOM 3784 C C . SER B 1 223 ? -25.75000 13.47200 -69.79200 1.000 35.84000 489 SER B C 1
ATOM 3785 O O . SER B 1 223 ? -25.24400 12.40200 -70.14200 1.000 32.21000 489 SER B O 1
ATOM 3788 N N . VAL B 1 224 ? -25.80100 13.89400 -68.52100 1.000 26.18000 490 VAL B N 1
ATOM 3789 C CA . VAL B 1 224 ? -25.17800 13.24300 -67.37000 1.000 36.01000 490 VAL B CA 1
ATOM 3790 C C . VAL B 1 224 ? -26.12300 13.32300 -66.16400 1.000 35.13000 490 VAL B C 1
ATOM 3791 O O . VAL B 1 224 ? -26.75500 14.36100 -65.93200 1.000 31.33000 490 VAL B O 1
ATOM 3795 N N . GLU B 1 225 ? -26.20500 12.23300 -65.38600 1.000 35.16000 491 GLU B N 1
ATOM 3796 C CA . GLU B 1 225 ? -26.98200 12.18100 -64.13700 1.000 36.18000 491 GLU B CA 1
ATOM 3797 C C . GLU B 1 225 ? -26.12200 11.66700 -62.98800 1.000 34.93000 491 GLU B C 1
ATOM 3798 O O . GLU B 1 225 ? -25.24400 10.82400 -63.18300 1.000 29.41000 491 GLU B O 1
ATOM 3804 N N . ALA B 1 226 ? -26.42100 12.12800 -61.77400 1.000 32.43000 492 ALA B N 1
ATOM 3805 C CA . ALA B 1 226 ? -25.76800 11.63300 -60.56600 1.000 31.00000 492 ALA B CA 1
ATOM 3806 C C . ALA B 1 226 ? -26.81600 11.11400 -59.59000 1.000 39.43000 492 ALA B C 1
ATOM 3807 O O . ALA B 1 226 ? -27.83800 11.76500 -59.35800 1.000 39.34000 492 ALA B O 1
ATOM 3809 N N . TYR B 1 227 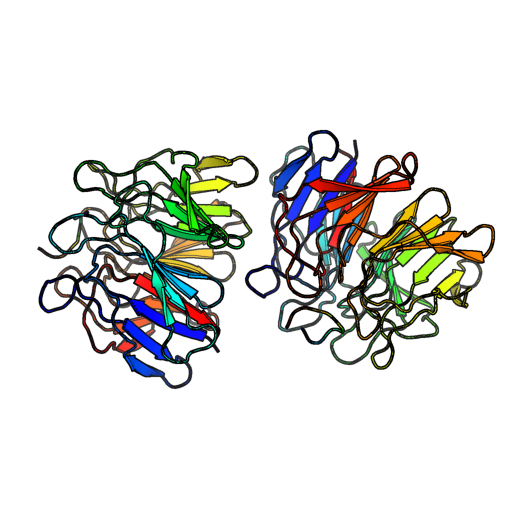? -26.55000 9.94400 -59.02200 1.000 36.87000 493 TYR B N 1
ATOM 3810 C CA . TYR B 1 227 ? -27.42700 9.28200 -58.07100 1.000 35.18000 493 TYR B CA 1
ATOM 3811 C C . TYR B 1 227 ? -26.79200 9.40500 -56.69400 1.000 35.35000 493 TYR B C 1
ATOM 3812 O O . TYR B 1 227 ? -25.65400 8.97300 -56.48800 1.000 31.14000 493 TYR B O 1
ATOM 3821 N N . ASN B 1 228 ? -27.51700 9.97800 -55.75300 1.000 31.78000 494 ASN B N 1
ATOM 3822 C CA . ASN B 1 228 ? -27.00800 10.09900 -54.39500 1.000 37.50000 494 ASN B CA 1
ATOM 3823 C C . ASN B 1 228 ? -27.38100 8.83900 -53.62700 1.000 34.35000 494 ASN B C 1
ATOM 3824 O O . ASN B 1 228 ? -28.56800 8.54400 -53.44800 1.000 35.89000 494 ASN B O 1
ATOM 3829 N N . ILE B 1 229 ? -26.37500 8.08200 -53.18900 1.000 37.68000 495 ILE B N 1
ATOM 3830 C CA . ILE B 1 229 ? -26.66300 6.79900 -52.56300 1.000 34.59000 495 ILE B CA 1
ATOM 3831 C C . ILE B 1 229 ? -27.36600 6.94800 -51.22600 1.000 39.89000 495 ILE B C 1
ATOM 3832 O O . ILE B 1 229 ? -27.78300 5.94000 -50.64900 1.000 45.65000 495 ILE B O 1
ATOM 3837 N N . ARG B 1 230 ? -27.52600 8.17600 -50.72800 1.000 43.26000 496 ARG B N 1
ATOM 3838 C CA . ARG B 1 230 ? -28.13400 8.43400 -49.42200 1.000 42.22000 496 ARG B CA 1
ATOM 3839 C C . ARG B 1 230 ? -29.59700 8.86100 -49.50600 1.000 43.06000 496 ARG B C 1
ATOM 3840 O O . ARG B 1 230 ? -30.41100 8.42300 -48.69000 1.000 39.32000 496 ARG B O 1
ATOM 3842 N N . THR B 1 231 ? -29.95400 9.72300 -50.45600 1.000 45.01000 497 THR B N 1
ATOM 3843 C CA . THR B 1 231 ? -31.33400 10.15900 -50.62800 1.000 40.00000 497 THR B CA 1
ATOM 3844 C C . THR B 1 231 ? -32.08600 9.32700 -51.65400 1.000 46.36000 497 THR B C 1
ATOM 3845 O O . THR B 1 231 ? -33.26800 9.59500 -51.90400 1.000 44.58000 497 THR B O 1
ATOM 3849 N N . ASP B 1 232 ? -31.43200 8.34600 -52.26900 1.000 43.70000 498 ASP B N 1
ATOM 3850 C CA . ASP B 1 232 ? -32.07500 7.50100 -53.26300 1.000 35.78000 498 ASP B CA 1
ATOM 3851 C C . ASP B 1 232 ? -32.78900 8.36800 -54.30100 1.000 37.77000 498 ASP B C 1
ATOM 3852 O O . ASP B 1 232 ? -33.99200 8.25800 -54.52000 1.000 35.53000 498 ASP B O 1
ATOM 3857 N N . SER B 1 233 ? -32.02600 9.26700 -54.92600 1.000 35.29000 499 SER B N 1
ATOM 3858 C CA . SER B 1 233 ? -32.62300 10.18400 -55.89300 1.000 39.75000 499 SER B CA 1
ATOM 3859 C C . SER B 1 233 ? -31.55100 10.74000 -56.81300 1.000 34.01000 499 SER B C 1
ATOM 3860 O O . SER B 1 233 ? -30.38000 10.84000 -56.43500 1.000 29.13000 499 SER B O 1
ATOM 3863 N N . TRP B 1 234 ? -31.98600 11.13300 -58.01000 1.000 35.68000 500 TRP B N 1
ATOM 3864 C CA . TRP B 1 234 ? -31.09800 11.51200 -59.09800 1.000 39.14000 500 TRP B CA 1
ATOM 3865 C C . TRP B 1 234 ? -31.11600 13.01600 -59.31500 1.000 43.65000 500 TRP B C 1
ATOM 3866 O O . TRP B 1 234 ? -32.14400 13.68200 -59.14500 1.000 38.85000 500 TRP B O 1
ATOM 3877 N N . THR B 1 235 ? -29.96000 13.52800 -59.71900 1.000 39.93000 501 THR B N 1
ATOM 3878 C CA . THR B 1 235 ? -29.74300 14.94000 -59.98500 1.000 46.63000 501 THR B CA 1
ATOM 3879 C C . THR B 1 235 ? -29.04600 15.08800 -61.32400 1.000 39.24000 501 THR B C 1
ATOM 3880 O O . THR B 1 235 ? -28.07200 14.38000 -61.59700 1.000 39.92000 501 THR B O 1
ATOM 3884 N N . THR B 1 236 ? -29.54700 15.99200 -62.15800 1.000 34.13000 502 THR B N 1
ATOM 3885 C CA . THR B 1 236 ? -28.88600 16.24600 -63.42300 1.000 42.65000 502 THR B CA 1
ATOM 3886 C C . THR B 1 236 ? -27.55600 16.94100 -63.16500 1.000 39.13000 502 THR B C 1
ATOM 3887 O O . THR B 1 236 ? -27.38300 17.65200 -62.17400 1.000 42.18000 502 THR B O 1
ATOM 3891 N N . VAL B 1 237 ? -26.59700 16.68500 -64.05400 1.000 38.25000 503 VAL B N 1
ATOM 3892 C CA . VAL B 1 237 ? -25.25000 17.22200 -63.96000 1.000 38.52000 503 VAL B CA 1
ATOM 3893 C C . VAL B 1 237 ? -24.91400 17.79300 -65.33100 1.000 35.67000 503 VAL B C 1
ATOM 3894 O O . VAL B 1 237 ? -25.55300 17.46000 -66.33200 1.000 27.84000 503 VAL B O 1
ATOM 3898 N N . THR B 1 238 ? -23.92300 18.69100 -65.36000 1.000 43.19000 504 THR B N 1
ATOM 3899 C CA . THR B 1 238 ? -23.49800 19.34600 -66.60000 1.000 39.11000 504 THR B CA 1
ATOM 3900 C C . THR B 1 238 ? -23.18600 18.32800 -67.69000 1.000 38.94000 504 THR B C 1
ATOM 3901 O O . THR B 1 238 ? -22.39100 17.40700 -67.48600 1.000 37.46000 504 THR B O 1
ATOM 3905 N N . SER B 1 239 ? -23.80300 18.51300 -68.85400 1.000 38.44000 505 SER B N 1
ATOM 3906 C CA . SER B 1 239 ? -23.60700 17.58400 -69.95700 1.000 45.36000 505 SER B CA 1
ATOM 3907 C C . SER B 1 239 ? -22.15600 17.59300 -70.43000 1.000 41.96000 505 SER B C 1
ATOM 3908 O O . SER B 1 239 ? -21.44000 18.58600 -70.30600 1.000 42.26000 505 SER B O 1
ATOM 3911 N N . MET B 1 240 ? -21.71500 16.46300 -70.96800 1.000 42.31000 506 MET B N 1
ATOM 3912 C CA . MET B 1 240 ? -20.37900 16.42900 -71.52700 1.000 42.39000 506 MET B CA 1
ATOM 3913 C C . MET B 1 240 ? -20.29700 17.28600 -72.79100 1.000 43.19000 506 MET B C 1
ATOM 3914 O O . MET B 1 240 ? -21.30200 17.74700 -73.34500 1.000 34.87000 506 MET B O 1
ATOM 3919 N N . THR B 1 241 ? -19.06100 17.47400 -73.25100 1.000 25.37000 507 THR B N 1
ATOM 3920 C CA . THR B 1 241 ? -18.79500 18.36100 -74.36800 1.000 36.49000 507 THR B CA 1
ATOM 3921 C C . THR B 1 241 ? -19.37900 17.84500 -75.67800 1.000 42.84000 507 THR B C 1
ATOM 3922 O O . THR B 1 241 ? -19.61100 18.64100 -76.59600 1.000 45.98000 507 THR B O 1
ATOM 3926 N N . THR B 1 242 ? -19.63900 16.54200 -75.77500 1.000 43.77000 508 THR B N 1
ATOM 3927 C CA . THR B 1 242 ? -20.11700 15.89400 -76.98900 1.000 44.87000 508 THR B CA 1
ATOM 3928 C C . THR B 1 242 ? -20.96400 14.68400 -76.61500 1.000 44.60000 508 THR B C 1
ATOM 3929 O O . THR B 1 242 ? -20.75700 14.09500 -75.55000 1.000 45.39000 508 THR B O 1
ATOM 3933 N N . PRO B 1 243 ? -21.90700 14.28000 -77.46500 1.000 48.27000 509 PRO B N 1
ATOM 3934 C CA . PRO B 1 243 ? -22.56200 12.98400 -77.24200 1.000 39.81000 509 PRO B CA 1
ATOM 3935 C C . PRO B 1 243 ? -21.51400 11.88500 -77.20700 1.000 42.57000 509 PRO B C 1
ATOM 3936 O O . PRO B 1 243 ? -20.55500 11.89400 -77.98200 1.000 43.00000 509 PRO B O 1
ATOM 3940 N N . ARG B 1 244 ? -21.69500 10.93700 -76.28800 1.000 39.68000 510 ARG B N 1
ATOM 3941 C CA . ARG B 1 244 ? -20.81400 9.78000 -76.18600 1.000 34.19000 510 ARG B CA 1
ATOM 3942 C C . ARG B 1 244 ? -21.65800 8.55400 -75.87000 1.000 29.10000 510 ARG B C 1
ATOM 3943 O O . ARG B 1 244 ? -22.38100 8.53300 -74.87400 1.000 27.69000 510 ARG B O 1
ATOM 3951 N N . CYS B 1 245 ? -21.56000 7.53700 -76.71100 1.000 34.08000 511 CYS B N 1
ATOM 3952 C CA . CYS B 1 245 ? -22.37600 6.35200 -76.57600 1.000 29.87000 511 CYS B CA 1
ATOM 3953 C C . CYS B 1 245 ? -21.48700 5.12300 -76.64300 1.000 34.51000 511 CYS B C 1
ATOM 3954 O O . CYS B 1 245 ? -20.57300 5.04400 -77.47500 1.000 35.44000 511 CYS B O 1
ATOM 3957 N N . TYR B 1 246 ? -21.78200 4.15700 -75.77700 1.000 30.18000 512 TYR B N 1
ATOM 3958 C CA . TYR B 1 246 ? -20.90500 3.02200 -75.53900 1.000 26.23000 512 TYR B CA 1
ATOM 3959 C C . TYR B 1 246 ? -19.54400 3.53200 -75.07700 1.000 29.96000 512 TYR B C 1
ATOM 3960 O O . TYR B 1 246 ? -18.49300 3.21900 -75.64800 1.000 32.79000 512 TYR B O 1
ATOM 3969 N N . VAL B 1 247 ? -19.59300 4.36100 -74.04400 1.000 22.21000 513 VAL B N 1
ATOM 3970 C CA . VAL B 1 247 ? -18.44500 5.07800 -73.50000 1.000 28.40000 513 VAL B CA 1
ATOM 3971 C C . VAL B 1 247 ? -18.13800 4.51200 -72.11600 1.000 32.34000 513 VAL B C 1
ATOM 3972 O O . VAL B 1 247 ? -19.05500 4.14700 -71.37000 1.000 33.33000 513 VAL B O 1
ATOM 3976 N N . GLY B 1 248 ? -16.85600 4.43500 -71.77400 1.000 26.48000 514 GLY B N 1
ATOM 3977 C CA . GLY B 1 248 ? -16.43400 4.03400 -70.44500 1.000 29.20000 514 GLY B CA 1
ATOM 3978 C C . GLY B 1 248 ? -16.18100 5.21700 -69.52400 1.000 27.38000 514 GLY B C 1
ATOM 3979 O O . GLY B 1 248 ? -15.73500 6.27300 -69.94800 1.000 27.88000 514 GLY B O 1
ATOM 3980 N N . ALA B 1 249 ? -16.47300 5.03300 -68.24800 1.000 20.59000 515 ALA B N 1
ATOM 3981 C CA . ALA B 1 249 ? -16.16200 6.03000 -67.24200 1.000 23.58000 515 ALA B CA 1
ATOM 3982 C C . ALA B 1 249 ? -15.31200 5.40400 -66.15200 1.000 20.79000 515 ALA B C 1
ATOM 3983 O O . ALA B 1 249 ? -15.39900 4.21100 -65.89200 1.000 26.54000 515 ALA B O 1
ATOM 3985 N N . THR B 1 250 ? -14.52000 6.23800 -65.49900 1.000 24.86000 516 THR B N 1
ATOM 3986 C CA . THR B 1 250 ? -13.61000 5.85500 -64.43600 1.000 26.33000 516 THR B CA 1
ATOM 3987 C C . THR B 1 250 ? -13.17300 7.13800 -63.75000 1.000 29.22000 516 THR B C 1
ATOM 3988 O O . THR B 1 250 ? -13.34600 8.23200 -64.28700 1.000 32.75000 516 THR B O 1
ATOM 3992 N N . VAL B 1 251 ? -12.61700 6.99800 -62.55600 1.000 29.95000 517 VAL B N 1
ATOM 3993 C CA . VAL B 1 251 ? -12.15800 8.14000 -61.77600 1.000 26.72000 517 VAL B CA 1
ATOM 3994 C C . VAL B 1 251 ? -10.66400 7.96700 -61.56100 1.000 27.70000 517 VAL B C 1
ATOM 3995 O O . VAL B 1 251 ? -10.20800 6.88300 -61.19300 1.000 29.26000 517 VAL B O 1
ATOM 3999 N N . LEU B 1 252 ? -9.90100 9.00900 -61.85200 1.000 31.98000 518 LEU B N 1
ATOM 4000 C CA . LEU B 1 252 ? -8.48000 9.04900 -61.55100 1.000 30.45000 518 LEU B CA 1
ATOM 4001 C C . LEU B 1 252 ? -8.23500 10.25500 -60.66500 1.000 35.01000 518 LEU B C 1
ATOM 4002 O O . LEU B 1 252 ? -8.71900 11.35200 -60.96200 1.000 32.22000 518 LEU B O 1
ATOM 4007 N N . ARG B 1 253 ? -7.51900 10.04300 -59.57000 1.000 40.37000 519 ARG B N 1
ATOM 4008 C CA . ARG B 1 253 ? -7.13400 11.12300 -58.67900 1.000 40.50000 519 ARG B CA 1
ATOM 4009 C C . ARG B 1 253 ? -8.29500 12.09400 -58.47200 1.000 43.33000 519 ARG B C 1
ATOM 4010 O O . ARG B 1 253 ? -8.17400 13.30300 -58.67300 1.000 39.43000 519 ARG B O 1
ATOM 4012 N N . GLY B 1 254 ? -9.45100 11.54300 -58.10400 1.000 37.84000 520 GLY B N 1
ATOM 4013 C CA . GLY B 1 254 ? -10.58700 12.35400 -57.73700 1.000 30.05000 520 GLY B CA 1
ATOM 4014 C C . GLY B 1 254 ? -11.33400 13.01300 -58.87000 1.000 33.85000 520 GLY B C 1
ATOM 4015 O O . GLY B 1 254 ? -12.19100 13.86200 -58.60700 1.000 33.18000 520 GLY B O 1
ATOM 4016 N N . ARG B 1 255 ? -11.07000 12.65400 -60.12400 1.000 36.47000 521 ARG B N 1
ATOM 4017 C CA . ARG B 1 255 ? -11.82500 13.23000 -61.23000 1.000 31.53000 521 ARG B CA 1
ATOM 4018 C C . ARG B 1 255 ? -12.48200 12.14600 -62.07900 1.000 31.20000 521 ARG B C 1
ATOM 4019 O O . ARG B 1 255 ? -11.98700 11.01700 -62.19300 1.000 29.84000 521 ARG B O 1
ATOM 4022 N N . LEU B 1 256 ? -13.62300 12.50600 -62.65700 1.000 30.57000 522 LEU B N 1
ATOM 4023 C CA . LEU B 1 256 ? -14.39400 11.60300 -63.49200 1.000 33.16000 522 LEU B CA 1
ATOM 4024 C C . LEU B 1 256 ? -13.93200 11.75100 -64.93400 1.000 29.65000 522 LEU B C 1
ATOM 4025 O O . LEU B 1 256 ? -13.89600 12.86000 -65.47100 1.000 30.48000 522 LEU B O 1
ATOM 4030 N N . TYR B 1 257 ? -13.59300 10.63900 -65.56000 1.000 24.86000 523 TYR B N 1
ATOM 4031 C CA . TYR B 1 257 ? -13.15800 10.63600 -66.94500 1.000 28.75000 523 TYR B CA 1
ATOM 4032 C C . TYR B 1 257 ? -14.21100 9.93400 -67.77200 1.000 28.81000 523 TYR B C 1
ATOM 4033 O O . TYR B 1 257 ? -14.68400 8.86200 -67.38300 1.000 31.19000 523 TYR B O 1
ATOM 4042 N N . ALA B 1 258 ? -14.57700 10.53800 -68.89000 1.000 22.49000 524 ALA B N 1
ATOM 4043 C CA . ALA B 1 258 ? -15.44200 9.92900 -69.89100 1.000 25.77000 524 ALA B CA 1
ATOM 4044 C C . ALA B 1 258 ? -14.58900 9.65200 -71.12700 1.000 30.48000 524 ALA B C 1
ATOM 4045 O O . ALA B 1 258 ? -13.98100 10.58100 -71.67700 1.000 29.87000 524 ALA B O 1
ATOM 4047 N N . ILE B 1 259 ? -14.54800 8.38900 -71.56000 1.000 25.57000 525 ILE B N 1
ATOM 4048 C CA . ILE B 1 259 ? -13.47800 7.86600 -72.41700 1.000 29.87000 525 ILE B CA 1
ATOM 4049 C C . ILE B 1 259 ? -14.02000 7.58700 -73.81700 1.000 27.45000 525 ILE B C 1
ATOM 4050 O O . ILE B 1 259 ? -14.70400 6.57900 -74.04000 1.000 26.19000 525 ILE B O 1
ATOM 4055 N N . ALA B 1 260 ? -13.65100 8.42000 -74.77800 1.000 20.16000 526 ALA B N 1
ATOM 4056 C CA . ALA B 1 260 ? -13.84200 8.06900 -76.18800 1.000 17.96000 526 ALA B CA 1
ATOM 4057 C C . ALA B 1 260 ? -15.33500 7.84700 -76.43700 1.000 24.63000 526 ALA B C 1
ATOM 4058 O O . ALA B 1 260 ? -16.17500 8.60200 -75.93200 1.000 23.99000 526 ALA B O 1
ATOM 4060 N N . GLY B 1 261 ? -15.70100 6.83800 -77.20300 1.000 28.94000 527 GLY B N 1
ATOM 4061 C CA . GLY B 1 261 ? -17.08800 6.54200 -77.46300 1.000 27.64000 527 GLY B CA 1
ATOM 4062 C C . GLY B 1 261 ? -17.48600 6.87300 -78.89100 1.000 34.84000 527 GLY B C 1
ATOM 4063 O O . GLY B 1 261 ? -16.66100 7.16700 -79.76100 1.000 34.11000 527 GLY B O 1
ATOM 4064 N N . TYR B 1 262 ? -18.79500 6.80400 -79.11200 1.000 41.89000 528 TYR B N 1
ATOM 4065 C CA . TYR B 1 262 ? -19.45400 7.04500 -80.38900 1.000 37.35000 528 TYR B CA 1
ATOM 4066 C C . TYR B 1 262 ? -20.43600 8.18300 -80.20800 1.000 35.93000 528 TYR B C 1
ATOM 4067 O O . TYR B 1 262 ? -21.29300 8.12200 -79.32300 1.000 40.05000 528 TYR B O 1
ATOM 4076 N N . ASP B 1 263 ? -20.31300 9.21700 -81.03500 1.000 38.82000 529 ASP B N 1
ATOM 4077 C CA . ASP B 1 263 ? -21.18400 10.38200 -80.94600 1.000 31.57000 529 ASP B CA 1
ATOM 4078 C C . ASP B 1 263 ? -22.42200 10.23800 -81.81000 1.000 37.20000 529 ASP B C 1
ATOM 4079 O O . ASP B 1 263 ? -23.13600 11.22400 -82.01200 1.000 37.82000 529 ASP B O 1
ATOM 4084 N N . GLY B 1 264 ? -22.68600 9.03300 -82.32500 1.000 39.84000 530 GLY B N 1
ATOM 4085 C CA . GLY B 1 264 ? -23.71100 8.81000 -83.31200 1.000 39.86000 530 GLY B CA 1
ATOM 4086 C C . GLY B 1 264 ? -23.25100 8.98800 -84.74300 1.000 42.24000 530 GLY B C 1
ATOM 4087 O O . GLY B 1 264 ? -23.88700 8.44700 -85.65600 1.000 39.92000 530 GLY B O 1
ATOM 4088 N N . ASN B 1 265 ? -22.15000 9.71300 -84.95600 1.000 42.84000 531 ASN B N 1
ATOM 4089 C CA . ASN B 1 265 ? -21.60900 10.01600 -86.27400 1.000 42.25000 531 ASN B CA 1
ATOM 4090 C C . ASN B 1 265 ? -20.34500 9.21700 -86.56200 1.000 47.77000 531 ASN B C 1
ATOM 4091 O O . ASN B 1 265 ? -20.31600 8.41300 -87.50300 1.000 46.53000 531 ASN B O 1
ATOM 4093 N N . SER B 1 266 ? -19.28900 9.42100 -85.76900 1.000 44.80000 532 SER B N 1
ATOM 4094 C CA . SER B 1 266 ? -18.07000 8.63500 -85.88400 1.000 39.35000 532 SER B CA 1
ATOM 4095 C C . SER B 1 266 ? -17.53600 8.31200 -84.49100 1.000 42.35000 532 SER B C 1
ATOM 4096 O O . SER B 1 266 ? -17.96100 8.88500 -83.47800 1.000 35.95000 532 SER B O 1
ATOM 4099 N N . LEU B 1 267 ? -16.60700 7.35600 -84.46100 1.000 32.50000 533 LEU B N 1
ATOM 4100 C CA . LEU B 1 267 ? -15.88800 7.00600 -83.24500 1.000 30.83000 533 LEU B CA 1
ATOM 4101 C C . LEU B 1 267 ? -15.01700 8.16700 -82.77100 1.000 29.00000 533 LEU B C 1
ATOM 4102 O O . LEU B 1 267 ? -14.41400 8.87900 -83.58000 1.000 33.98000 533 LEU B O 1
ATOM 4107 N N . LEU B 1 268 ? -14.93900 8.35800 -81.45400 1.000 29.19000 534 LEU B N 1
ATOM 4108 C CA . LEU B 1 268 ? -14.13500 9.43500 -80.89100 1.000 25.86000 534 LEU B CA 1
ATOM 4109 C C . LEU B 1 268 ? -12.80200 8.90200 -80.37000 1.000 32.00000 534 LEU B C 1
ATOM 4110 O O . LEU B 1 268 ? -12.60600 7.69600 -80.20400 1.000 33.49000 534 LEU B O 1
ATOM 4115 N N . SER B 1 269 ? -11.87200 9.83000 -80.13000 1.000 35.90000 535 SER B N 1
ATOM 4116 C CA . SER B 1 269 ? -10.63600 9.51900 -79.43100 1.000 34.95000 535 SER B CA 1
ATOM 4117 C C . SER B 1 269 ? -10.40900 10.43300 -78.24200 1.000 26.17000 535 SER B C 1
ATOM 4118 O O . SER B 1 269 ? -9.46000 10.21800 -77.48600 1.000 29.87000 535 SER B O 1
ATOM 4121 N N . SER B 1 270 ? -11.25200 11.43600 -78.04800 1.000 31.24000 536 SER B N 1
ATOM 4122 C CA . SER B 1 270 ? -11.05500 12.40000 -76.97700 1.000 27.23000 536 SER B CA 1
ATOM 4123 C C . SER B 1 270 ? -11.47000 11.82700 -75.63200 1.000 23.16000 536 SER B C 1
ATOM 4124 O O . SER B 1 270 ? -12.38400 11.00800 -75.54600 1.000 25.90000 536 SER B O 1
ATOM 4127 N N . ILE B 1 271 ? -10.77400 12.26300 -74.58500 1.000 23.89000 537 ILE B N 1
ATOM 4128 C CA . ILE B 1 271 ? -11.16700 12.01500 -73.19900 1.000 30.36000 537 ILE B CA 1
ATOM 4129 C C . ILE B 1 271 ? -11.47100 13.34900 -72.53900 1.000 30.94000 537 ILE B C 1
ATOM 4130 O O . ILE B 1 271 ? -10.65000 14.28000 -72.58700 1.000 25.66000 537 ILE B O 1
ATOM 4135 N N . GLU B 1 272 ? -12.65900 13.40800 -71.94500 1.000 29.91000 538 GLU B N 1
ATOM 4136 C CA . GLU B 1 272 ? -13.06500 14.59500 -71.17400 1.000 27.18000 538 GLU B CA 1
ATOM 4137 C C . GLU B 1 272 ? -13.03900 14.24100 -69.69800 1.000 30.05000 538 GLU B C 1
ATOM 4138 O O . GLU B 1 272 ? -13.27700 13.10300 -69.33200 1.000 28.51000 538 GLU B O 1
ATOM 4144 N N . CYS B 1 273 ? -12.73400 15.24300 -68.91000 1.000 28.02000 539 CYS B N 1
ATOM 4145 C CA . CYS B 1 273 ? -12.53700 15.06800 -67.47000 1.000 29.94000 539 CYS B CA 1
ATOM 4146 C C . CYS B 1 273 ? -13.55000 15.93700 -66.72500 1.000 36.31000 539 CYS B C 1
ATOM 4147 O O . CYS B 1 273 ? -13.75800 17.07000 -67.12300 1.000 32.24000 539 CYS B O 1
ATOM 4150 N N . TYR B 1 274 ? -14.18600 15.37000 -65.70800 1.000 34.77000 540 TYR B N 1
ATOM 4151 C CA . TYR B 1 274 ? -15.17200 16.14200 -64.92700 1.000 41.09000 540 TYR B CA 1
ATOM 4152 C C . TYR B 1 274 ? -14.73200 16.26700 -63.47200 1.000 31.86000 540 TYR B C 1
ATOM 4153 O O . TYR B 1 274 ? -14.63600 15.26400 -62.78900 1.000 37.11000 540 TYR B O 1
ATOM 4162 N N . ASP B 1 275 ? -14.42000 17.48500 -63.05600 1.000 38.50000 541 ASP B N 1
ATOM 4163 C CA . ASP B 1 275 ? -14.13900 17.76200 -61.65400 1.000 44.17000 541 ASP B CA 1
ATOM 4164 C C . ASP B 1 275 ? -15.34200 18.48200 -61.05700 1.000 41.73000 541 ASP B C 1
ATOM 4165 O O . ASP B 1 275 ? -15.55400 19.66900 -61.35500 1.000 43.05000 541 ASP B O 1
ATOM 4170 N N . PRO B 1 276 ? -16.14900 17.83100 -60.21600 1.000 47.05000 542 PRO B N 1
ATOM 4171 C CA . PRO B 1 276 ? -17.32400 18.51700 -59.65000 1.000 46.19000 542 PRO B CA 1
ATOM 4172 C C . PRO B 1 276 ? -16.99800 19.85600 -59.00500 1.000 49.35000 542 PRO B C 1
ATOM 4173 O O . PRO B 1 276 ? -17.88700 20.71500 -58.91000 1.000 46.40000 542 PRO B O 1
ATOM 4177 N N . ILE B 1 277 ? -15.74800 20.08900 -58.59900 1.000 53.42000 543 ILE B N 1
ATOM 4178 C CA . ILE B 1 277 ? -15.37100 21.42900 -58.15100 1.000 47.79000 543 ILE B CA 1
ATOM 4179 C C . ILE B 1 277 ? -15.50400 22.42700 -59.29300 1.000 45.64000 543 ILE B C 1
ATOM 4180 O O . ILE B 1 277 ? -15.95800 23.55700 -59.09000 1.000 46.11000 543 ILE B O 1
ATOM 4182 N N . ILE B 1 278 ? -15.10800 22.03700 -60.51000 1.000 43.76000 544 ILE B N 1
ATOM 4183 C CA . ILE B 1 278 ? -15.36200 22.90800 -61.65800 1.000 47.22000 544 ILE B CA 1
ATOM 4184 C C . ILE B 1 278 ? -16.81700 22.81000 -62.09400 1.000 40.55000 544 ILE B C 1
ATOM 4185 O O . ILE B 1 278 ? -17.37900 23.77500 -62.62500 1.000 34.26000 544 ILE B O 1
ATOM 4187 N N . ASP B 1 279 ? -17.44800 21.66100 -61.87200 1.000 37.85000 545 ASP B N 1
ATOM 4188 C CA . ASP B 1 279 ? -18.77700 21.38100 -62.40200 1.000 36.81000 545 ASP B CA 1
ATOM 4189 C C . ASP B 1 279 ? -18.81700 21.59700 -63.92000 1.000 43.17000 545 ASP B C 1
ATOM 4190 O O . ASP B 1 279 ? -19.84900 21.97400 -64.49200 1.000 40.45000 545 ASP B O 1
ATOM 4195 N N . SER B 1 280 ? -17.68600 21.34900 -64.58400 1.000 35.06000 546 SER B N 1
ATOM 4196 C CA . SER B 1 280 ? -17.56300 21.49200 -66.03200 1.000 39.13000 546 SER B CA 1
ATOM 4197 C C . SER B 1 280 ? -16.73200 20.34900 -66.58500 1.000 34.90000 546 SER B C 1
ATOM 4198 O O . SER B 1 280 ? -15.78900 19.89100 -65.93500 1.000 29.89000 546 SER B O 1
ATOM 4201 N N . TRP B 1 281 ? -17.08600 19.90600 -67.79100 1.000 41.60000 547 TRP B N 1
ATOM 4202 C CA . TRP B 1 281 ? -16.34000 18.88100 -68.51600 1.000 37.49000 547 TRP B CA 1
ATOM 4203 C C . TRP B 1 281 ? -15.27300 19.52300 -69.39300 1.000 38.01000 547 TRP B C 1
ATOM 4204 O O . TRP B 1 281 ? -15.59200 20.38000 -70.22200 1.000 37.85000 547 TRP B O 1
ATOM 4215 N N . GLU B 1 282 ? -14.01900 19.09100 -69.23800 1.000 32.50000 548 GLU B N 1
ATOM 4216 C CA . GLU B 1 282 ? -12.90000 19.64400 -70.00400 1.000 32.61000 548 GLU B CA 1
ATOM 4217 C C . GLU B 1 282 ? -12.27800 18.53400 -70.85500 1.000 31.63000 548 GLU B C 1
ATOM 4218 O O . GLU B 1 282 ? -11.94900 17.46200 -70.33700 1.000 36.74000 548 GLU B O 1
ATOM 4224 N N . VAL B 1 283 ? -12.17100 18.75900 -72.16400 1.000 31.05000 549 VAL B N 1
ATOM 4225 C CA . VAL B 1 283 ? -11.46900 17.80800 -73.03200 1.000 28.26000 549 VAL B CA 1
ATOM 4226 C C . VAL B 1 283 ? -9.97000 17.95000 -72.78200 1.000 32.82000 549 VAL B C 1
ATOM 4227 O O . VAL B 1 283 ? -9.38200 18.99200 -73.08600 1.000 33.64000 549 VAL B O 1
ATOM 4231 N N . VAL B 1 284 ? -9.34300 16.90500 -72.23300 1.000 31.26000 550 VAL B N 1
ATOM 4232 C CA . VAL B 1 284 ? -7.99200 17.01900 -71.69600 1.000 30.45000 550 VAL B CA 1
ATOM 4233 C C . VAL B 1 284 ? -6.95000 16.24400 -72.50200 1.000 32.07000 550 VAL B C 1
ATOM 4234 O O . VAL B 1 284 ? -5.74800 16.48000 -72.30600 1.000 31.89000 550 VAL B O 1
ATOM 4238 N N . THR B 1 285 ? -7.35200 15.31000 -73.35700 1.000 32.25000 551 THR B N 1
ATOM 4239 C CA . THR B 1 285 ? -6.36900 14.58400 -74.15500 1.000 27.90000 551 THR B CA 1
ATOM 4240 C C . THR B 1 285 ? -7.08400 13.74300 -75.19700 1.000 28.61000 551 THR B C 1
ATOM 4241 O O . THR B 1 285 ? -8.31400 13.62700 -75.20300 1.000 30.84000 551 THR B O 1
ATOM 4245 N N . SER B 1 286 ? -6.28200 13.15300 -76.08500 1.000 23.80000 552 SER B N 1
ATOM 4246 C CA . SER B 1 286 ? -6.76600 12.34900 -77.19800 1.000 25.26000 552 SER B CA 1
ATOM 4247 C C . SER B 1 286 ? -6.02900 11.02700 -77.19700 1.000 31.24000 552 SER B C 1
ATOM 4248 O O . SER B 1 286 ? -4.80100 10.99700 -77.06300 1.000 29.40000 552 SER B O 1
ATOM 4251 N N . MET B 1 287 ? -6.78000 9.94500 -77.35000 1.000 30.98000 553 MET B N 1
ATOM 4252 C CA . MET B 1 287 ? -6.18500 8.63500 -77.47600 1.000 25.83000 553 MET B CA 1
ATOM 4253 C C . MET B 1 287 ? -5.49900 8.51600 -78.82700 1.000 31.33000 553 MET B C 1
ATOM 4254 O O . MET B 1 287 ? -5.72900 9.31100 -79.73900 1.000 27.58000 553 MET B O 1
ATOM 4259 N N . GLY B 1 288 ? -4.66700 7.49400 -78.95900 1.000 30.41000 554 GLY B N 1
ATOM 4260 C CA . GLY B 1 288 ? -4.05700 7.18000 -80.23200 1.000 33.12000 554 GLY B CA 1
ATOM 4261 C C . GLY B 1 288 ? -4.91800 6.36800 -81.17100 1.000 27.73000 554 GLY B C 1
ATOM 4262 O O . GLY B 1 288 ? -4.48000 6.02900 -82.26900 1.000 27.89000 554 GLY B O 1
ATOM 4263 N N . THR B 1 289 ? -6.13600 6.03400 -80.75400 1.000 27.83000 555 THR B N 1
ATOM 4264 C CA . THR B 1 289 ? -7.09100 5.25500 -81.53200 1.000 30.52000 555 THR B CA 1
ATOM 4265 C C . THR B 1 289 ? -8.46900 5.89400 -81.37500 1.000 29.12000 555 THR B C 1
ATOM 4266 O O . THR B 1 289 ? -8.67600 6.75900 -80.52500 1.000 29.75000 555 THR B O 1
ATOM 4270 N N . GLN B 1 290 ? -9.42400 5.45500 -82.18600 1.000 28.81000 556 GLN B N 1
ATOM 4271 C CA . GLN B 1 290 ? -10.82300 5.84500 -82.03400 1.000 31.82000 556 GLN B CA 1
ATOM 4272 C C . GLN B 1 290 ? -11.61600 4.60700 -81.65700 1.000 32.50000 556 GLN B C 1
ATOM 4273 O O . GLN B 1 290 ? -11.50900 3.58700 -82.34200 1.000 31.01000 556 GLN B O 1
ATOM 4279 N N . ARG B 1 291 ? -12.41300 4.67600 -80.58200 1.000 31.50000 557 ARG B N 1
ATOM 4280 C CA . ARG B 1 291 ? -13.11500 3.46900 -80.15300 1.000 29.49000 557 ARG B CA 1
ATOM 4281 C C . ARG B 1 291 ? -14.50400 3.75800 -79.59400 1.000 25.65000 557 ARG B C 1
ATOM 4282 O O . ARG B 1 291 ? -14.81700 4.85900 -79.15000 1.000 23.03000 557 ARG B O 1
ATOM 4290 N N . CYS B 1 292 ? -15.34400 2.73300 -79.63300 1.000 26.37000 558 CYS B N 1
ATOM 4291 C CA . CYS B 1 292 ? -16.47700 2.67200 -78.73600 1.000 29.29000 558 CYS B CA 1
ATOM 4292 C C . CYS B 1 292 ? -16.55500 1.24900 -78.20100 1.000 29.97000 558 CYS B C 1
ATOM 4293 O O . CYS B 1 292 ? -15.83100 0.35100 -78.64700 1.000 24.80000 558 CYS B O 1
ATOM 4296 N N . ASP B 1 293 ? -17.43000 1.06700 -77.21500 1.000 31.02000 559 ASP B N 1
ATOM 4297 C CA . ASP B 1 293 ? -17.54800 -0.15100 -76.39900 1.000 22.59000 559 ASP B CA 1
ATOM 4298 C C . ASP B 1 293 ? -16.20300 -0.79300 -76.08700 1.000 14.72000 559 ASP B C 1
ATOM 4299 O O . ASP B 1 293 ? -16.04500 -2.01700 -76.09500 1.000 23.07000 559 ASP B O 1
ATOM 4304 N N . ALA B 1 294 ? -15.24500 0.03000 -75.70100 1.000 18.94000 560 ALA B N 1
ATOM 4305 C CA . ALA B 1 294 ? -13.99600 -0.51400 -75.17700 1.000 21.11000 560 ALA B CA 1
ATOM 4306 C C . ALA B 1 294 ? -14.05800 -0.62000 -73.65200 1.000 28.82000 560 ALA B C 1
ATOM 4307 O O . ALA B 1 294 ? -14.80500 0.10200 -72.98700 1.000 26.44000 560 ALA B O 1
ATOM 4309 N N . GLY B 1 295 ? -13.24400 -1.52200 -73.10100 1.000 21.15000 561 GLY B N 1
ATOM 4310 C CA . GLY B 1 295 ? -13.08000 -1.57700 -71.64700 1.000 22.37000 561 GLY B CA 1
ATOM 4311 C C . GLY B 1 295 ? -12.17100 -0.46200 -71.13800 1.000 23.63000 561 GLY B C 1
ATOM 4312 O O . GLY B 1 295 ? -11.21200 -0.05600 -71.80300 1.000 21.87000 561 GLY B O 1
ATOM 4313 N N . VAL B 1 296 ? -12.49800 0.05000 -69.94300 1.000 17.01000 562 VAL B N 1
ATOM 4314 C CA . VAL B 1 296 ? -11.67200 1.02600 -69.23100 1.000 20.70000 562 VAL B CA 1
ATOM 4315 C C . VAL B 1 296 ? -11.52900 0.59500 -67.77500 1.000 23.65000 562 VAL B C 1
ATOM 4316 O O . VAL B 1 296 ? -12.45500 0.03600 -67.18400 1.000 25.88000 562 VAL B O 1
ATOM 4320 N N . CYS B 1 297 ? -10.37300 0.89400 -67.18900 1.000 22.04000 563 CYS B N 1
ATOM 4321 C CA . CYS B 1 297 ? -10.08500 0.52300 -65.80900 1.000 27.10000 563 CYS B CA 1
ATOM 4322 C C . CYS B 1 297 ? -8.82300 1.25900 -65.37700 1.000 25.94000 563 CYS B C 1
ATOM 4323 O O . CYS B 1 297 ? -8.04900 1.73600 -66.20900 1.000 25.62000 563 CYS B O 1
ATOM 4326 N N . VAL B 1 298 ? -8.62800 1.35100 -64.06800 1.000 22.52000 564 VAL B N 1
ATOM 4327 C CA . VAL B 1 298 ? -7.55000 2.14800 -63.49800 1.000 21.59000 564 VAL B CA 1
ATOM 4328 C C . VAL B 1 298 ? -6.52400 1.23500 -62.84900 1.000 27.26000 564 VAL B C 1
ATOM 4329 O O . VAL B 1 298 ? -6.85900 0.19000 -62.28400 1.000 30.66000 564 VAL B O 1
ATOM 4333 N N . LEU B 1 299 ? -5.26800 1.65800 -62.89400 1.000 28.49000 565 LEU B N 1
ATOM 4334 C CA . LEU B 1 299 ? -4.17100 0.92200 -62.28500 1.000 29.18000 565 LEU B CA 1
ATOM 4335 C C . LEU B 1 299 ? -3.54900 1.77900 -61.19100 1.000 39.74000 565 LEU B C 1
ATOM 4336 O O . LEU B 1 299 ? -3.36000 2.98300 -61.37300 1.000 40.68000 565 LEU B O 1
ATOM 4341 N N . ARG B 1 300 ? -3.27600 1.16400 -60.03600 1.000 46.25000 566 ARG B N 1
ATOM 4342 C CA . ARG B 1 300 ? -2.63500 1.84100 -58.90800 1.000 52.20000 566 ARG B CA 1
ATOM 4343 C C . ARG B 1 300 ? -1.13600 1.56900 -58.98400 1.000 58.32000 566 ARG B C 1
ATOM 4344 O O . ARG B 1 300 ? -0.58300 0.74600 -58.25300 1.000 66.64000 566 ARG B O 1
ATOM 4347 N N . GLU B 1 301 ? -0.47400 2.29200 -59.88600 1.000 62.94000 567 GLU B N 1
ATOM 4348 C CA . GLU B 1 301 ? 0.95000 2.09300 -60.16600 1.000 64.12000 567 GLU B CA 1
ATOM 4349 C C . GLU B 1 301 ? 1.86600 2.56000 -59.03200 1.000 78.41000 567 GLU B C 1
ATOM 4350 O O . GLU B 1 301 ? 2.82000 1.86100 -58.68100 1.000 80.71000 567 GLU B O 1
ATOM 4356 N N . GLY C 2 1 ? -0.61400 4.73100 -43.98700 1.000 62.06000 15 GLY C N 1
ATOM 4357 C CA . GLY C 2 1 ? -0.53800 3.35800 -43.50500 1.000 65.62000 15 GLY C CA 1
ATOM 4358 C C . GLY C 2 1 ? 0.77000 2.99300 -42.82600 1.000 63.93000 15 GLY C C 1
ATOM 4359 O O . GLY C 2 1 ? 1.12800 1.82000 -42.73100 1.000 64.59000 15 GLY C O 1
ATOM 4360 N N . GLN C 2 2 ? 1.48800 4.01400 -42.35700 1.000 70.45000 16 GLN C N 1
ATOM 4361 C CA . GLN C 2 2 ? 2.73600 3.84700 -41.62400 1.000 65.70000 16 GLN C CA 1
ATOM 4362 C C . GLN C 2 2 ? 2.51500 3.52400 -40.14700 1.000 62.51000 16 GLN C C 1
ATOM 4363 O O . GLN C 2 2 ? 3.33200 3.91600 -39.30200 1.000 61.81000 16 GLN C O 1
ATOM 4365 N N . ALA C 2 3 ? 1.42400 2.84100 -39.80700 1.000 53.45000 17 ALA C N 1
ATOM 4366 C CA . ALA C 2 3 ? 1.33000 2.43900 -38.40800 1.000 48.67000 17 ALA C CA 1
ATOM 4367 C C . ALA C 2 3 ? 1.98500 1.07400 -38.20800 1.000 41.02000 17 ALA C C 1
ATOM 4368 O O . ALA C 2 3 ? 1.81000 0.18000 -39.03500 1.000 40.05000 17 ALA C O 1
ATOM 4370 N N . PRO C 2 4 ? 2.73300 0.87500 -37.11500 1.000 34.70000 18 PRO C N 1
ATOM 4371 C CA . PRO C 2 4 ? 3.50900 -0.36500 -36.96900 1.000 32.20000 18 PRO C CA 1
ATOM 4372 C C . PRO C 2 4 ? 2.66200 -1.60800 -37.19400 1.000 36.12000 18 PRO C C 1
ATOM 4373 O O . PRO C 2 4 ? 1.67900 -1.85300 -36.48100 1.000 28.79000 18 PRO C O 1
ATOM 4377 N N . GLY C 2 5 ? 3.03100 -2.38300 -38.21800 1.000 31.70000 19 GLY C N 1
ATOM 4378 C CA . GLY C 2 5 ? 2.34200 -3.61000 -38.56700 1.000 31.17000 19 GLY C CA 1
ATOM 4379 C C . GLY C 2 5 ? 1.07900 -3.45400 -39.38800 1.000 30.06000 19 GLY C C 1
ATOM 4380 O O . GLY C 2 5 ? 0.42600 -4.46600 -39.68000 1.000 32.41000 19 GLY C O 1
ATOM 4381 N N . ALA C 2 6 ? 0.71200 -2.23500 -39.77400 1.000 37.94000 20 ALA C N 1
ATOM 4382 C CA . ALA C 2 6 ? -0.48500 -2.01800 -40.57500 1.000 39.07000 20 ALA C CA 1
ATOM 4383 C C . ALA C 2 6 ? -0.20100 -2.24500 -42.06000 1.000 46.56000 20 ALA C C 1
ATOM 4384 O O . ALA C 2 6 ? 0.95600 -2.26500 -42.48800 1.000 47.09000 20 ALA C O 1
ATOM 4386 N N . PRO C 2 7 ? -1.24500 -2.44000 -42.86000 1.000 41.37000 21 PRO C N 1
ATOM 4387 C CA . PRO C 2 7 ? -1.05700 -2.69500 -44.29600 1.000 50.68000 21 PRO C CA 1
ATOM 4388 C C . PRO C 2 7 ? -0.37600 -1.52600 -44.98200 1.000 68.32000 21 PRO C C 1
ATOM 4389 O O . PRO C 2 7 ? -0.65800 -0.35700 -44.66700 1.000 67.68000 21 PRO C O 1
ATOM 4393 N N . PRO C 2 8 ? 0.52200 -1.80400 -45.94900 1.000 75.11000 22 PRO C N 1
ATOM 4394 C CA . PRO C 2 8 ? 1.14200 -0.75400 -46.76500 1.000 85.96000 22 PRO C CA 1
ATOM 4395 C C . PRO C 2 8 ? 0.09400 0.13600 -47.43200 1.000 86.96000 22 PRO C C 1
ATOM 4396 O O . PRO C 2 8 ? -0.99400 -0.35700 -47.74000 1.000 79.93000 22 PRO C O 1
ATOM 4400 N N . GLN D 2 2 ? -26.90800 -6.84100 -78.47100 1.000 44.97000 16 GLN D N 1
ATOM 4401 C CA . GLN D 2 2 ? -25.96500 -5.73700 -78.52800 1.000 46.57000 16 GLN D CA 1
ATOM 4402 C C . GLN D 2 2 ? -26.14200 -4.99300 -79.84000 1.000 56.22000 16 GLN D C 1
ATOM 4403 O O . GLN D 2 2 ? -25.92100 -5.56400 -80.91200 1.000 61.11000 16 GLN D O 1
ATOM 4407 N N . ALA D 2 3 ? -26.53800 -3.72200 -79.76400 1.000 48.30000 17 ALA D N 1
ATOM 4408 C CA . ALA D 2 3 ? -26.76000 -2.97700 -80.99400 1.000 51.94000 17 ALA D CA 1
ATOM 4409 C C . ALA D 2 3 ? -27.23500 -1.54600 -80.75300 1.000 52.13000 17 ALA D C 1
ATOM 4410 O O . ALA D 2 3 ? -26.65300 -0.61500 -81.31900 1.000 51.94000 17 ALA D O 1
ATOM 4412 N N . PRO D 2 4 ? -28.26800 -1.30800 -79.91600 1.000 55.68000 18 PRO D N 1
ATOM 4413 C CA . PRO D 2 4 ? -28.92900 0.01100 -79.94800 1.000 54.42000 18 PRO D CA 1
ATOM 4414 C C . PRO D 2 4 ? -27.96300 1.17400 -79.79200 1.000 48.78000 18 PRO D C 1
ATOM 4415 O O . PRO D 2 4 ? -27.34800 1.33000 -78.73600 1.000 50.51000 18 PRO D O 1
ATOM 4419 N N . GLY D 2 5 ? -27.80900 1.97300 -80.85400 1.000 47.26000 19 GLY D N 1
ATOM 4420 C CA . GLY D 2 5 ? -26.94600 3.14000 -80.85500 1.000 50.29000 19 GLY D CA 1
ATOM 4421 C C . GLY D 2 5 ? -25.50800 2.88800 -81.26000 1.000 48.61000 19 GLY D C 1
ATOM 4422 O O . GLY D 2 5 ? -24.72300 3.84500 -81.32600 1.000 44.09000 19 GLY D O 1
ATOM 4423 N N . ALA D 2 6 ? -25.13400 1.64000 -81.51500 1.000 52.64000 20 ALA D N 1
ATOM 4424 C CA . ALA D 2 6 ? -23.78400 1.29700 -81.93700 1.000 57.54000 20 ALA D CA 1
ATOM 4425 C C . ALA D 2 6 ? -23.59600 1.58400 -83.42500 1.000 57.63000 20 ALA D C 1
ATOM 4426 O O . ALA D 2 6 ? -24.57000 1.73100 -84.16700 1.000 62.45000 20 ALA D O 1
ATOM 4428 N N . PRO D 2 7 ? -22.35200 1.68100 -83.88600 1.000 51.43000 21 PRO D N 1
ATOM 4429 C CA . PRO D 2 7 ? -22.10700 1.94200 -85.31100 1.000 54.50000 21 PRO D CA 1
ATOM 4430 C C . PRO D 2 7 ? -22.74100 0.86900 -86.17600 1.000 58.23000 21 PRO D C 1
ATOM 4431 O O . PRO D 2 7 ? -23.09300 -0.21200 -85.68100 1.000 65.04000 21 PRO D O 1
ATOM 4435 N N . PRO D 2 8 ? -22.90500 1.12800 -87.48400 1.000 64.18000 22 PRO D N 1
ATOM 4436 C CA . PRO D 2 8 ? -23.53500 0.16600 -88.39700 1.000 67.10000 22 PRO D CA 1
ATOM 4437 C C . PRO D 2 8 ? -22.88000 -1.21900 -88.36200 1.000 67.62000 22 PRO D C 1
ATOM 4438 O O . PRO D 2 8 ? -21.66400 -1.32900 -88.54000 1.000 68.27000 22 PRO D O 1
#

Secondary structure (DSSP, 8-state):
-EEEEEE--EETTSSB---EEEEETTTTEEEEEPPPSS--BS-EEEEETTEEEEE--B-SS-B---EEEEE--TT----EEEEPPPSS--BS-EEEEETTEEEEE--B-SS-B--EEEEEETTTTEEEEEEEPSS--BS-EEEEETTEEEEEEEE-SS-EEEEEEEEETTTTEEEEEPPPSS--BS-EEEEETTEEEEE--B-SS-B---EEEEETTTTEEEEE---SS--BS-EEEEETTEEEEE--B-SSSB---EEEEETTTTEEEEEE--SPPEES-EEEEEE-/-EEEEEE--EETTSSB---EEEEETTTTEEEEEPPPSS--BS-EEEEETTEEEEE--B-SSSB---EEEEE-SS-TT-EEEEEPPPSS--BS-EEEEETTEEEEE--B-SS-B---EEEEETTTTEEEE-PPPSS--BS-EEEEETTEEEEEEEE-SS-EEEEEEEEETTTTEEEEEPPPSS--BS-EEEEETTEEEEEEEE-SSSEEEEEEEEETTTTEEEEEPPPSS--BS-EEEEETTEEEEE--B-SSSBEEEEEEEETTTTEEEEEEEEEEEEES-EEEEEE-/--STT---/--TTS--

GO terms:
  GO:0030134 COPII-coated ER to Golgi transport vesicle (C, IDA)
  GO:0030127 COPII vesicle coat (C, IDA)
  GO:0031463 Cul3-RING ubiquitin ligase complex (C, IDA)
  GO:0006513 protein monoubiquitination (P, IDA)
  GO:0006888 endoplasmic reticulum to Golgi vesicle-mediated transport (P, IDA)
  GO:0014029 neural crest formation (P, IMP)
  GO:0014032 neural crest cell development (P, IMP)
  GO:0016055 Wnt signaling pathway (P, IMP)
  GO:0048208 COPII vesicle coating (P, IMP)
  GO:0006888 endoplasmic reticulum to Golgi vesicle-mediated transport (P, IMP)
  GO:0005515 protein binding (F, IPI)
  GO:0005829 cytosol (C, TAS)
  GO:0042802 identical protein binding (F, IPI)

B-factor: mean 31.14, std 9.18, range [10.24, 86.96]

Foldseek 3Di:
DKKKWWAWFAAPVRFIDFWIKIADLVVRDIDTADGDDAGFHLWAWEAAPQKIKIAWGDRPDWTFQWMWIWRNDPVGPTDIDTFAGEPARFRQWAWYDDPQKIKIAWGDGPPFIFQWMWMAHPVVRDIDTFDGHPARFGQWYWEADPNKIKTAWHDRPPATGQWMWIADPVVSYIDTFDGHPARFGQWAWEDAPQKIKTAWHDRPDATFQWMKIQRNVVSDIDTAEGEPARFGLWYWYDDPRKIKTAWHDRPDFFFQWIWIQHVVVRYIGTSDRPHGRRHNIYMYMGDD/DKKKWWAWFQFPVRFIFFWIKIADVVVRDIDTADGDPARFHLWAWEAALQKIKIAWGQRPPFTFQFIKIFHCNPPVRTDIDGADGEPARFGQWAWYDADRKIKIFWGDGPDFITQWMWMAHRVVRDIGTADGHPAGFGQWYWEDDPRKIKTAWHDGPPATGQWMWIAHPVVSDIDTFDGHPARFGLWAWEDAPQWIKTAWHDRPPATFQWMWIARPPVSDIDTADGAPARFHLWYWYDDPRKIKTAWHDRVPDFAFWIWIHHVVVSYIHGDHGHPIGRHRIYMYMGPD/DPDVPDDD/DDVPDDD

Organism: Homo sapiens (NCBI:txid9606)

Nearest PDB structures (foldseek):
  6ttk-assembly3_C  TM=9.993E-01  e=4.471E-52  Homo sapiens
  6v7o-assembly1_A  TM=9.941E-01  e=7.929E-51  Homo sapiens
  6hrl-assembly2_B  TM=9.802E-01  e=2.370E-34  Homo sapiens
  8pjx-assembly1_A  TM=9.839E-01  e=1.132E-33  synthetic construct
  8cia-assembly4_D  TM=9.725E-01  e=3.800E-33  Homo sapiens

Sequence (591 aa):
NEVLLVVGGFGSQQSPIDVVEKYDPKTQEWSFLPSSITRKRRYVASVSLHDRIYVIGGYDGRSRLSSVECLDYTADEDGVWYSSVAPMNVRRGLAGATTLGDMIYVSGGFDGSRRHTSMERYDPNIDQWSMLGDMQTAREGAGLVVASGVIYCLGGYDGLNILNSVEKYDP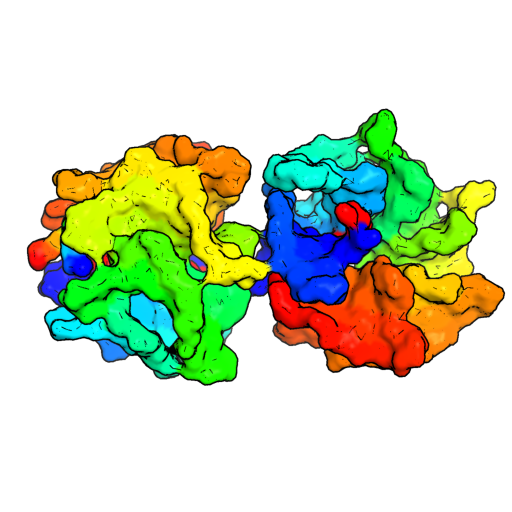HTGHWTNVTPMATKRSGAGVALLNDHIYVVGGFDGTAHLSSVEAYNIRTDSWTTVTSMTTPRCYVGATVLRGRLYAIAGYDGNSLLSSIECYDPIIDSWEVVTSMGTQRCDAGVCVLRENEVLLVVGGFGSQQQSPIDVVEKYDPKTQEWSFLPSITRKRRYVASVSLHDRIYVIGGYDGRSRLSSSVECLDYTTADEDGVWYSVAPMNVRRGLAGATTLGDMIYVSGGFDGSRRHTSMERYDPNIDQWSMLGDMQTAREGAGLVVASGVIYCLGGYDGLNILNSVEKYDPHTGHWTNVTPMATKRSGAGVALLNDHIYVVGGFDGTAHLSSVEAYNIRTDSWTTVTSMTTPRCYVGATVLRGRLYAIAGYDGNSLLSSIECYDPIIDSWEVVTSMGTQRCDAGVCVLREGQAPGAPPQAPGAPP

Solvent-accessible surface area: 22141 Å² total; per-residue (Å²): 133,73,0,0,0,3,0,0,0,8,0,17,122,96,43,16,4,11,4,1,1,38,1,22,25,88,82,96,119,20,34,45,30,48,41,3,116,118,87,5,7,10,11,13,10,8,29,13,97,88,91,0,4,0,2,0,0,34,33,46,83,45,54,14,27,42,1,7,0,5,50,43,70,116,118,74,102,26,114,23,86,99,26,18,79,8,79,42,117,2,2,19,20,5,21,22,36,60,59,72,29,0,15,0,0,0,0,30,48,42,104,53,60,17,45,11,0,0,82,4,32,36,121,118,68,39,21,56,88,42,22,89,6,115,42,23,1,4,10,3,14,7,8,29,6,114,31,30,2,12,0,5,0,0,38,48,29,147,81,13,22,54,26,0,0,67,18,41,78,175,84,24,124,8,68,78,22,54,62,6,94,40,93,6,0,6,14,2,23,10,68,8,98,77,54,0,19,2,0,0,0,23,31,36,124,45,44,20,34,34,2,6,4,4,40,46,188,80,64,47,34,90,125,14,53,56,9,75,29,45,0,0,8,8,14,12,15,38,10,79,38,101,0,11,0,6,8,0,21,37,28,129,51,21,26,27,15,1,0,5,10,12,48,157,82,77,41,16,90,75,38,14,69,126,12,34,43,2,1,7,16,3,22,10,34,5,60,105,111,54,0,0,0,0,2,0,0,10,3,65,158,112,50,14,27,24,35,1,3,35,4,29,28,100,80,100,115,65,48,131,11,66,53,6,96,125,102,4,18,12,13,16,10,11,32,8,72,26,60,2,9,0,4,0,0,42,29,43,83,45,41,15,27,50,5,2,4,9,19,20,88,96,59,148,76,17,62,104,110,86,15,22,84,9,93,29,116,1,0,16,19,3,19,16,35,36,31,47,52,1,10,0,1,2,0,17,43,37,108,54,48,23,44,15,0,0,71,7,30,35,123,103,62,105,22,58,90,45,30,86,6,98,36,23,1,0,10,6,18,11,14,29,4,29,12,13,0,17,1,6,0,0,32,50,40,146,84,23,22,41,31,0,0,68,10,27,35,38,76,31,121,18,65,91,26,43,60,3,84,40,57,4,0,6,19,2,24,9,50,9,100,44,56,0,14,3,0,0,0,24,45,41,126,44,52,15,33,36,1,3,2,5,26,50,89,94,64,49,40,65,109,22,58,54,9,71,30,48,0,0,8,9,12,12,15,40,1,83,48,23,0,17,0,5,3,1,16,38,28,85,61,16,30,31,23,0,0,16,7,55,47,98,67,73,61,20,118,80,36,23,68,11,59,32,73,0,2,7,18,3,22,9,25,4,87,113,47,107,12,25,18,13,4,140,11,57,21,14,19,14,142